Protein 8YV7 (pdb70)

Radius of gyration: 30.15 Å; Cα contacts (8 Å, |Δi|>4): 1217; chains: 4; bounding box: 66×79×73 Å

Solvent-accessible surface area: 29842 Å² total; per-residue (Å²): 231,88,114,81,96,46,74,78,21,54,36,108,22,3,115,62,1,20,49,1,1,90,31,10,0,97,76,14,168,33,152,105,34,25,89,5,56,14,126,86,1,97,119,23,7,74,105,140,20,4,47,4,21,0,0,19,49,52,157,74,27,2,0,0,0,2,2,7,47,1,0,4,4,44,24,0,67,9,0,22,2,45,15,33,15,10,54,82,99,16,98,249,51,43,6,27,24,34,0,0,33,71,0,0,36,38,0,72,98,120,67,17,70,11,0,14,1,28,5,4,55,95,12,133,116,19,14,41,12,12,12,0,5,48,28,64,28,7,19,158,76,74,17,56,34,25,4,42,0,70,10,80,13,0,67,143,8,5,94,132,241,110,123,46,119,32,43,86,22,59,34,122,27,0,90,56,0,19,45,0,6,94,42,23,18,122,96,38,153,101,147,100,44,70,98,9,77,16,99,87,0,104,114,17,13,102,121,156,10,1,48,2,9,0,0,32,46,65,177,70,18,0,0,0,0,1,3,13,54,2,0,2,3,13,21,0,64,9,0,23,2,52,13,41,8,8,52,64,102,21,98,218,71,39,2,25,66,57,0,0,40,74,0,0,33,36,0,94,109,117,57,15,71,8,0,14,1,37,5,17,59,143,44,129,116,16,20,56,39,16,83,59,22,81,53,74,34,12,18,153,74,54,12,48,31,28,1,40,0,72,10,88,24,0,70,72,0,6,95,50,228,142,72,67,7,6,0,65,21,43,45,67,2,0,88,48,2,31,46,1,2,82,46,18,0,104,92,35,175,104,151,105,51,31,99,10,62,18,125,105,0,71,118,29,9,85,104,141,17,5,45,4,8,0,0,0,24,37,86,75,15,0,0,0,0,2,4,10,46,3,2,8,3,31,25,3,63,10,0,26,2,39,13,36,15,7,47,88,105,16,100,200,82,40,0,24,72,34,0,0,42,49,0,0,37,41,0,96,95,124,60,15,62,18,0,18,1,37,6,8,55,127,16,141,99,20,25,50,34,16,82,78,15,80,57,66,23,10,25,171,72,59,14,48,34,30,6,36,1,86,9,79,16,0,69,137,4,3,98,119,234,102,116,48,123,44,63,77,22,53,36,104,24,0,102,55,4,16,48,0,4,86,48,10,0,74,80,24,152,59,146,112,38,53,110,5,80,19,139,115,6,88,138,13,8,82,85,127,20,5,46,2,17,0,0,29,33,63,166,82,19,0,0,0,0,7,5,12,55,1,0,0,0,34,35,8,67,9,0,24,3,45,12,36,8,9,33,85,98,23,65,199,79,29,0,24,88,54,0,0,43,75,0,0,34,33,0,89,102,132,60,12,65,31,0,12,0,36,7,4,70,105,22,169,81,24,36,54,35,12,90,70,21,94,58,63,33,7,20,143,71,57,16,58,41,30,4,41,1,67,12,96,18,0,64,144,6,4,99,124

Sequence (640 aa):
MKNFEIVTVTPDHAEQLISMIHELAEFEKMKSSVVNTAEKLRKDIENKAVHGFIAFIGEEPAGMNLFYYAYSTWVGQYLHMEDLYIRPQFRRMGLARTLWKKLAELARDKGIVRLEWAVLDWNKNAIALYDTVDYVNLTKSEGWFTFRMDGAAINKFADEMKNFEIVTVTPDHAEQLISMIHELAEFEKMKSSVVNTAEKLRKDIENKAVHGFIAFIGEEPAGMNLFYYAYSTWVGQYLHMEDLYIRPQFRRMGLARTLWKKLAELARDKGIVRLEWAVLDWNKNAIALYDTVDYVNLTKSEGWFTFRMDGAAINKFADEMKNFEIVTVTPDHAEQLISMIHELAEFEKMKSSVVNTAEKLRKDIENKAVHGFIAFIGEEPAGMNLFYYAYSTWVGQYLHMEDLYIRPQFRRMGLARTLWKKLAELARDKGIVRLEWAVLDWNKNAIALYDTVDYVNLTKSEGWFTFRMDGAAINKFADEMKNFEIVTVTPDHAEQLISMIHELAEFEKMKSSVVNTAEKLRKDIENKAVHGFIAFIGEEPAGMNLFYYAYSTWVGQYLHMEDLYIRPQFRRMGLARTLWKKLAELARDKGIVRLEWAVLDWNKNAIALYDTVDYVNLTKSEGWFTFRMDGAAINKFADE

GO terms:
  GO:0008080 N-acetyltransferase activity (F, IDA)

Nearest PDB structures (foldseek):
  2q4v-assembly1_B  TM=8.636E-01  e=4.844E-15  Homo sapiens
  2g3t-assembly1_A  TM=9.333E-01  e=9.721E-14  Homo sapiens
  2b3u-assembly1_B  TM=9.263E-01  e=2.642E-13  Homo sapiens
  2q4v-assembly1_A  TM=9.004E-01  e=2.331E-13  Homo sapiens
  3bj7-assembly2_C  TM=8.825E-01  e=2.190E-13  Mus musculus

Secondary structure (DSSP, 8-state):
----EEEE--GGGHHHHHHHHHHHHHHTT-GGG----HHHHHHHHHTTS-EEEEEEETTEEEEEEEEEEEEETTTEEEEEE--EEE-GGG-SSSHHHHHHHHHHHHHHHTT--BEEEEEESS-HHHHHHHTTS--EEHHHHH-EEEEEEEHHHHHHHHT-/---EEEEE--GGGHHHHHHHHHHHHHHTS-TT-----HHHHHHHHHTTS-EEEEEEETTEEEEEEEEEEEEETTTEEEEEEEEEEE-GGGTTSSHHHHHHHHHHHHHHHHT--EEEEEEETT-HHHHHHHTTS--EEHHHHH-EEEEE-BHHHHHHHH--/---PEEEEP-GGGHHHHHHHHHHHTTTTT-TT-----HHHHHHHHHTTS-EEEEEEETTEEEEEEEEEEEEETTTEEEEEEEEEEE-GGGTTSSHHHHHHHHHHHHHHHTT--EEEEEEETT-HHHHHHHHTS--EEHHHHH-EEEEEE-HHHHHHHH--/----EEEEPPGGGHHHHHHHHHHHHHHTT--TT----HHHHHHHHHTTS-EEEEEEETTEEEEEEEEEEEEETTTEEEEEEEEEEE-GGGTTSSHHHHHHHHHHHHHHHHT---EEEEEESS-HHHHHHHTTS--EEHHHHH-EEEEEEEHHHHHHHHH-

Structure (mmCIF, N/CA/C/O backbone):
data_8YV7
#
_entry.id   8YV7
#
_cell.length_a   57.329
_cell.length_b   65.098
_cell.length_c   65.322
_cell.angle_alpha   80.620
_cell.angle_beta   72.760
_cell.angle_gamma   63.980
#
_symmetry.space_group_name_H-M   'P 1'
#
loop_
_atom_site.group_PDB
_atom_site.id
_atom_site.type_symbol
_atom_site.label_atom_id
_atom_site.label_alt_id
_atom_site.label_comp_id
_atom_site.label_asym_id
_atom_site.label_entity_id
_atom_site.label_seq_id
_atom_site.pdbx_PDB_ins_code
_atom_site.Cartn_x
_atom_site.Cartn_y
_atom_site.Cartn_z
_atom_site.occupancy
_atom_site.B_iso_or_equiv
_atom_site.auth_seq_id
_atom_site.auth_comp_id
_atom_site.auth_asym_id
_atom_site.auth_atom_id
_atom_site.pdbx_PDB_model_num
ATOM 1 N N . MET A 1 1 ? -18.19952 -21.80297 -2.56863 1.000 125.49388 1 MET A N 1
ATOM 2 C CA . MET A 1 1 ? -17.16062 -20.77555 -2.66077 1.000 135.94190 1 MET A CA 1
ATOM 3 C C . MET A 1 1 ? -17.70563 -19.48226 -3.29616 1.000 134.68107 1 MET A C 1
ATOM 4 O O . MET A 1 1 ? -18.61034 -19.52668 -4.13922 1.000 129.31209 1 MET A O 1
ATOM 9 N N . LYS A 1 2 ? -17.16029 -18.34144 -2.85997 1.000 135.82203 2 LYS A N 1
ATOM 10 C CA . LYS A 1 2 ? -17.55215 -17.01803 -3.33667 1.000 137.03430 2 LYS A CA 1
ATOM 11 C C . LYS A 1 2 ? -16.44455 -16.41876 -4.20522 1.000 135.13287 2 LYS A C 1
ATOM 12 O O . LYS A 1 2 ? -15.25261 -16.53918 -3.88992 1.000 130.69031 2 LYS A O 1
ATOM 18 N N . ASN A 1 3 ? -16.84830 -15.74724 -5.28794 1.000 134.49997 3 ASN A N 1
ATOM 19 C CA . ASN A 1 3 ? -15.93100 -15.32919 -6.34732 1.000 124.12270 3 ASN A CA 1
ATOM 20 C C . ASN A 1 3 ? -15.47326 -13.88400 -6.14741 1.000 115.23192 3 ASN A C 1
ATOM 21 O O . ASN A 1 3 ? -16.29229 -12.96175 -6.05926 1.000 111.10377 3 ASN A O 1
ATOM 26 N N . PHE A 1 4 ? -14.16424 -13.69105 -6.09010 1.000 101.09875 4 PHE A N 1
ATOM 27 C CA . PHE A 1 4 ? -13.55856 -12.37607 -6.16652 1.000 89.36531 4 PHE A CA 1
ATOM 28 C C . PHE A 1 4 ? -12.63803 -12.34814 -7.38075 1.000 94.08171 4 PHE A C 1
ATOM 29 O O . PHE A 1 4 ? -11.81103 -13.25158 -7.55115 1.000 96.25742 4 PHE A O 1
ATOM 37 N N . GLU A 1 5 ? -12.81253 -11.34654 -8.24796 1.000 88.13099 5 GLU A N 1
ATOM 38 C CA . GLU A 1 5 ? -11.94796 -11.15200 -9.40830 1.000 84.60415 5 GLU A CA 1
ATOM 39 C C . GLU A 1 5 ? -11.01363 -9.97288 -9.17217 1.000 80.15673 5 GLU A C 1
ATOM 40 O O . GLU A 1 5 ? -11.42881 -8.93956 -8.63957 1.000 75.12169 5 GLU A O 1
ATOM 46 N N . ILE A 1 6 ? -9.75730 -10.12047 -9.59178 1.000 80.14878 6 ILE A N 1
ATOM 47 C CA . ILE A 1 6 ? -8.76685 -9.04740 -9.51742 1.000 76.03630 6 ILE A CA 1
ATOM 48 C C . ILE A 1 6 ? -8.29109 -8.72588 -10.92674 1.000 67.98844 6 ILE A C 1
ATOM 49 O O . ILE A 1 6 ? -7.78785 -9.60162 -11.64078 1.000 66.42778 6 ILE A O 1
ATOM 54 N N . VAL A 1 7 ? -8.44389 -7.47740 -11.31921 1.000 64.28596 7 VAL A N 1
ATOM 55 C CA . VAL A 1 7 ? -7.91542 -7.00481 -12.58349 1.000 69.11548 7 VAL A CA 1
ATOM 56 C C . VAL A 1 7 ? -6.97692 -5.84980 -12.26921 1.000 70.34805 7 VAL A C 1
ATOM 57 O O . VAL A 1 7 ? -7.14095 -5.15604 -11.25844 1.000 65.54464 7 VAL A O 1
ATOM 61 N N . THR A 1 8 ? -5.97288 -5.66277 -13.12465 1.000 68.19292 8 THR A N 1
ATOM 62 C CA . THR A 1 8 ? -4.99292 -4.61616 -12.88825 1.000 66.37556 8 THR A CA 1
ATOM 63 C C . THR A 1 8 ? -5.62012 -3.24526 -13.11033 1.000 68.02042 8 THR A C 1
ATOM 64 O O . THR A 1 8 ? -6.54377 -3.07512 -13.91678 1.000 62.34524 8 THR A O 1
ATOM 68 N N . VAL A 1 9 ? -5.09642 -2.26157 -12.37698 1.000 72.37311 9 VAL A N 1
ATOM 69 C CA . VAL A 1 9 ? -5.67995 -0.93022 -12.37519 1.000 71.71621 9 VAL A CA 1
ATOM 70 C C . VAL A 1 9 ? -5.41167 -0.25598 -13.70753 1.000 77.39329 9 VAL A C 1
ATOM 71 O O . VAL A 1 9 ? -4.26023 -0.16807 -14.15887 1.000 73.72279 9 VAL A O 1
ATOM 75 N N . THR A 1 10 ? -6.48588 0.20796 -14.34277 1.000 83.35886 10 THR A N 1
ATOM 76 C CA . THR A 1 10 ? -6.51954 1.05194 -15.52666 1.000 78.84260 10 THR A CA 1
ATOM 77 C C . THR A 1 10 ? -6.91024 2.46792 -15.12289 1.000 77.37616 10 THR A C 1
ATOM 78 O O . THR A 1 10 ? -7.54384 2.66801 -14.07999 1.000 81.86551 10 THR A O 1
ATOM 82 N N . PRO A 1 11 ? -6.55255 3.48336 -15.91912 1.000 70.34760 11 PRO A N 1
ATOM 83 C CA . PRO A 1 11 ? -6.93446 4.85725 -15.56111 1.000 72.59179 11 PRO A CA 1
ATOM 84 C C . PRO A 1 11 ? -8.44150 4.99527 -15.41556 1.000 75.25764 11 PRO A C 1
ATOM 85 O O . PRO A 1 11 ? -8.95854 5.94841 -14.82568 1.000 76.06668 11 PRO A O 1
ATOM 89 N N . ASP A 1 12 ? -9.14326 3.99464 -15.94044 1.000 76.97204 12 ASP A N 1
ATOM 90 C CA . ASP A 1 12 ? -10.58986 4.01124 -16.04383 1.000 80.38371 12 ASP A CA 1
ATOM 91 C C . ASP A 1 12 ? -11.22327 3.75201 -14.67758 1.000 79.86574 12 ASP A C 1
ATOM 92 O O . ASP A 1 12 ? -12.36935 4.15393 -14.43740 1.000 76.31800 12 ASP A O 1
ATOM 97 N N . HIS A 1 13 ? -10.46160 3.14052 -13.76081 1.000 82.06441 13 HIS A N 1
ATOM 98 C CA . HIS A 1 13 ? -10.90513 2.76740 -12.42042 1.000 82.88207 13 HIS A CA 1
ATOM 99 C C . HIS A 1 13 ? -10.85707 3.90269 -11.40475 1.000 84.21872 13 HIS A C 1
ATOM 100 O O . HIS A 1 13 ? -11.41676 3.75130 -10.31216 1.000 82.31871 13 HIS A O 1
ATOM 107 N N . ALA A 1 14 ? -10.16429 5.00258 -11.71024 1.000 84.46697 14 ALA A N 1
ATOM 108 C CA . ALA A 1 14 ? -9.88180 6.04008 -10.71945 1.000 80.19628 14 ALA A CA 1
ATOM 109 C C . ALA A 1 14 ? -11.11987 6.49436 -9.95875 1.000 77.09202 14 ALA A C 1
ATOM 110 O O . ALA A 1 14 ? -11.00618 6.98076 -8.82853 1.000 73.17976 14 ALA A O 1
ATOM 112 N N . GLU A 1 15 ? -12.29822 6.34587 -10.55380 1.000 81.93980 15 GLU A N 1
ATOM 113 C CA . GLU A 1 15 ? -13.52869 6.67387 -9.85432 1.000 84.62831 15 GLU A CA 1
ATOM 114 C C . GLU A 1 15 ? -13.66714 5.82566 -8.59889 1.000 86.85286 15 GLU A C 1
ATOM 115 O O . GLU A 1 15 ? -13.64431 6.34581 -7.47396 1.000 84.29637 15 GLU A O 1
ATOM 121 N N . GLN A 1 16 ? -13.78735 4.50000 -8.78127 1.000 86.69236 16 GLN A N 1
ATOM 122 C CA . GLN A 1 16 ? -13.94328 3.59598 -7.64709 1.000 82.70867 16 GLN A CA 1
ATOM 123 C C . GLN A 1 16 ? -12.77382 3.72292 -6.67487 1.000 82.24010 16 GLN A C 1
ATOM 124 O O . GLN A 1 16 ? -12.95995 3.58778 -5.45852 1.000 82.28929 16 GLN A O 1
ATOM 130 N N . LEU A 1 17 ? -11.56365 3.97656 -7.19377 1.000 79.94537 17 LEU A N 1
ATOM 131 C CA . LEU A 1 17 ? -10.37338 3.98899 -6.34824 1.000 76.10118 17 LEU A CA 1
ATOM 132 C C . LEU A 1 17 ? -10.35619 5.18097 -5.40848 1.000 73.74808 17 LEU A C 1
ATOM 133 O O . LEU A 1 17 ? -9.98862 5.03888 -4.23591 1.000 73.22358 17 LEU A O 1
ATOM 138 N N . ILE A 1 18 ? -10.73669 6.36347 -5.89759 1.000 74.09830 18 ILE A N 1
ATOM 139 C CA . ILE A 1 18 ? -10.74695 7.52076 -5.01129 1.000 75.69904 18 ILE A CA 1
ATOM 140 C C . ILE A 1 18 ? -11.67119 7.27878 -3.82859 1.000 80.00938 18 ILE A C 1
ATOM 141 O O . ILE A 1 18 ? -11.38783 7.72185 -2.71002 1.000 82.73248 18 ILE A O 1
ATOM 146 N N . SER A 1 19 ? -12.76572 6.54811 -4.03393 1.000 79.57915 19 SER A N 1
ATOM 147 C CA . SER A 1 19 ? -13.71214 6.35481 -2.94642 1.000 78.60304 19 SER A CA 1
ATOM 148 C C . SER A 1 19 ? -13.06680 5.58755 -1.80205 1.000 76.47965 19 SER A C 1
ATOM 149 O O . SER A 1 19 ? -13.04455 6.05898 -0.66224 1.000 78.73980 19 SER A O 1
ATOM 152 N N . MET A 1 20 ? -12.51415 4.40550 -2.09405 1.000 77.21746 20 MET A N 1
ATOM 153 C CA . MET A 1 20 ? -11.89185 3.60143 -1.04503 1.000 78.33863 20 MET A CA 1
ATOM 154 C C . MET A 1 20 ? -10.81674 4.37175 -0.29758 1.000 81.89503 20 MET A C 1
ATOM 155 O O . MET A 1 20 ? -10.63576 4.16666 0.91253 1.000 79.52315 20 MET A O 1
ATOM 160 N N . ILE A 1 21 ? -10.10212 5.26365 -0.99510 1.000 80.46896 21 ILE A N 1
ATOM 161 C CA . ILE A 1 21 ? -9.09377 6.09153 -0.33825 1.000 72.89427 21 ILE A CA 1
ATOM 162 C C . ILE A 1 21 ? -9.70491 6.81189 0.84528 1.000 70.85907 21 ILE A C 1
ATOM 163 O O . ILE A 1 21 ? -9.21272 6.72191 1.97424 1.000 69.97257 21 ILE A O 1
ATOM 168 N N . HIS A 1 22 ? -10.80622 7.52185 0.59484 1.000 72.01857 22 HIS A N 1
ATOM 169 C CA . HIS A 1 22 ? -11.51062 8.22633 1.65679 1.000 76.48737 22 HIS A CA 1
ATOM 170 C C . HIS A 1 22 ? -11.85325 7.29005 2.80766 1.000 80.60867 22 HIS A C 1
ATOM 171 O O . HIS A 1 22 ? -11.65326 7.64066 3.97437 1.000 86.62369 22 HIS A O 1
ATOM 178 N N . GLU A 1 23 ? -12.37417 6.09231 2.50063 1.000 81.73763 23 GLU A N 1
ATOM 179 C CA . GLU A 1 23 ? -12.71078 5.13284 3.55563 1.000 85.32391 23 GLU A CA 1
ATOM 180 C C . GLU A 1 23 ? -11.49180 4.79432 4.41117 1.000 82.68239 23 GLU A C 1
ATOM 181 O O . GLU A 1 23 ? -11.62665 4.55139 5.61891 1.000 81.29799 23 GLU A O 1
ATOM 187 N N . LEU A 1 24 ? -10.29375 4.80984 3.81697 1.000 77.36481 24 LEU A N 1
ATOM 188 C CA . LEU A 1 24 ? -9.10782 4.38753 4.55381 1.000 76.69852 24 LEU A CA 1
ATOM 189 C C . LEU A 1 24 ? -8.55319 5.51622 5.41802 1.000 77.39263 24 LEU A C 1
ATOM 190 O O . LEU A 1 24 ? -8.21747 5.29879 6.58870 1.000 76.14289 24 LEU A O 1
ATOM 195 N N . ALA A 1 25 ? -8.43371 6.72193 4.85512 1.000 78.40845 25 ALA A N 1
ATOM 196 C CA . ALA A 1 25 ? -8.11934 7.88556 5.67507 1.000 79.26357 25 ALA A CA 1
ATOM 197 C C . ALA A 1 25 ? -9.12708 8.02340 6.80780 1.000 82.02661 25 ALA A C 1
ATOM 198 O O . ALA A 1 25 ? -8.77465 8.40805 7.92786 1.000 84.68692 25 ALA A O 1
ATOM 200 N N . GLU A 1 26 ? -10.38948 7.70633 6.52638 1.000 80.05494 26 GLU A N 1
ATOM 201 C CA . GLU A 1 26 ? -11.42121 7.68034 7.55473 1.000 82.31018 26 GLU A CA 1
ATOM 202 C C . GLU A 1 26 ? -11.06410 6.68761 8.65060 1.000 82.95451 26 GLU A C 1
ATOM 203 O O . GLU A 1 26 ? -11.05198 7.02624 9.84202 1.000 77.11702 26 GLU A O 1
ATOM 209 N N . PHE A 1 27 ? -10.76811 5.44728 8.25253 1.000 84.11153 27 PHE A N 1
ATOM 210 C CA . PHE A 1 27 ? -10.31268 4.42985 9.19516 1.000 78.48181 27 PHE A CA 1
ATOM 211 C C . PHE A 1 27 ? -8.99819 4.80730 9.86285 1.000 73.15617 27 PHE A C 1
ATOM 212 O O . PHE A 1 27 ? -8.84509 4.63286 11.07399 1.000 71.95771 27 PHE A O 1
ATOM 220 N N . GLU A 1 28 ? -8.02091 5.28627 9.09417 1.000 73.49503 28 GLU A N 1
ATOM 221 C CA . GLU A 1 28 ? -6.73105 5.58820 9.70509 1.000 71.96795 28 GLU A CA 1
ATOM 222 C C . GLU A 1 28 ? -6.70825 6.91955 10.43309 1.000 74.31471 28 GLU A C 1
ATOM 223 O O . GLU A 1 28 ? -5.62191 7.38383 10.79773 1.000 73.19455 28 GLU A O 1
ATOM 229 N N . LYS A 1 29 ? -7.87325 7.52864 10.66726 1.000 78.35215 29 LYS A N 1
ATOM 230 C CA . LYS A 1 29 ? -7.98553 8.69425 11.54358 1.000 83.29634 29 LYS A CA 1
ATOM 231 C C . LYS A 1 29 ? -7.20625 9.88574 10.95063 1.000 75.87222 29 LYS A C 1
ATOM 232 O O . LYS A 1 29 ? -6.49397 10.61908 11.63765 1.000 71.60795 29 LYS A O 1
ATOM 238 N N . MET A 1 30 ? -7.37089 10.07536 9.63712 1.000 70.74934 30 MET A N 1
ATOM 239 C CA . MET A 1 30 ? -6.62447 11.06048 8.87459 1.000 73.17991 30 MET A CA 1
ATOM 240 C C . MET A 1 30 ? -7.47484 11.57140 7.71674 1.000 77.67775 30 MET A C 1
ATOM 241 O O . MET A 1 30 ? -6.99521 11.70171 6.58699 1.000 74.33002 30 MET A O 1
ATOM 246 N N . LYS A 1 31 ? -8.75747 11.84083 7.98503 1.000 81.32383 31 LYS A N 1
ATOM 247 C CA . LYS A 1 31 ? -9.67425 12.29691 6.93893 1.000 79.48587 31 LYS A CA 1
ATOM 248 C C . LYS A 1 31 ? -9.12160 13.51102 6.20897 1.000 75.13242 31 LYS A C 1
ATOM 249 O O . LYS A 1 31 ? -9.31658 13.65360 4.99787 1.000 77.14820 31 LYS A O 1
ATOM 255 N N . SER A 1 32 ? -8.43927 14.40319 6.94244 1.000 76.36727 32 SER A N 1
ATOM 256 C CA . SER A 1 32 ? -8.08902 15.72818 6.42845 1.000 82.61474 32 SER A CA 1
ATOM 257 C C . SER A 1 32 ? -6.95764 15.65909 5.42696 1.000 76.38456 32 SER A C 1
ATOM 258 O O . SER A 1 32 ? -6.91523 16.44325 4.47287 1.000 69.31494 32 SER A O 1
ATOM 261 N N . SER A 1 33 ? -6.04002 14.72611 5.64091 1.000 75.93371 33 SER A N 1
ATOM 262 C CA . SER A 1 33 ? -4.81189 14.67373 4.87686 1.000 71.94947 33 SER A CA 1
ATOM 263 C C . SER A 1 33 ? -5.06010 14.54475 3.37863 1.000 70.78432 33 SER A C 1
ATOM 264 O O . SER A 1 33 ? -4.21165 14.98134 2.60220 1.000 73.63954 33 SER A O 1
ATOM 267 N N . VAL A 1 34 ? -6.21892 14.01883 2.95652 1.000 75.77127 34 VAL A N 1
ATOM 268 C CA . VAL A 1 34 ? -6.48733 13.70507 1.54735 1.000 76.49356 34 VAL A CA 1
ATOM 269 C C . VAL A 1 34 ? -6.82397 14.97598 0.77338 1.000 78.51073 34 VAL A C 1
ATOM 270 O O . VAL A 1 34 ? -7.78462 15.69143 1.10646 1.000 80.28163 34 VAL A O 1
ATOM 274 N N . VAL A 1 35 ? -6.04514 15.24155 -0.28059 1.000 72.27417 35 VAL A N 1
ATOM 275 C CA . VAL A 1 35 ? -6.34108 16.29655 -1.24276 1.000 73.82600 35 VAL A CA 1
ATOM 276 C C . VAL A 1 35 ? -6.51685 15.75819 -2.65215 1.000 76.72792 35 VAL A C 1
ATOM 277 O O . VAL A 1 35 ? -6.94826 16.49302 -3.54016 1.000 74.05236 35 VAL A O 1
ATOM 281 N N . ASN A 1 36 ? -6.20278 14.49154 -2.87985 1.000 78.73495 36 ASN A N 1
ATOM 282 C CA . ASN A 1 36 ? -6.15181 13.92368 -4.21113 1.000 75.02226 36 ASN A CA 1
ATOM 283 C C . ASN A 1 36 ? -7.56404 13.64955 -4.69731 1.000 75.84158 36 ASN A C 1
ATOM 284 O O . ASN A 1 36 ? -8.43830 13.26236 -3.92020 1.000 79.45473 36 ASN A O 1
ATOM 289 N N . THR A 1 37 ? -7.79646 13.87495 -5.97664 1.000 74.70630 37 THR A N 1
ATOM 290 C CA . THR A 1 37 ? -9.10817 13.64696 -6.54714 1.000 73.13981 37 THR A CA 1
ATOM 291 C C . THR A 1 37 ? -9.05589 12.42881 -7.45853 1.000 75.18856 37 THR A C 1
ATOM 292 O O . THR A 1 37 ? -7.97777 11.93918 -7.80065 1.000 76.65673 37 THR A O 1
ATOM 296 N N . ALA A 1 38 ? -10.22764 11.92665 -7.85091 1.000 73.49151 38 ALA A N 1
ATOM 297 C CA . ALA A 1 38 ? -10.23637 10.85020 -8.83604 1.000 71.57160 38 ALA A CA 1
ATOM 298 C C . ALA A 1 38 ? -9.57869 11.31380 -10.12551 1.000 73.08206 38 ALA A C 1
ATOM 299 O O . ALA A 1 38 ? -8.65848 10.67144 -10.63905 1.000 72.83860 38 ALA A O 1
ATOM 301 N N . GLU A 1 39 ? -10.01254 12.46089 -10.63470 1.000 75.28025 39 GLU A N 1
ATOM 302 C CA . GLU A 1 39 ? -9.55047 12.95048 -11.92612 1.000 79.05592 39 GLU A CA 1
ATOM 303 C C . GLU A 1 39 ? -8.07969 13.36838 -11.90612 1.000 76.25312 39 GLU A C 1
ATOM 304 O O . GLU A 1 39 ? -7.38602 13.22203 -12.91925 1.000 73.98224 39 GLU A O 1
ATOM 310 N N . LYS A 1 40 ? -7.58619 13.90042 -10.78312 1.000 74.67764 40 LYS A N 1
ATOM 311 C CA . LYS A 1 40 ? -6.14671 14.10984 -10.64060 1.000 74.11929 40 LYS A CA 1
ATOM 312 C C . LYS A 1 40 ? -5.40594 12.78541 -10.71236 1.000 74.82556 40 LYS A C 1
ATOM 313 O O . LYS A 1 40 ? -4.44039 12.63407 -11.47194 1.000 73.23422 40 LYS A O 1
ATOM 319 N N . LEU A 1 41 ? -5.84335 11.82603 -9.88911 1.000 74.94994 41 LEU A N 1
ATOM 320 C CA . LEU A 1 41 ? -5.38624 10.43958 -9.94929 1.000 72.89937 41 LEU A CA 1
ATOM 321 C C . LEU A 1 41 ? -5.49138 9.86429 -11.35280 1.000 71.81327 41 LEU A C 1
ATOM 322 O O . LEU A 1 41 ? -4.58018 9.17191 -11.82088 1.000 69.86616 41 LEU A O 1
ATOM 327 N N . ARG A 1 42 ? -6.61275 10.12080 -12.02517 1.000 71.40271 42 ARG A N 1
ATOM 328 C CA . ARG A 1 42 ? -6.81968 9.61411 -13.37540 1.000 75.23180 42 ARG A CA 1
ATOM 329 C C . ARG A 1 42 ? -5.64074 9.91711 -14.28966 1.000 76.47408 42 ARG A C 1
ATOM 330 O O . ARG A 1 42 ? -5.26915 9.09730 -15.14299 1.000 72.21073 42 ARG A O 1
ATOM 338 N N . LYS A 1 43 ? -5.03802 11.09345 -14.12648 1.000 78.83321 43 LYS A N 1
ATOM 339 C CA . LYS A 1 43 ? -3.81444 11.36283 -14.86180 1.000 80.57546 43 LYS A CA 1
ATOM 340 C C . LYS A 1 43 ? -2.68955 10.48556 -14.34056 1.000 78.82576 43 LYS A C 1
ATOM 341 O O . LYS A 1 43 ? -1.86978 9.99683 -15.12774 1.000 79.06015 43 LYS A O 1
ATOM 347 N N . ASP A 1 44 ? -2.68807 10.21963 -13.02594 1.000 76.50974 44 ASP A N 1
ATOM 348 C CA . ASP A 1 44 ? -1.54139 9.59410 -12.37353 1.000 73.72999 44 ASP A CA 1
ATOM 349 C C . ASP A 1 44 ? -1.41038 8.11964 -12.73414 1.000 71.68936 44 ASP A C 1
ATOM 350 O O . ASP A 1 44 ? -0.30124 7.57667 -12.68633 1.000 70.31530 44 ASP A O 1
ATOM 355 N N . ILE A 1 45 ? -2.51178 7.45559 -13.09302 1.000 69.08337 45 ILE A N 1
ATOM 356 C CA . ILE A 1 45 ? -2.40581 6.05876 -13.50371 1.000 68.88106 45 ILE A CA 1
ATOM 357 C C . ILE A 1 45 ? -1.95441 5.96312 -14.95558 1.000 79.45678 45 ILE A C 1
ATOM 358 O O . ILE A 1 45 ? -1.24194 5.01894 -15.33040 1.000 78.81627 45 ILE A O 1
ATOM 363 N N . GLU A 1 46 ? -2.38599 6.91447 -15.79403 1.000 80.85930 46 GLU A N 1
ATOM 364 C CA . GLU A 1 46 ? -1.84771 7.03411 -17.14682 1.000 78.67624 46 GLU A CA 1
ATOM 365 C C . GLU A 1 46 ? -0.33395 7.19068 -17.11876 1.000 73.99439 46 GLU A C 1
ATOM 366 O O . GLU A 1 46 ? 0.38781 6.50153 -17.84712 1.000 69.93768 46 GLU A O 1
ATOM 372 N N . ASN A 1 47 ? 0.16509 8.06614 -16.24761 1.000 75.13129 47 ASN A N 1
ATOM 373 C CA . ASN A 1 47 ? 1.57910 8.41727 -16.20765 1.000 77.55202 47 ASN A CA 1
ATOM 374 C C . ASN A 1 47 ? 2.46145 7.36816 -15.52891 1.000 75.54938 47 ASN A C 1
ATOM 375 O O . ASN A 1 47 ? 3.65374 7.63261 -15.33573 1.000 77.96929 47 ASN A O 1
ATOM 380 N N . LYS A 1 48 ? 1.92571 6.20084 -15.15668 1.000 72.05576 48 LYS A N 1
ATOM 381 C CA . LYS A 1 48 ? 2.72122 5.11296 -14.56851 1.000 69.78789 48 LYS A CA 1
ATOM 382 C C . LYS A 1 48 ? 3.45161 5.55926 -13.29819 1.000 69.13127 48 LYS A C 1
ATOM 383 O O . LYS A 1 48 ? 4.47972 4.98110 -12.91396 1.000 64.48594 48 LYS A O 1
ATOM 389 N N . ALA A 1 49 ? 2.88759 6.58914 -12.64373 1.000 69.12892 49 ALA A N 1
ATOM 390 C CA . ALA A 1 49 ? 3.30936 7.06957 -11.32946 1.000 65.74134 49 ALA A CA 1
ATOM 391 C C . ALA A 1 49 ? 2.79242 6.20732 -10.18870 1.000 63.48925 49 ALA A C 1
ATOM 392 O O . ALA A 1 49 ? 3.35759 6.25898 -9.08913 1.000 55.65561 49 ALA A O 1
ATOM 394 N N . VAL A 1 50 ? 1.71783 5.44981 -10.43694 1.000 67.92079 50 VAL A N 1
ATOM 395 C CA . VAL A 1 50 ? 1.12159 4.50439 -9.49879 1.000 60.54669 50 VAL A CA 1
ATOM 396 C C . VAL A 1 50 ? 0.56607 3.32963 -10.30236 1.000 58.42492 50 VAL A C 1
ATOM 397 O O . VAL A 1 50 ? 0.17447 3.48521 -11.46280 1.000 65.17002 50 VAL A O 1
ATOM 401 N N . HIS A 1 51 ? 0.56014 2.14069 -9.68860 1.000 56.55297 51 HIS A N 1
ATOM 402 C CA . HIS A 1 51 ? -0.00450 0.92719 -10.27521 1.000 56.56160 51 HIS A CA 1
ATOM 403 C C . HIS A 1 51 ? -0.82788 0.22053 -9.20773 1.000 56.79582 51 HIS A C 1
ATOM 404 O O . HIS A 1 51 ? -0.68471 0.49739 -8.01209 1.000 58.88211 51 HIS A O 1
ATOM 411 N N . GLY A 1 52 ? -1.69692 -0.69291 -9.62731 1.000 54.89875 52 GLY A N 1
ATOM 412 C CA . GLY A 1 52 ? -2.53211 -1.30229 -8.61043 1.000 53.58206 52 GLY A CA 1
ATOM 413 C C . GLY A 1 52 ? -3.21185 -2.55953 -9.08890 1.000 56.02152 52 GLY A C 1
ATOM 414 O O . GLY A 1 52 ? -2.98526 -3.03601 -10.20110 1.000 62.62943 52 GLY A O 1
ATOM 415 N N . PHE A 1 53 ? -4.05505 -3.09104 -8.20925 1.000 57.54252 53 PHE A N 1
ATOM 416 C CA . PHE A 1 53 ? -4.93976 -4.21827 -8.49378 1.000 61.99514 53 PHE A CA 1
ATOM 417 C C . PHE A 1 53 ? -6.25850 -3.95081 -7.79157 1.000 62.65535 53 PHE A C 1
ATOM 418 O O . PHE A 1 53 ? -6.28793 -3.80950 -6.56606 1.000 60.39624 53 PHE A O 1
ATOM 426 N N . ILE A 1 54 ? -7.34194 -3.89247 -8.52905 1.000 66.61199 54 ILE A N 1
ATOM 427 C CA . ILE A 1 54 ? -8.63895 -3.74124 -7.89059 1.000 68.89601 54 ILE A CA 1
ATOM 428 C C . ILE A 1 54 ? -9.30547 -5.09111 -7.78816 1.000 72.60037 54 ILE A C 1
ATOM 429 O O . ILE A 1 54 ? -9.20657 -5.92632 -8.69626 1.000 71.60671 54 ILE A O 1
ATOM 434 N N . ALA A 1 55 ? -9.96657 -5.29921 -6.65625 1.000 74.57615 55 ALA A N 1
ATOM 435 C CA . ALA A 1 55 ? -10.79660 -6.45954 -6.39932 1.000 75.98665 55 ALA A CA 1
ATOM 436 C C . ALA A 1 55 ? -12.25995 -6.05369 -6.54363 1.000 82.29079 55 ALA A C 1
ATOM 437 O O . ALA A 1 55 ? -12.74555 -5.18291 -5.80594 1.000 77.41135 55 ALA A O 1
ATOM 439 N N . PHE A 1 56 ? -12.94717 -6.67461 -7.50534 1.000 87.44830 56 PHE A N 1
ATOM 440 C CA . PHE A 1 56 ? -14.37878 -6.51343 -7.70915 1.000 85.11905 56 PHE A CA 1
ATOM 441 C C . PHE A 1 56 ? -15.05704 -7.84764 -7.40530 1.000 87.77220 56 PHE A C 1
ATOM 442 O O . PHE A 1 56 ? -14.51908 -8.91189 -7.73871 1.000 86.99563 56 PHE A O 1
ATOM 450 N N . ILE A 1 57 ? -16.22119 -7.80078 -6.75202 1.000 87.49576 57 ILE A N 1
ATOM 451 C CA . ILE A 1 57 ? -17.08707 -8.97326 -6.60083 1.000 86.21583 57 ILE A CA 1
ATOM 452 C C . ILE A 1 57 ? -18.41197 -8.65897 -7.29670 1.000 86.38243 57 ILE A C 1
ATOM 453 O O . ILE A 1 57 ? -19.14209 -7.74235 -6.89319 1.000 80.70986 57 ILE A O 1
ATOM 458 N N . GLY A 1 58 ? -18.69942 -9.39932 -8.36748 1.000 88.90566 58 GLY A N 1
ATOM 459 C CA . GLY A 1 58 ? -19.67808 -8.95867 -9.33645 1.000 83.49893 58 GLY A CA 1
ATOM 460 C C . GLY A 1 58 ? -19.14914 -7.70867 -10.00510 1.000 85.55899 58 GLY A C 1
ATOM 461 O O . GLY A 1 58 ? -18.12562 -7.74258 -10.69984 1.000 81.87724 58 GLY A O 1
ATOM 462 N N . GLU A 1 59 ? -19.81198 -6.58335 -9.76910 1.000 85.25890 59 GLU A N 1
ATOM 463 C CA . GLU A 1 59 ? -19.34746 -5.31794 -10.30602 1.000 84.18236 59 GLU A CA 1
ATOM 464 C C . GLU A 1 59 ? -19.04438 -4.29602 -9.21889 1.000 87.27010 59 GLU A C 1
ATOM 465 O O . GLU A 1 59 ? -18.70923 -3.14853 -9.54516 1.000 81.38095 59 GLU A O 1
ATOM 471 N N . GLU A 1 60 ? -19.16607 -4.68506 -7.92516 1.000 94.71651 60 GLU A N 1
ATOM 472 C CA . GLU A 1 60 ? -18.82719 -3.83193 -6.77738 1.000 91.80718 60 GLU A CA 1
ATOM 473 C C . GLU A 1 60 ? -17.32973 -3.87436 -6.50638 1.000 86.93131 60 GLU A C 1
ATOM 474 O O . GLU A 1 60 ? -16.76118 -4.96448 -6.37443 1.000 81.64081 60 GLU A O 1
ATOM 480 N N . PRO A 1 61 ? -16.66905 -2.72632 -6.38216 1.000 86.14139 61 PRO A N 1
ATOM 481 C CA . PRO A 1 61 ? -15.32942 -2.73885 -5.80117 1.000 83.37784 61 PRO A CA 1
ATOM 482 C C . PRO A 1 61 ? -15.37637 -3.29051 -4.38192 1.000 82.99673 61 PRO A C 1
ATOM 483 O O . PRO A 1 61 ? -16.34445 -3.09487 -3.63905 1.000 81.86405 61 PRO A O 1
ATOM 487 N N . ALA A 1 62 ? -14.32791 -4.02747 -4.02919 1.000 77.87714 62 ALA A N 1
ATOM 488 C CA . ALA A 1 62 ? -14.14421 -4.53137 -2.67488 1.000 73.71455 62 ALA A CA 1
ATOM 489 C C . ALA A 1 62 ? -12.88407 -3.94663 -2.06137 1.000 73.10174 62 ALA A C 1
ATOM 490 O O . ALA A 1 62 ? -12.95688 -3.04641 -1.22175 1.000 71.84606 62 ALA A O 1
ATOM 492 N N . GLY A 1 63 ? -11.71198 -4.41676 -2.46550 1.000 66.96242 63 GLY A N 1
ATOM 493 C CA . GLY A 1 63 ? -10.49069 -3.82482 -1.98128 1.000 62.65743 63 GLY A CA 1
ATOM 494 C C . GLY A 1 63 ? -9.54895 -3.43052 -3.09382 1.000 63.15182 63 GLY A C 1
ATOM 495 O O . GLY A 1 63 ? -9.90527 -3.49669 -4.27071 1.000 67.15370 63 GLY A O 1
ATOM 496 N N . MET A 1 64 ? -8.33195 -3.03902 -2.73148 1.000 62.35862 64 MET A N 1
ATOM 497 C CA . MET A 1 64 ? -7.36222 -2.53183 -3.68882 1.000 57.15015 64 MET A CA 1
ATOM 498 C C . MET A 1 64 ? -5.97576 -2.62982 -3.08360 1.000 57.33017 64 MET A C 1
ATOM 499 O O . MET A 1 64 ? -5.80135 -2.59263 -1.86438 1.000 59.96911 64 MET A O 1
ATOM 504 N N . ASN A 1 65 ? -4.98988 -2.72318 -3.95976 1.000 55.19706 65 ASN A N 1
ATOM 505 C CA . ASN A 1 65 ? -3.58444 -2.75157 -3.57367 1.000 54.21883 65 ASN A CA 1
ATOM 506 C C . ASN A 1 65 ? -2.88383 -1.80562 -4.52012 1.000 52.93310 65 ASN A C 1
ATOM 507 O O . ASN A 1 65 ? -2.79506 -2.08701 -5.71436 1.000 60.11213 65 ASN A O 1
ATOM 512 N N . LEU A 1 66 ? -2.44803 -0.67244 -4.01344 1.000 49.94153 66 LEU A N 1
ATOM 513 C CA . LEU A 1 66 ? -1.80564 0.33276 -4.83964 1.000 53.73337 66 LEU A CA 1
ATOM 514 C C . LEU A 1 66 ? -0.31958 0.31712 -4.51536 1.000 55.55883 66 LEU A C 1
ATOM 515 O O . LEU A 1 66 ? 0.07838 -0.17857 -3.45717 1.000 60.84283 66 LEU A O 1
ATOM 520 N N . PHE A 1 67 ? 0.50790 0.84729 -5.41966 1.000 50.79989 67 PHE A N 1
ATOM 521 C CA . PHE A 1 67 ? 1.94628 0.80599 -5.15499 1.000 51.68618 67 PHE A CA 1
ATOM 522 C C . PHE A 1 67 ? 2.71182 1.60276 -6.20188 1.000 52.27408 67 PHE A C 1
ATOM 523 O O . PHE A 1 67 ? 2.19380 1.88487 -7.28294 1.000 59.68236 67 PHE A O 1
ATOM 531 N N . TYR A 1 68 ? 3.95812 1.95545 -5.87254 1.000 46.57974 68 TYR A N 1
ATOM 532 C CA . TYR A 1 68 ? 4.86716 2.58526 -6.82520 1.000 45.70106 68 TYR A CA 1
ATOM 533 C C . TYR A 1 68 ? 6.19702 1.84962 -6.85086 1.000 47.78442 68 TYR A C 1
ATOM 534 O O . TYR A 1 68 ? 6.42186 0.88714 -6.11074 1.000 48.40758 68 TYR A O 1
ATOM 543 N N . TYR A 1 69 ? 7.07698 2.31269 -7.73350 1.000 47.42931 69 TYR A N 1
ATOM 544 C CA . TYR A 1 69 ? 8.41916 1.76835 -7.87523 1.000 48.16665 69 TYR A CA 1
ATOM 545 C C . TYR A 1 69 ? 9.37643 2.68902 -7.15252 1.000 52.94556 69 TYR A C 1
ATOM 546 O O . TYR A 1 69 ? 9.54083 3.85280 -7.54088 1.000 55.04754 69 TYR A O 1
ATOM 555 N N . ALA A 1 70 ? 9.99404 2.16635 -6.10586 1.000 51.49010 70 ALA A N 1
ATOM 556 C CA . ALA A 1 70 ? 11.08460 2.82803 -5.41466 1.000 53.64518 70 ALA A CA 1
ATOM 557 C C . ALA A 1 70 ? 12.42968 2.27940 -5.90028 1.000 58.32477 70 ALA A C 1
ATOM 558 O O . ALA A 1 70 ? 12.51976 1.18429 -6.46826 1.000 57.84511 70 ALA A O 1
ATOM 560 N N . TYR A 1 71 ? 13.47762 3.08013 -5.69013 1.000 59.17775 71 TYR A N 1
ATOM 561 C CA . TYR A 1 71 ? 14.85604 2.74758 -6.04538 1.000 55.10446 71 TYR A CA 1
ATOM 562 C C . TYR A 1 71 ? 15.71654 2.81681 -4.79183 1.000 54.48712 71 TYR A C 1
ATOM 563 O O . TYR A 1 71 ? 15.68992 3.82396 -4.08118 1.000 57.47723 71 TYR A O 1
ATOM 572 N N . SER A 1 72 ? 16.44384 1.73943 -4.50050 1.000 52.34488 72 SER A N 1
ATOM 573 C CA . SER A 1 72 ? 17.49702 1.75449 -3.49280 1.000 54.87623 72 SER A CA 1
ATOM 574 C C . SER A 1 72 ? 18.83016 1.75778 -4.22597 1.000 54.48455 72 SER A C 1
ATOM 575 O O . SER A 1 72 ? 19.01573 1.00289 -5.18340 1.000 54.91333 72 SER A O 1
ATOM 578 N N . THR A 1 73 ? 19.74361 2.62844 -3.80156 1.000 56.23517 73 THR A N 1
ATOM 579 C CA . THR A 1 73 ? 21.06108 2.67269 -4.42704 1.000 57.02322 73 THR A CA 1
ATOM 580 C C . THR A 1 73 ? 21.75547 1.32091 -4.40261 1.000 60.49561 73 THR A C 1
ATOM 581 O O . THR A 1 73 ? 22.65392 1.08428 -5.21080 1.000 58.46621 73 THR A O 1
ATOM 585 N N . TRP A 1 74 ? 21.33432 0.42636 -3.51156 1.000 65.70247 74 TRP A N 1
ATOM 586 C CA . TRP A 1 74 ? 22.00708 -0.83206 -3.23967 1.000 63.71670 74 TRP A CA 1
ATOM 587 C C . TRP A 1 74 ? 21.49192 -1.97639 -4.09229 1.000 64.99462 74 TRP A C 1
ATOM 588 O O . TRP A 1 74 ? 22.25763 -2.89622 -4.39427 1.000 71.82691 74 TRP A O 1
ATOM 599 N N . VAL A 1 75 ? 20.19366 -1.96456 -4.42959 1.000 63.95695 75 VAL A N 1
ATOM 600 C CA . VAL A 1 75 ? 19.50361 -3.06984 -5.10260 1.000 61.68481 75 VAL A CA 1
ATOM 601 C C . VAL A 1 75 ? 18.60024 -2.60859 -6.24033 1.000 61.59106 75 VAL A C 1
ATOM 602 O O . VAL A 1 75 ? 17.58161 -3.25207 -6.52195 1.000 63.62581 75 VAL A O 1
ATOM 606 N N . GLY A 1 76 ? 18.95861 -1.51698 -6.91162 1.000 60.19206 76 GLY A N 1
ATOM 607 C CA . GLY A 1 76 ? 18.14016 -1.07291 -8.04230 1.000 59.93418 76 GLY A CA 1
ATOM 608 C C . GLY A 1 76 ? 16.68073 -0.78867 -7.67119 1.000 57.97750 76 GLY A C 1
ATOM 609 O O . GLY A 1 76 ? 16.33093 -0.49707 -6.52114 1.000 56.79384 76 GLY A O 1
ATOM 610 N N . GLN A 1 77 ? 15.82164 -0.91232 -8.68141 1.000 57.07275 77 GLN A N 1
ATOM 611 C CA . GLN A 1 77 ? 14.39701 -0.63131 -8.52285 1.000 57.82897 77 GLN A CA 1
ATOM 612 C C . GLN A 1 77 ? 13.69849 -1.73664 -7.71929 1.000 60.23634 77 GLN A C 1
ATOM 613 O O . GLN A 1 77 ? 13.85390 -2.92769 -8.01701 1.000 62.93774 77 GLN A O 1
ATOM 619 N N . TYR A 1 78 ? 12.92111 -1.34368 -6.70231 1.000 55.73128 78 TYR A N 1
ATOM 620 C CA . TYR A 1 78 ? 12.04478 -2.25094 -5.96162 1.000 50.04465 78 TYR A CA 1
ATOM 621 C C . TYR A 1 78 ? 10.65323 -1.64622 -5.82605 1.000 47.69160 78 TYR A C 1
ATOM 622 O O . TYR A 1 78 ? 10.41218 -0.48364 -6.15934 1.000 47.66043 78 TYR A O 1
ATOM 631 N N . LEU A 1 79 ? 9.73042 -2.45198 -5.32485 1.000 44.22288 79 LEU A N 1
ATOM 632 C CA . LEU A 1 79 ? 8.33878 -2.05401 -5.19034 1.000 45.18344 79 LEU A CA 1
ATOM 633 C C . LEU A 1 79 ? 8.03605 -1.55199 -3.79025 1.000 47.22646 79 LEU A C 1
ATOM 634 O O . LEU A 1 79 ? 8.43480 -2.17269 -2.80357 1.000 51.84714 79 LEU A O 1
ATOM 639 N N . HIS A 1 80 ? 7.28087 -0.46415 -3.69808 1.000 44.27993 80 HIS A N 1
ATOM 640 C CA . HIS A 1 80 ? 6.73954 -0.02779 -2.42124 1.000 47.42105 80 HIS A CA 1
ATOM 641 C C . HIS A 1 80 ? 5.22552 -0.09248 -2.53434 1.000 48.11240 80 HIS A C 1
ATOM 642 O O . HIS A 1 80 ? 4.65439 0.44923 -3.48003 1.000 50.72065 80 HIS A O 1
ATOM 649 N N . MET A 1 81 ? 4.58754 -0.78422 -1.59783 1.000 49.81031 81 MET A N 1
ATOM 650 C CA . MET A 1 81 ? 3.12972 -0.84954 -1.50533 1.000 53.43470 81 MET A CA 1
ATOM 651 C C . MET A 1 81 ? 2.61587 0.26182 -0.60435 1.000 54.87047 81 MET A C 1
ATOM 652 O O . MET A 1 81 ? 2.75755 0.18948 0.62207 1.000 55.84808 81 MET A O 1
ATOM 657 N N . GLU A 1 82 ? 1.99578 1.27594 -1.20709 1.000 54.26615 82 GLU A N 1
ATOM 658 C CA . GLU A 1 82 ? 1.50095 2.38501 -0.41204 1.000 57.63276 82 GLU A CA 1
ATOM 659 C C . GLU A 1 82 ? 0.26915 1.91600 0.33921 1.000 64.23702 82 GLU A C 1
ATOM 660 O O . GLU A 1 82 ? 0.31978 1.73771 1.56017 1.000 72.39409 82 GLU A O 1
ATOM 666 N N . ASP A 1 83 ? -0.82756 1.65899 -0.36821 1.000 62.39521 83 ASP A N 1
ATOM 667 C CA . ASP A 1 83 ? -2.12426 1.48396 0.28054 1.000 65.55328 83 ASP A CA 1
ATOM 668 C C . ASP A 1 83 ? -2.77103 0.14744 -0.05048 1.000 62.18011 83 ASP A C 1
ATOM 669 O O . ASP A 1 83 ? -2.84514 -0.25183 -1.21753 1.000 68.35606 83 ASP A O 1
ATOM 674 N N . LEU A 1 84 ? -3.25119 -0.52780 0.98365 1.000 56.83046 84 LEU A N 1
ATOM 675 C CA . LEU A 1 84 ? -3.92756 -1.81365 0.84749 1.000 59.84348 84 LEU A CA 1
ATOM 676 C C . LEU A 1 84 ? -5.12481 -1.80802 1.78950 1.000 65.11202 84 LEU A C 1
ATOM 677 O O . LEU A 1 84 ? -4.95516 -1.83377 3.01416 1.000 68.41258 84 LEU A O 1
ATOM 682 N N . TYR A 1 85 ? -6.33139 -1.74020 1.21649 1.000 64.41965 85 TYR A N 1
ATOM 683 C CA . TYR A 1 85 ? -7.57202 -1.58066 1.96847 1.000 66.03447 85 TYR A CA 1
ATOM 684 C C . TYR A 1 85 ? -8.61311 -2.54916 1.45342 1.000 70.51234 85 TYR A C 1
ATOM 685 O O . TYR A 1 85 ? -8.70522 -2.78490 0.24752 1.000 72.63331 85 TYR A O 1
ATOM 694 N N . ILE A 1 86 ? -9.41234 -3.08569 2.35885 1.000 71.08778 86 ILE A N 1
ATOM 695 C CA . ILE A 1 86 ? -10.58247 -3.85664 1.98108 1.000 73.34568 86 ILE A CA 1
ATOM 696 C C . ILE A 1 86 ? -11.78726 -3.11405 2.52553 1.000 76.29263 86 ILE A C 1
ATOM 697 O O . ILE A 1 86 ? -11.73413 -2.57892 3.63679 1.000 78.50414 86 ILE A O 1
ATOM 702 N N . ARG A 1 87 ? -12.84623 -3.02597 1.72673 1.000 76.17749 87 ARG A N 1
ATOM 703 C CA . ARG A 1 87 ? -14.09757 -2.53871 2.27231 1.000 77.01947 87 ARG A CA 1
ATOM 704 C C . ARG A 1 87 ? -14.52852 -3.38627 3.46111 1.000 79.36573 87 ARG A C 1
ATOM 705 O O . ARG A 1 87 ? -14.11686 -4.53800 3.59266 1.000 80.90711 87 ARG A O 1
ATOM 713 N N . PRO A 1 88 ? -15.31177 -2.82213 4.37485 1.000 80.62135 88 PRO A N 1
ATOM 714 C CA . PRO A 1 88 ? -15.60914 -3.57405 5.59831 1.000 85.54662 88 PRO A CA 1
ATOM 715 C C . PRO A 1 88 ? -16.37257 -4.84819 5.30370 1.000 91.30114 88 PRO A C 1
ATOM 716 O O . PRO A 1 88 ? -16.00756 -5.91180 5.81588 1.000 90.47666 88 PRO A O 1
ATOM 720 N N . GLN A 1 89 ? -17.38713 -4.78539 4.43231 1.000 93.98878 89 GLN A N 1
ATOM 721 C CA . GLN A 1 89 ? -18.24597 -5.93657 4.15686 1.000 95.41004 89 GLN A CA 1
ATOM 722 C C . GLN A 1 89 ? -17.55644 -6.98214 3.30058 1.000 91.65751 89 GLN A C 1
ATOM 723 O O . GLN A 1 89 ? -18.23164 -7.85677 2.74232 1.000 93.84695 89 GLN A O 1
ATOM 729 N N . PHE A 1 90 ? -16.22873 -6.90960 3.18480 1.000 86.21470 90 PHE A N 1
ATOM 730 C CA . PHE A 1 90 ? -15.47386 -7.88269 2.42081 1.000 86.76806 90 PHE A CA 1
ATOM 731 C C . PHE A 1 90 ? -14.21604 -8.36171 3.13290 1.000 89.61861 90 PHE A C 1
ATOM 732 O O . PHE A 1 90 ? -13.46830 -9.15867 2.55326 1.000 91.78798 90 PHE A O 1
ATOM 740 N N . ARG A 1 91 ? -13.96317 -7.91546 4.36863 1.000 83.90775 91 ARG A N 1
ATOM 741 C CA . ARG A 1 91 ? -12.87239 -8.45922 5.17268 1.000 82.13836 91 ARG A CA 1
ATOM 742 C C . ARG A 1 91 ? -13.05766 -9.96350 5.36357 1.000 94.60107 91 ARG A C 1
ATOM 743 O O . ARG A 1 91 ? -13.98322 -10.55195 4.79839 1.000 97.32843 91 ARG A O 1
ATOM 751 N N . ARG A 1 92 ? -12.23678 -10.58725 6.21832 1.000 102.12798 92 ARG A N 1
ATOM 752 C CA . ARG A 1 92 ? -12.35987 -12.01087 6.55930 1.000 101.80311 92 ARG A CA 1
ATOM 753 C C . ARG A 1 92 ? -12.69526 -12.90451 5.37499 1.000 95.00027 92 ARG A C 1
ATOM 754 O O . ARG A 1 92 ? -13.29009 -13.97391 5.53915 1.000 97.69496 92 ARG A O 1
ATOM 762 N N . MET A 1 93 ? -12.33835 -12.45107 4.18185 1.000 93.31209 93 MET A N 1
ATOM 763 C CA . MET A 1 93 ? -12.56980 -13.17005 2.94177 1.000 95.59303 93 MET A CA 1
ATOM 764 C C . MET A 1 93 ? -11.28488 -13.29669 2.13368 1.000 95.57411 93 MET A C 1
ATOM 765 O O . MET A 1 93 ? -11.32879 -13.64479 0.94553 1.000 102.03371 93 MET A O 1
ATOM 770 N N . GLY A 1 94 ? -10.13975 -13.01651 2.75298 1.000 91.22734 94 GLY A N 1
ATOM 771 C CA . GLY A 1 94 ? -8.86172 -13.37739 2.20680 1.000 80.12447 94 GLY A CA 1
ATOM 772 C C . GLY A 1 94 ? -8.23175 -12.36230 1.28304 1.000 73.63660 94 GLY A C 1
ATOM 773 O O . GLY A 1 94 ? -7.01445 -12.41929 1.08703 1.000 71.35653 94 GLY A O 1
ATOM 774 N N . LEU A 1 95 ? -9.01337 -11.43671 0.70725 1.000 73.16634 95 LEU A N 1
ATOM 775 C CA . LEU A 1 95 ? -8.44452 -10.48178 -0.25029 1.000 75.98631 95 LEU A CA 1
ATOM 776 C C . LEU A 1 95 ? -7.23678 -9.76736 0.31315 1.000 71.83423 95 LEU A C 1
ATOM 777 O O . LEU A 1 95 ? -6.21656 -9.63226 -0.37709 1.000 69.23139 95 LEU A O 1
ATOM 782 N N . ALA A 1 96 ? -7.38158 -9.21932 1.52893 1.000 74.59931 96 ALA A N 1
ATOM 783 C CA . ALA A 1 96 ? -6.27486 -8.79823 2.37617 1.000 70.86594 96 ALA A CA 1
ATOM 784 C C . ALA A 1 96 ? -4.94899 -9.21683 1.74310 1.000 68.25871 96 ALA A C 1
ATOM 785 O O . ALA A 1 96 ? -4.24733 -8.41718 1.09537 1.000 59.90126 96 ALA A O 1
ATOM 787 N N . ARG A 1 97 ? -4.71211 -10.52757 1.79527 1.000 64.93021 97 ARG A N 1
ATOM 788 C CA . ARG A 1 97 ? -3.45177 -11.12802 1.39882 1.000 60.55979 97 ARG A CA 1
ATOM 789 C C . ARG A 1 97 ? -3.36931 -11.35902 -0.10718 1.000 61.24695 97 ARG A C 1
ATOM 790 O O . ARG A 1 97 ? -2.27843 -11.26353 -0.67442 1.000 61.47444 97 ARG A O 1
ATOM 798 N N . THR A 1 98 ? -4.49586 -11.66122 -0.76658 1.000 63.33535 98 THR A N 1
ATOM 799 C CA . THR A 1 98 ? -4.47872 -12.00244 -2.19343 1.000 63.79152 98 THR A CA 1
ATOM 800 C C . THR A 1 98 ? -4.00985 -10.82608 -3.04050 1.000 63.41155 98 THR A C 1
ATOM 801 O O . THR A 1 98 ? -3.07795 -10.95005 -3.84980 1.000 60.52880 98 THR A O 1
ATOM 805 N N . LEU A 1 99 ? -4.68608 -9.68437 -2.89512 1.000 61.94093 99 LEU A N 1
ATOM 806 C CA . LEU A 1 99 ? -4.18889 -8.43759 -3.45570 1.000 60.24561 99 LEU A CA 1
ATOM 807 C C . LEU A 1 99 ? -2.71615 -8.24912 -3.12058 1.000 59.79264 99 LEU A C 1
ATOM 808 O O . LEU A 1 99 ? -1.91576 -7.79456 -3.95046 1.000 57.65246 99 LEU A O 1
ATOM 813 N N . TRP A 1 100 ? -2.34019 -8.60745 -1.89987 1.000 59.92896 100 TRP A N 1
ATOM 814 C CA . TRP A 1 100 ? -0.94756 -8.49394 -1.51441 1.000 57.06009 100 TRP A CA 1
ATOM 815 C C . TRP A 1 100 ? -0.07283 -9.43305 -2.35346 1.000 56.17969 100 TRP A C 1
ATOM 816 O O . TRP A 1 100 ? 1.02420 -9.04762 -2.76502 1.000 54.93298 100 TRP A O 1
ATOM 827 N N . LYS A 1 101 ? -0.58055 -10.62534 -2.71437 1.000 61.04597 101 LYS A N 1
ATOM 828 C CA . LYS A 1 101 ? 0.22325 -11.56079 -3.51306 1.000 59.23782 101 LYS A CA 1
ATOM 829 C C . LYS A 1 101 ? 0.54392 -11.04393 -4.89458 1.000 56.93208 101 LYS A C 1
ATOM 830 O O . LYS A 1 101 ? 1.66409 -11.23675 -5.38567 1.000 55.81687 101 LYS A O 1
ATOM 836 N N . LYS A 1 102 ? -0.44686 -10.48168 -5.58136 1.000 54.13417 102 LYS A N 1
ATOM 837 C CA . LYS A 1 102 ? -0.23053 -10.17149 -6.98585 1.000 57.43176 102 LYS A CA 1
ATOM 838 C C . LYS A 1 102 ? 0.92477 -9.19098 -7.12913 1.000 58.33066 102 LYS A C 1
ATOM 839 O O . LYS A 1 102 ? 1.56579 -9.13055 -8.18745 1.000 53.12375 102 LYS A O 1
ATOM 845 N N . LEU A 1 103 ? 1.21270 -8.45945 -6.03971 1.000 62.64663 103 LEU A N 1
ATOM 846 C CA . LEU A 1 103 ? 2.34406 -7.55177 -5.91149 1.000 55.88797 103 LEU A CA 1
ATOM 847 C C . LEU A 1 103 ? 3.64139 -8.29414 -5.59285 1.000 55.59660 103 LEU A C 1
ATOM 848 O O . LEU A 1 103 ? 4.72876 -7.81149 -5.93605 1.000 52.91372 103 LEU A O 1
ATOM 853 N N . ALA A 1 104 ? 3.56026 -9.45528 -4.93208 1.000 55.83936 104 ALA A N 1
ATOM 854 C CA . ALA A 1 104 ? 4.76829 -10.25193 -4.73506 1.000 57.93022 104 ALA A CA 1
ATOM 855 C C . ALA A 1 104 ? 5.03660 -11.14425 -5.92729 1.000 62.93960 104 ALA A C 1
ATOM 856 O O . ALA A 1 104 ? 6.20182 -11.36675 -6.28352 1.000 62.82908 104 ALA A O 1
ATOM 858 N N . GLU A 1 105 ? 3.97181 -11.68078 -6.53342 1.000 62.61790 105 GLU A N 1
ATOM 859 C CA . GLU A 1 105 ? 4.12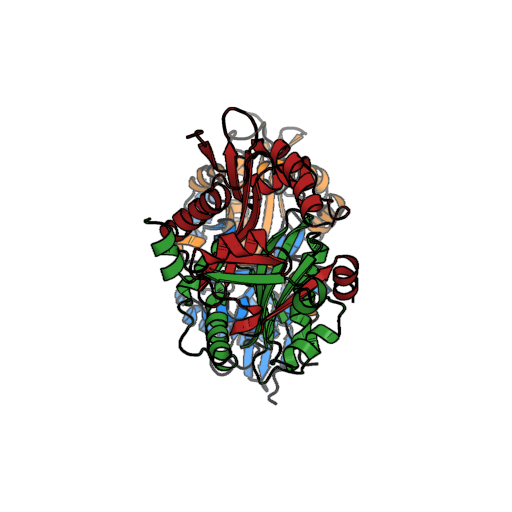754 -12.36824 -7.80818 1.000 63.63563 105 GLU A CA 1
ATOM 860 C C . GLU A 1 105 ? 4.76682 -11.43642 -8.83278 1.000 63.12031 105 GLU A C 1
ATOM 861 O O . GLU A 1 105 ? 5.76193 -11.79080 -9.47326 1.000 67.65695 105 GLU A O 1
ATOM 867 N N . LEU A 1 106 ? 4.23800 -10.21509 -8.96180 1.000 58.46010 106 LEU A N 1
ATOM 868 C CA . LEU A 1 106 ? 4.84323 -9.22753 -9.85805 1.000 60.11923 106 LEU A CA 1
ATOM 869 C C . LEU A 1 106 ? 6.29247 -8.90495 -9.49141 1.000 58.31671 106 LEU A C 1
ATOM 870 O O . LEU A 1 106 ? 7.16042 -8.82677 -10.37704 1.000 53.40884 106 LEU A O 1
ATOM 875 N N . ALA A 1 107 ? 6.56646 -8.67475 -8.19832 1.000 60.01994 107 ALA A N 1
ATOM 876 C CA . ALA A 1 107 ? 7.93757 -8.39026 -7.77148 1.000 62.23726 107 ALA A CA 1
ATOM 877 C C . ALA A 1 107 ? 8.86583 -9.53678 -8.14094 1.000 65.87319 107 ALA A C 1
ATOM 878 O O . ALA A 1 107 ? 10.01583 -9.31469 -8.54592 1.000 64.85078 107 ALA A O 1
ATOM 880 N N . ARG A 1 108 ? 8.37693 -10.77250 -7.99632 1.000 64.64822 108 ARG A N 1
ATOM 881 C CA . ARG A 1 108 ? 9.08011 -11.93294 -8.52636 1.000 62.96750 108 ARG A CA 1
ATOM 882 C C . ARG A 1 108 ? 9.15965 -11.87374 -10.04765 1.000 59.85348 108 ARG A C 1
ATOM 883 O O . ARG A 1 108 ? 10.24407 -11.96925 -10.62502 1.000 61.91817 108 ARG A O 1
ATOM 891 N N . ASP A 1 109 ? 8.02049 -11.68287 -10.71245 1.000 59.18145 109 ASP A N 1
ATOM 892 C CA . ASP A 1 109 ? 7.99413 -11.72662 -12.17321 1.000 64.01119 109 ASP A CA 1
ATOM 893 C C . ASP A 1 109 ? 8.91266 -10.68589 -12.79135 1.000 62.83106 109 ASP A C 1
ATOM 894 O O . ASP A 1 109 ? 9.51146 -10.93227 -13.84739 1.000 62.94139 109 ASP A O 1
ATOM 899 N N . LYS A 1 110 ? 9.04381 -9.52864 -12.16480 1.000 60.83682 110 LYS A N 1
ATOM 900 C CA . LYS A 1 110 ? 10.03611 -8.58235 -12.64221 1.000 63.38266 110 LYS A CA 1
ATOM 901 C C . LYS A 1 110 ? 11.41869 -8.80717 -12.05251 1.000 65.78906 110 LYS A C 1
ATOM 902 O O . LYS A 1 110 ? 12.33186 -8.04205 -12.37409 1.000 66.69376 110 LYS A O 1
ATOM 908 N N . GLY A 1 111 ? 11.60590 -9.83602 -11.22899 1.000 64.01597 111 GLY A N 1
ATOM 909 C CA . GLY A 1 111 ? 12.91035 -10.07990 -10.62869 1.000 60.30477 111 GLY A CA 1
ATOM 910 C C . GLY A 1 111 ? 13.35942 -9.00407 -9.66110 1.000 61.95734 111 GLY A C 1
ATOM 911 O O . GLY A 1 111 ? 14.52769 -8.58595 -9.69262 1.000 61.07322 111 GLY A O 1
ATOM 912 N N . ILE A 1 112 ? 12.45945 -8.54897 -8.79998 1.000 60.33083 112 ILE A N 1
ATOM 913 C CA . ILE A 1 112 ? 12.73867 -7.51637 -7.80950 1.000 61.94409 112 ILE A CA 1
ATOM 914 C C . ILE A 1 112 ? 12.97258 -8.17641 -6.44841 1.000 63.05367 112 ILE A C 1
ATOM 915 O O . ILE A 1 112 ? 12.22060 -9.08078 -6.05424 1.000 62.35662 112 ILE A O 1
ATOM 920 N N . VAL A 1 113 ? 14.00360 -7.72197 -5.71889 1.000 57.79352 113 VAL A N 1
ATOM 921 C CA . VAL A 1 113 ? 14.54246 -8.44116 -4.56101 1.000 55.83188 113 VAL A CA 1
ATOM 922 C C . VAL A 1 113 ? 14.22863 -7.73386 -3.22805 1.000 58.69449 113 VAL A C 1
ATOM 923 O O . VAL A 1 113 ? 14.83149 -8.05611 -2.19228 1.000 58.31186 113 VAL A O 1
ATOM 927 N N . ARG A 1 114 ? 13.28594 -6.79233 -3.21725 1.000 55.85567 114 ARG A N 1
ATOM 928 C CA . ARG A 1 114 ? 12.84177 -6.15048 -1.98457 1.000 54.62373 114 ARG A CA 1
ATOM 929 C C . ARG A 1 114 ? 11.43074 -5.61211 -2.20729 1.000 54.23476 114 ARG A C 1
ATOM 930 O O . ARG A 1 114 ? 11.09078 -5.22095 -3.32441 1.000 58.82060 114 ARG A O 1
ATOM 938 N N . LEU A 1 115 ? 10.62015 -5.58715 -1.14826 1.000 49.35866 115 LEU A N 1
ATOM 939 C CA . LEU A 1 115 ? 9.23735 -5.10679 -1.20498 1.000 47.74203 115 LEU A CA 1
ATOM 940 C C . LEU A 1 115 ? 8.86295 -4.45462 0.11581 1.000 49.68715 115 LEU A C 1
ATOM 941 O O . LEU A 1 115 ? 8.59799 -5.15229 1.09984 1.000 51.22270 115 LEU A O 1
ATOM 946 N N . GLU A 1 116 ? 8.81531 -3.12663 0.13867 1.000 52.86223 116 GLU A N 1
ATOM 947 C CA . GLU A 1 116 ? 8.54798 -2.38213 1.36377 1.000 56.30350 116 GLU A CA 1
ATOM 948 C C . GLU A 1 116 ? 7.11105 -1.87047 1.38641 1.000 55.20518 116 GLU A C 1
ATOM 949 O O . GLU A 1 116 ? 6.44249 -1.76736 0.35279 1.000 55.93100 116 GLU A O 1
ATOM 955 N N . TRP A 1 117 ? 6.63480 -1.58174 2.59438 1.000 51.55383 117 TRP A N 1
ATOM 956 C CA . TRP A 1 117 ? 5.33452 -0.96376 2.79810 1.000 47.86937 117 TRP A CA 1
ATOM 957 C C . TRP A 1 117 ? 5.30857 -0.52514 4.24386 1.000 50.61324 117 TRP A C 1
ATOM 958 O O . TRP A 1 117 ? 6.15304 -0.92922 5.04509 1.000 52.31797 117 TRP A O 1
ATOM 969 N N . ALA A 1 118 ? 4.34624 0.32027 4.56945 1.000 51.83882 118 ALA A N 1
ATOM 970 C CA . ALA A 1 118 ? 4.26885 0.86758 5.90930 1.000 55.46817 118 ALA A CA 1
ATOM 971 C C . ALA A 1 118 ? 2.86797 0.68248 6.46853 1.000 65.14206 118 ALA A C 1
ATOM 972 O O . ALA A 1 118 ? 1.90470 0.45125 5.72837 1.000 67.00991 118 ALA A O 1
ATOM 974 N N . VAL A 1 119 ? 2.77682 0.75177 7.80333 1.000 68.43389 119 VAL A N 1
ATOM 975 C CA . VAL A 1 119 ? 1.49697 0.79371 8.50248 1.000 63.70814 119 VAL A CA 1
ATOM 976 C C . VAL A 1 119 ? 1.67757 1.54097 9.81693 1.000 64.15238 119 VAL A C 1
ATOM 977 O O . VAL A 1 119 ? 2.79527 1.72165 10.31664 1.000 59.56786 119 VAL A O 1
ATOM 981 N N . LEU A 1 120 ? 0.55766 2.01427 10.35417 1.000 65.27410 120 LEU A N 1
ATOM 982 C CA . LEU A 1 120 ? 0.54552 2.58552 11.68353 1.000 62.84246 120 LEU A CA 1
ATOM 983 C C . LEU A 1 120 ? 0.81365 1.50133 12.71668 1.000 60.95762 120 LEU A C 1
ATOM 984 O O . LEU A 1 120 ? 0.65375 0.30511 12.46012 1.000 59.96979 120 LEU A O 1
ATOM 989 N N . ASP A 1 121 ? 1.24042 1.94333 13.89878 1.000 60.91260 121 ASP A N 1
ATOM 990 C CA . ASP A 1 121 ? 1.55633 1.03442 14.99304 1.000 57.77628 121 ASP A CA 1
ATOM 991 C C . ASP A 1 121 ? 0.30299 0.48119 15.66200 1.000 60.30909 121 ASP A C 1
ATOM 992 O O . ASP A 1 121 ? 0.32481 -0.63723 16.19139 1.000 58.13485 121 ASP A O 1
ATOM 997 N N . TRP A 1 122 ? -0.80369 1.21439 15.60840 1.000 58.37214 122 TRP A N 1
ATOM 998 C CA . TRP A 1 122 ? -2.01634 0.75810 16.25583 1.000 52.99042 122 TRP A CA 1
ATOM 999 C C . TRP A 1 122 ? -2.86559 -0.14148 15.38736 1.000 52.49634 122 TRP A C 1
ATOM 1000 O O . TRP A 1 122 ? -3.74324 -0.81960 15.91490 1.000 56.57999 122 TRP A O 1
ATOM 1011 N N . ASN A 1 123 ? -2.62908 -0.17031 14.07926 1.000 58.33673 123 ASN A N 1
ATOM 1012 C CA . ASN A 1 123 ? -3.43210 -0.96952 13.14612 1.000 62.59160 123 ASN A CA 1
ATOM 1013 C C . ASN A 1 123 ? -2.97463 -2.43153 13.25111 1.000 59.49882 123 ASN A C 1
ATOM 1014 O O . ASN A 1 123 ? -2.31416 -2.99052 12.37090 1.000 57.27198 123 ASN A O 1
ATOM 1019 N N . LYS A 1 124 ? -3.32268 -3.04560 14.38990 1.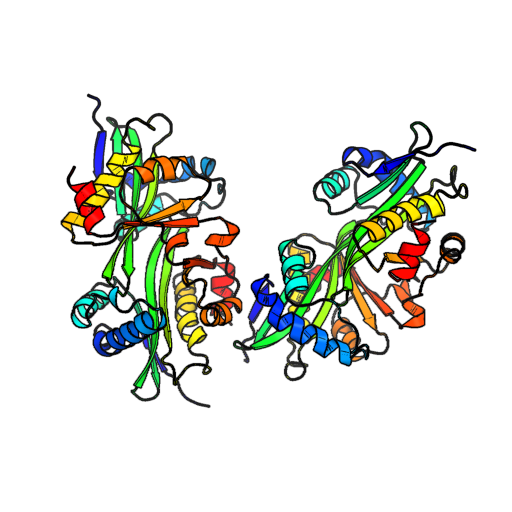000 59.58461 124 LYS A N 1
ATOM 1020 C CA . LYS A 1 124 ? -2.91985 -4.42136 14.67842 1.000 60.31164 124 LYS A CA 1
ATOM 1021 C C . LYS A 1 124 ? -3.62574 -5.43534 13.79518 1.000 58.77742 124 LYS A C 1
ATOM 1022 O O . LYS A 1 124 ? -3.13636 -6.56004 13.64832 1.000 56.00667 124 LYS A O 1
ATOM 1028 N N . ASN A 1 125 ? -4.76781 -5.06889 13.22006 1.000 59.97008 125 ASN A N 1
ATOM 1029 C CA . ASN A 1 125 ? -5.39891 -5.92026 12.21715 1.000 64.99403 125 ASN A CA 1
ATOM 1030 C C . ASN A 1 125 ? -4.49905 -6.06999 10.99245 1.000 62.64019 125 ASN A C 1
ATOM 1031 O O . ASN A 1 125 ? -4.30864 -7.17918 10.47110 1.000 53.21817 125 ASN A O 1
ATOM 1036 N N . ALA A 1 126 ? -3.95007 -4.94036 10.51928 1.000 64.97770 126 ALA A N 1
ATOM 1037 C CA . ALA A 1 126 ? -3.02168 -4.92884 9.39490 1.000 53.12481 126 ALA A CA 1
ATOM 1038 C C . ALA A 1 126 ? -1.75631 -5.70824 9.71101 1.000 52.33127 126 ALA A C 1
ATOM 1039 O O . ALA A 1 126 ? -1.21669 -6.40137 8.84979 1.000 51.20561 126 ALA A O 1
ATOM 1041 N N . ILE A 1 127 ? -1.25802 -5.61330 10.93798 1.000 57.56039 127 ILE A N 1
ATOM 1042 C CA . ILE A 1 127 ? -0.08848 -6.41425 11.27157 1.000 56.32681 127 ILE A CA 1
ATOM 1043 C C . ILE A 1 127 ? -0.48442 -7.87630 11.41617 1.000 57.67705 127 ILE A C 1
ATOM 1044 O O . ILE A 1 127 ? 0.28259 -8.78014 11.05381 1.000 55.41527 127 ILE A O 1
ATOM 1049 N N . ALA A 1 128 ? -1.69366 -8.12806 11.93611 1.000 60.19224 128 ALA A N 1
ATOM 1050 C CA . ALA A 1 128 ? -2.20726 -9.48919 12.05008 1.000 62.32990 128 ALA A CA 1
ATOM 1051 C C . ALA A 1 128 ? -1.99193 -10.24679 10.75140 1.000 61.88002 128 ALA A C 1
ATOM 1052 O O . ALA A 1 128 ? -1.39223 -11.32688 10.73669 1.000 60.72830 128 ALA A O 1
ATOM 1054 N N . LEU A 1 129 ? -2.43850 -9.66367 9.64049 1.000 60.30363 129 LEU A N 1
ATOM 1055 C CA . LEU A 1 129 ? -2.11138 -10.22111 8.33612 1.000 57.86369 129 LEU A CA 1
ATOM 1056 C C . LEU A 1 129 ? -0.60040 -10.32335 8.14081 1.000 59.62897 129 LEU A C 1
ATOM 1057 O O . LEU A 1 129 ? -0.07099 -11.42640 7.95816 1.000 59.34658 129 LEU A O 1
ATOM 1062 N N . TYR A 1 130 ? 0.11922 -9.18147 8.21607 1.000 59.02912 130 TYR A N 1
ATOM 1063 C CA . TYR A 1 130 ? 1.52341 -9.12162 7.77875 1.000 55.71355 130 TYR A CA 1
ATOM 1064 C C . TYR A 1 130 ? 2.41015 -10.12658 8.48366 1.000 54.00631 130 TYR A C 1
ATOM 1065 O O . TYR A 1 130 ? 3.45624 -10.49354 7.93295 1.000 48.28952 130 TYR A O 1
ATOM 1074 N N . ASP A 1 131 ? 1.99627 -10.59338 9.66712 1.000 59.03328 131 ASP A N 1
ATOM 1075 C CA . ASP A 1 131 ? 2.74282 -11.57392 10.44685 1.000 61.15141 131 ASP A CA 1
ATOM 1076 C C . ASP A 1 131 ? 2.66049 -12.98437 9.85488 1.000 62.12270 131 ASP A C 1
ATOM 1077 O O . ASP A 1 131 ? 3.35581 -13.88321 10.35201 1.000 61.01356 131 ASP A O 1
ATOM 1082 N N . THR A 1 132 ? 1.84736 -13.19365 8.80500 1.000 57.42910 132 THR A N 1
ATOM 1083 C CA . THR A 1 132 ? 1.80469 -14.45248 8.06917 1.000 58.56688 132 THR A CA 1
ATOM 1084 C C . THR A 1 132 ? 2.77571 -14.47285 6.88144 1.000 61.86183 132 THR A C 1
ATOM 1085 O O . THR A 1 132 ? 2.61000 -15.29561 5.97118 1.000 64.60893 132 THR A O 1
ATOM 1089 N N . VAL A 1 133 ? 3.76587 -13.57389 6.85033 1.000 57.97365 133 VAL A N 1
ATOM 1090 C CA . VAL A 1 133 ? 4.91559 -13.69717 5.95663 1.000 58.41165 133 VAL A CA 1
ATOM 1091 C C . VAL A 1 133 ? 6.15820 -13.25110 6.71080 1.000 51.56981 133 VAL A C 1
ATOM 1092 O O . VAL A 1 133 ? 6.08526 -12.65979 7.78552 1.000 55.38903 133 VAL A O 1
ATOM 1096 N N . ASP A 1 134 ? 7.30847 -13.52725 6.11635 1.000 46.85938 134 ASP A N 1
ATOM 1097 C CA . ASP A 1 134 ? 8.57214 -13.12538 6.70193 1.000 46.67348 134 ASP A CA 1
ATOM 1098 C C . ASP A 1 134 ? 8.87172 -11.70236 6.25897 1.000 52.38637 134 ASP A C 1
ATOM 1099 O O . ASP A 1 134 ? 9.14556 -11.45638 5.08518 1.000 57.93509 134 ASP A O 1
ATOM 1104 N N . TYR A 1 135 ? 8.81770 -10.76219 7.19485 1.000 55.85338 135 TYR A N 1
ATOM 1105 C CA . TYR A 1 135 ? 9.11892 -9.36510 6.92417 1.000 58.18422 135 TYR A CA 1
ATOM 1106 C C . TYR A 1 135 ? 10.02117 -8.84830 8.02606 1.000 58.98541 135 TYR A C 1
ATOM 1107 O O . TYR A 1 135 ? 9.87595 -9.25708 9.17514 1.000 65.61751 135 TYR A O 1
ATOM 1116 N N . VAL A 1 136 ? 10.93370 -7.92136 7.69427 1.000 58.83918 136 VAL A N 1
ATOM 1117 C CA . VAL A 1 136 ? 11.71130 -7.26204 8.74393 1.000 61.92397 136 VAL A CA 1
ATOM 1118 C C . VAL A 1 136 ? 10.99587 -5.98281 9.14160 1.000 60.92882 136 VAL A C 1
ATOM 1119 O O . VAL A 1 136 ? 10.38941 -5.30300 8.30396 1.000 63.76198 136 VAL A O 1
ATOM 1123 N N . ASN A 1 137 ? 11.04281 -5.65209 10.43020 1.000 56.28043 137 ASN A N 1
ATOM 1124 C CA . ASN A 1 137 ? 10.49528 -4.38331 10.90118 1.000 59.60080 137 ASN A CA 1
ATOM 1125 C C . ASN A 1 137 ? 11.66279 -3.40915 10.99563 1.000 63.59462 137 ASN A C 1
ATOM 1126 O O . ASN A 1 137 ? 12.36335 -3.33542 12.00608 1.000 67.27399 137 ASN A O 1
ATOM 1131 N N . LEU A 1 138 ? 11.85267 -2.64413 9.91690 1.000 63.30710 138 LEU A N 1
ATOM 1132 C CA . LEU A 1 138 ? 13.00802 -1.76198 9.80129 1.000 62.18278 138 LEU A CA 1
ATOM 1133 C C . LEU A 1 138 ? 12.98877 -0.65655 10.84156 1.000 60.50799 138 LEU A C 1
ATOM 1134 O O . LEU A 1 138 ? 14.05066 -0.14604 11.21340 1.000 66.05617 138 LEU A O 1
ATOM 1139 N N . THR A 1 139 ? 11.80621 -0.26317 11.31854 1.000 57.98168 139 THR A N 1
ATOM 1140 C CA . THR A 1 139 ? 11.76072 0.72009 12.39348 1.000 58.56052 139 THR A CA 1
ATOM 1141 C C . THR A 1 139 ? 12.33756 0.12787 13.67919 1.000 61.58421 139 THR A C 1
ATOM 1142 O O . THR A 1 139 ? 13.35984 0.59927 14.18232 1.000 61.27871 139 THR A O 1
ATOM 1146 N N . LYS A 1 140 ? 11.72313 -0.94662 14.19926 1.000 64.27590 140 LYS A N 1
ATOM 1147 C CA . LYS A 1 140 ? 12.09815 -1.45895 15.52072 1.000 62.15752 140 LYS A CA 1
ATOM 1148 C C . LYS A 1 140 ? 13.45517 -2.14210 15.52095 1.000 61.33173 140 LYS A C 1
ATOM 1149 O O . LYS A 1 140 ? 14.19105 -2.05370 16.50878 1.000 66.44693 140 LYS A O 1
ATOM 1155 N N . SER A 1 141 ? 13.79593 -2.86343 14.46008 1.000 63.51514 141 SER A N 1
ATOM 1156 C CA . SER A 1 141 ? 15.08583 -3.54251 14.48386 1.000 69.12140 141 SER A CA 1
ATOM 1157 C C . SER A 1 141 ? 16.22321 -2.55168 14.27661 1.000 72.49686 141 SER A C 1
ATOM 1158 O O . SER A 1 141 ? 17.13238 -2.46421 15.11114 1.000 84.83096 141 SER A O 1
ATOM 1161 N N . GLU A 1 142 ? 16.16695 -1.77453 13.18993 1.000 65.69633 142 GLU A N 1
ATOM 1162 C CA . GLU A 1 142 ? 17.26901 -0.92339 12.75458 1.000 62.81782 142 GLU A CA 1
ATOM 1163 C C . GLU A 1 142 ? 17.06229 0.55104 13.07134 1.000 58.21669 142 GLU A C 1
ATOM 1164 O O . GLU A 1 142 ? 17.92234 1.36356 12.72163 1.000 60.07646 142 GLU A O 1
ATOM 1170 N N . GLY A 1 143 ? 15.95240 0.91485 13.71010 1.000 55.36872 143 GLY A N 1
ATOM 1171 C CA . GLY A 1 143 ? 15.72079 2.27573 14.16842 1.000 52.60398 143 GLY A CA 1
ATOM 1172 C C . GLY A 1 143 ? 15.62337 3.32684 13.08491 1.000 61.40390 143 GLY A C 1
ATOM 1173 O O . GLY A 1 143 ? 16.22933 4.39367 13.22035 1.000 67.86433 143 GLY A O 1
ATOM 1174 N N . TRP A 1 144 ? 14.88732 3.06006 12.00586 1.000 61.51883 144 TRP A N 1
ATOM 1175 C CA . TRP A 1 144 ? 14.77115 4.02307 10.91171 1.000 54.43261 144 TRP A CA 1
ATOM 1176 C C . TRP A 1 144 ? 13.66023 5.02462 11.18222 1.000 57.60054 144 TRP A C 1
ATOM 1177 O O . TRP A 1 144 ? 12.50360 4.63525 11.38138 1.000 63.94991 144 TRP A O 1
ATOM 1188 N N . PHE A 1 145 ? 14.01056 6.31315 11.19667 1.000 48.60680 145 PHE A N 1
ATOM 1189 C CA . PHE A 1 145 ? 13.01050 7.36326 11.12454 1.000 47.71294 145 PHE A CA 1
ATOM 1190 C C . PHE A 1 145 ? 12.80927 7.73042 9.67069 1.000 50.84792 145 PHE A C 1
ATOM 1191 O O . PHE A 1 145 ? 13.75182 7.73794 8.87836 1.000 53.17389 145 PHE A O 1
ATOM 1199 N N . THR A 1 146 ? 11.58407 8.06210 9.32503 1.000 51.61505 146 THR A N 1
ATOM 1200 C CA . THR A 1 146 ? 11.30213 8.66844 8.03653 1.000 51.54963 146 THR A CA 1
ATOM 1201 C C . THR A 1 146 ? 10.95587 10.12188 8.32804 1.000 53.54073 146 THR A C 1
ATOM 1202 O O . THR A 1 146 ? 10.05266 10.40079 9.12487 1.000 57.13862 146 THR A O 1
ATOM 1206 N N . PHE A 1 147 ? 11.72794 11.04002 7.76737 1.000 47.01921 147 PHE A N 1
ATOM 1207 C CA . PHE A 1 147 ? 11.45939 12.45756 7.93186 1.000 49.81417 147 PHE A CA 1
ATOM 1208 C C . PHE A 1 147 ? 10.63015 12.95725 6.76521 1.000 52.64551 147 PHE A C 1
ATOM 1209 O O . PHE A 1 147 ? 11.00296 12.76137 5.60299 1.000 49.49551 147 PHE A O 1
ATOM 1217 N N . ARG A 1 148 ? 9.51775 13.61308 7.07922 1.000 57.46057 148 ARG A N 1
ATOM 1218 C CA . ARG A 1 148 ? 8.73047 14.31248 6.08057 1.000 56.28923 148 ARG A CA 1
ATOM 1219 C C . ARG A 1 148 ? 8.93369 15.80956 6.21881 1.000 53.47459 148 ARG A C 1
ATOM 1220 O O . ARG A 1 148 ? 9.18210 16.33570 7.30912 1.000 55.59795 148 ARG A O 1
ATOM 1228 N N . MET A 1 149 ? 8.81844 16.47172 5.07944 1.000 51.51156 149 MET A N 1
ATOM 1229 C CA . MET A 1 149 ? 8.79353 17.91086 4.97972 1.000 51.64456 149 MET A CA 1
ATOM 1230 C C . MET A 1 149 ? 7.63100 18.21545 4.05038 1.000 53.28788 149 MET A C 1
ATOM 1231 O O . MET A 1 149 ? 7.60447 17.71519 2.92209 1.000 57.62248 149 MET A O 1
ATOM 1236 N N . ASP A 1 150 ? 6.63197 18.95343 4.53574 1.000 56.14467 150 ASP A N 1
ATOM 1237 C CA . ASP A 1 150 ? 5.46137 19.22666 3.70497 1.000 64.79121 150 ASP A CA 1
ATOM 1238 C C . ASP A 1 150 ? 5.78269 20.36312 2.73612 1.000 60.90127 150 ASP A C 1
ATOM 1239 O O . ASP A 1 150 ? 6.91125 20.84704 2.67220 1.000 61.47384 150 ASP A O 1
ATOM 1244 N N . GLY A 1 151 ? 4.76966 20.85492 2.02100 1.000 59.08109 151 GLY A N 1
ATOM 1245 C CA . GLY A 1 151 ? 5.02297 21.84084 0.98053 1.000 63.02976 151 GLY A CA 1
ATOM 1246 C C . GLY A 1 151 ? 5.36755 23.21955 1.51846 1.000 65.68701 151 GLY A C 1
ATOM 1247 O O . GLY A 1 151 ? 6.25493 23.90605 0.98360 1.000 60.54257 151 GLY A O 1
ATOM 1248 N N . ALA A 1 152 ? 4.65806 23.65523 2.56438 1.000 62.43407 152 ALA A N 1
ATOM 1249 C CA . ALA A 1 152 ? 4.98632 24.92385 3.20457 1.000 62.56565 152 ALA A CA 1
ATOM 1250 C C . ALA A 1 152 ? 6.45564 24.95793 3.61655 1.000 64.27660 152 ALA A C 1
ATOM 1251 O O . ALA A 1 152 ? 7.17788 25.91966 3.32401 1.000 66.57744 152 ALA A O 1
ATOM 1253 N N . ALA A 1 153 ? 6.92425 23.88720 4.26463 1.000 63.90183 153 ALA A N 1
ATOM 1254 C CA . ALA A 1 153 ? 8.33791 23.78333 4.60976 1.000 58.83101 153 ALA A CA 1
ATOM 1255 C C . ALA A 1 153 ? 9.22750 23.72747 3.36374 1.000 59.46597 153 ALA A C 1
ATOM 1256 O O . ALA A 1 153 ? 10.28009 24.37151 3.32168 1.000 59.32409 153 ALA A O 1
ATOM 1258 N N . ILE A 1 154 ? 8.82318 22.96623 2.33657 1.000 62.84028 154 ILE A N 1
ATOM 1259 C CA . ILE A 1 154 ? 9.64390 22.83237 1.12874 1.000 59.95692 154 ILE A CA 1
ATOM 1260 C C . ILE A 1 154 ? 9.91311 24.19010 0.50649 1.000 58.86993 154 ILE A C 1
ATOM 1261 O O . ILE A 1 154 ? 11.03710 24.47935 0.07596 1.000 56.70879 154 ILE A O 1
ATOM 1266 N N . ASN A 1 155 ? 8.90723 25.05634 0.46769 1.000 57.05580 155 ASN A N 1
ATOM 1267 C CA . ASN A 1 155 ? 9.15393 26.34602 -0.15690 1.000 61.38343 155 ASN A CA 1
ATOM 1268 C C . ASN A 1 155 ? 10.09642 27.17764 0.70166 1.000 61.50752 155 ASN A C 1
ATOM 1269 O O . ASN A 1 155 ? 11.05424 27.76499 0.19509 1.000 61.02893 155 ASN A O 1
ATOM 1274 N N . LYS A 1 156 ? 9.86398 27.19040 2.01405 1.000 59.30556 156 LYS A N 1
ATOM 1275 C CA . LYS A 1 156 ? 10.63539 28.03642 2.91548 1.000 58.55940 156 LYS A CA 1
ATOM 1276 C C . LYS A 1 156 ? 12.13147 27.72829 2.86276 1.000 59.90064 156 LYS A C 1
ATOM 1277 O O . LYS A 1 156 ? 12.96270 28.62680 3.03662 1.000 65.60741 156 LYS A O 1
ATOM 1283 N N . PHE A 1 157 ? 12.49592 26.46231 2.65686 1.000 60.01630 157 PHE A N 1
ATOM 1284 C CA . PHE A 1 157 ? 13.90530 26.07210 2.52750 1.000 62.29585 157 PHE A CA 1
ATOM 1285 C C . PHE A 1 157 ? 14.43570 26.25995 1.11733 1.000 62.81874 157 PHE A C 1
ATOM 1286 O O . PHE A 1 157 ? 15.59601 26.64664 0.93193 1.000 60.22059 157 PHE A O 1
ATOM 1294 N N . ALA A 1 158 ? 13.61426 25.98783 0.11398 1.000 63.50893 158 ALA A N 1
ATOM 1295 C CA . ALA A 1 158 ? 14.07948 26.22980 -1.23502 1.000 64.09258 158 ALA A CA 1
ATOM 1296 C C . ALA A 1 158 ? 14.20135 27.72019 -1.52226 1.000 66.24902 158 ALA A C 1
ATOM 1297 O O . ALA A 1 158 ? 14.95968 28.10542 -2.41702 1.000 75.13440 158 ALA A O 1
ATOM 1299 N N . ASP A 1 159 ? 13.52081 28.57094 -0.76040 1.000 62.01660 159 ASP A N 1
ATOM 1300 C CA . ASP A 1 159 ? 13.47303 29.99143 -1.07829 1.000 64.78601 159 ASP A CA 1
ATOM 1301 C C . ASP A 1 159 ? 14.56888 30.80356 -0.39968 1.000 67.63010 159 ASP A C 1
ATOM 1302 O O . ASP A 1 159 ? 14.51785 32.03787 -0.43795 1.000 69.62259 159 ASP A O 1
ATOM 1307 N N . GLU A 1 160 ? 15.56510 30.15147 0.19098 1.000 66.18711 160 GLU A N 1
ATOM 1308 C CA . GLU A 1 160 ? 16.70191 30.87450 0.74741 1.000 71.08339 160 GLU A CA 1
ATOM 1309 C C . GLU A 1 160 ? 17.58865 31.45180 -0.37380 1.000 75.84881 160 GLU A C 1
ATOM 1310 O O . GLU A 1 160 ? 18.69074 31.97152 -0.13864 1.000 74.21313 160 GLU A O 1
ATOM 1316 N N . MET B 1 1 ? 36.34608 32.17033 -3.88009 1.000 114.22363 1 MET B N 1
ATOM 1317 C CA . MET B 1 1 ? 35.42585 31.04390 -3.71733 1.000 119.18549 1 MET B CA 1
ATOM 1318 C C . MET B 1 1 ? 35.71443 29.86439 -4.67336 1.000 123.00340 1 MET B C 1
ATOM 1319 O O . MET B 1 1 ? 35.84110 30.03986 -5.88378 1.000 121.57757 1 MET B O 1
ATOM 1324 N N . LYS B 1 2 ? 35.84789 28.67183 -4.08697 1.000 126.17771 2 LYS B N 1
ATOM 1325 C CA . LYS B 1 2 ? 35.84035 27.41126 -4.82663 1.000 122.37847 2 LYS B CA 1
ATOM 1326 C C . LYS B 1 2 ? 34.51698 27.22077 -5.56589 1.000 121.10230 2 LYS B C 1
ATOM 1327 O O . LYS B 1 2 ? 33.46815 27.72586 -5.15260 1.000 119.83709 2 LYS B O 1
ATOM 1333 N N . ASN B 1 3 ? 34.56045 26.44002 -6.64881 1.000 121.18362 3 ASN B N 1
ATOM 1334 C CA . ASN B 1 3 ? 33.41672 26.29259 -7.56064 1.000 119.61864 3 ASN B CA 1
ATOM 1335 C C . ASN B 1 3 ? 32.77979 24.90512 -7.44482 1.000 109.62474 3 ASN B C 1
ATOM 1336 O O . ASN B 1 3 ? 33.11394 23.98534 -8.19896 1.000 99.27411 3 ASN B O 1
ATOM 1341 N N . PHE B 1 4 ? 31.83511 24.76034 -6.50778 1.000 97.17375 4 PHE B N 1
ATOM 1342 C CA . PHE B 1 4 ? 30.85719 23.67817 -6.57534 1.000 77.67226 4 PHE B CA 1
ATOM 1343 C C . PHE B 1 4 ? 29.78617 24.05209 -7.57837 1.000 78.13515 4 PHE B C 1
ATOM 1344 O O . PHE B 1 4 ? 28.99358 24.96842 -7.32551 1.000 75.43534 4 PHE B O 1
ATOM 1352 N N . GLU B 1 5 ? 29.77885 23.36379 -8.72755 1.000 79.32567 5 GLU B N 1
ATOM 1353 C CA . GLU B 1 5 ? 28.59760 23.32800 -9.57618 1.000 77.04551 5 GLU B CA 1
ATOM 1354 C C . GLU B 1 5 ? 27.87227 22.01471 -9.35798 1.000 68.48360 5 GLU B C 1
ATOM 1355 O O . GLU B 1 5 ? 28.48919 20.96651 -9.14142 1.000 66.01125 5 GLU B O 1
ATOM 1361 N N . ILE B 1 6 ? 26.55584 22.10484 -9.37289 1.000 65.33819 6 ILE B N 1
ATOM 1362 C CA . ILE B 1 6 ? 25.67236 20.96460 -9.29874 1.000 59.73030 6 ILE B CA 1
ATOM 1363 C C . ILE B 1 6 ? 25.26427 20.67285 -10.72979 1.000 57.80400 6 ILE B C 1
ATOM 1364 O O . ILE B 1 6 ? 24.87044 21.58796 -11.45789 1.000 64.20429 6 ILE B O 1
ATOM 1369 N N . VAL B 1 7 ? 25.40037 19.43186 -11.16010 1.000 52.19297 7 VAL B N 1
ATOM 1370 C CA . VAL B 1 7 ? 24.88010 19.01070 -12.45253 1.000 52.21206 7 VAL B CA 1
ATOM 1371 C C . VAL B 1 7 ? 23.78853 17.99691 -12.18788 1.000 48.51459 7 VAL B C 1
ATOM 1372 O O . VAL B 1 7 ? 23.92431 17.18999 -11.26434 1.000 54.78247 7 VAL B O 1
ATOM 1376 N N . THR B 1 8 ? 22.69696 18.03644 -12.95156 1.000 43.50163 8 THR B N 1
ATOM 1377 C CA . THR B 1 8 ? 21.76486 16.92856 -12.74352 1.000 48.05328 8 THR B CA 1
ATOM 1378 C C . THR B 1 8 ? 22.32751 15.66704 -13.40151 1.000 45.64854 8 THR B C 1
ATOM 1379 O O . THR B 1 8 ? 23.24693 15.72394 -14.22061 1.000 49.15565 8 THR B O 1
ATOM 1383 N N . VAL B 1 9 ? 21.79543 14.51635 -13.01589 1.000 40.02074 9 VAL B N 1
ATOM 1384 C CA . VAL B 1 9 ? 22.42662 13.25700 -13.39393 1.000 45.71415 9 VAL B CA 1
ATOM 1385 C C . VAL B 1 9 ? 21.97233 12.80920 -14.78137 1.000 50.69030 9 VAL B C 1
ATOM 1386 O O . VAL B 1 9 ? 20.77316 12.75246 -15.08165 1.000 48.47660 9 VAL B O 1
ATOM 1390 N N . THR B 1 10 ? 22.93795 12.48943 -15.63336 1.000 52.41788 10 THR B N 1
ATOM 1391 C CA . THR B 1 10 ? 22.73116 11.68526 -16.82640 1.000 52.04893 10 THR B CA 1
ATOM 1392 C C . THR B 1 10 ? 23.51549 10.39563 -16.65899 1.000 55.28776 10 THR B C 1
ATOM 1393 O O . THR B 1 10 ? 24.43072 10.33159 -15.83215 1.000 59.20850 10 THR B O 1
ATOM 1397 N N . PRO B 1 11 ? 23.20604 9.34538 -17.42927 1.000 53.89396 11 PRO B N 1
ATOM 1398 C CA . PRO B 1 11 ? 23.94427 8.08439 -17.25369 1.000 58.03592 11 PRO B CA 1
ATOM 1399 C C . PRO B 1 11 ? 25.45336 8.23610 -17.44576 1.000 60.04897 11 PRO B C 1
ATOM 1400 O O . PRO B 1 11 ? 26.23310 7.39640 -16.97440 1.000 60.83934 11 PRO B O 1
ATOM 1404 N N . ASP B 1 12 ? 25.87587 9.32270 -18.10586 1.000 56.70936 12 ASP B N 1
ATOM 1405 C CA . ASP B 1 12 ? 27.29896 9.62561 -18.24516 1.000 63.42000 12 ASP B CA 1
ATOM 1406 C C . ASP B 1 12 ? 28.02836 9.61489 -16.90176 1.000 66.94051 12 ASP B C 1
ATOM 1407 O O . ASP B 1 12 ? 29.25580 9.42980 -16.85380 1.000 69.87701 12 ASP B O 1
ATOM 1412 N N . HIS B 1 13 ? 27.30314 9.82545 -15.81409 1.000 63.53245 13 HIS B N 1
ATOM 1413 C CA . HIS B 1 13 ? 27.93701 9.97547 -14.52659 1.000 59.17853 13 HIS B CA 1
ATOM 1414 C C . HIS B 1 13 ? 28.00720 8.67338 -13.75948 1.000 65.93766 13 HIS B C 1
ATOM 1415 O O . HIS B 1 13 ? 28.90963 8.51212 -12.93438 1.000 69.56473 13 HIS B O 1
ATOM 1422 N N . ALA B 1 14 ? 27.08790 7.74519 -14.03260 1.000 66.50747 14 ALA B N 1
ATOM 1423 C CA . ALA B 1 14 ? 26.94811 6.46255 -13.34508 1.000 65.75698 14 ALA B CA 1
ATOM 1424 C C . ALA B 1 14 ? 28.27604 5.86200 -12.91896 1.000 66.34616 14 ALA B C 1
ATOM 1425 O O . ALA B 1 14 ? 28.34453 5.15836 -11.91087 1.000 63.76919 14 ALA B O 1
ATOM 1427 N N . GLU B 1 15 ? 29.32354 6.11435 -13.70480 1.000 74.55130 15 GLU B N 1
ATOM 1428 C CA . GLU B 1 15 ? 30.67862 5.78516 -13.28399 1.000 77.72159 15 GLU B CA 1
ATOM 1429 C C . GLU B 1 15 ? 31.02604 6.47866 -11.97873 1.000 74.56417 15 GLU B C 1
ATOM 1430 O O . GLU B 1 15 ? 31.29705 5.82345 -10.96386 1.000 74.19164 15 GLU B O 1
ATOM 1436 N N . GLN B 1 16 ? 31.02877 7.81615 -11.98957 1.000 74.58776 16 GLN B N 1
ATOM 1437 C CA . GLN B 1 16 ? 31.28803 8.56247 -10.76000 1.000 76.60183 16 GLN B CA 1
ATOM 1438 C C . GLN B 1 16 ? 30.37274 8.09170 -9.63373 1.000 65.61434 16 GLN B C 1
ATOM 1439 O O . GLN B 1 16 ? 30.82954 7.82400 -8.51734 1.000 64.44497 16 GLN B O 1
ATOM 1445 N N . LEU B 1 17 ? 29.07789 7.95184 -9.92726 1.000 63.12035 17 LEU B N 1
ATOM 1446 C CA . LEU B 1 17 ? 28.12066 7.53731 -8.90791 1.000 63.80531 17 LEU B CA 1
ATOM 1447 C C . LEU B 1 17 ? 28.48769 6.18294 -8.32759 1.000 65.53698 17 LEU B C 1
ATOM 1448 O O . LEU B 1 17 ? 28.45414 5.98191 -7.10932 1.000 62.45757 17 LEU B O 1
ATOM 1453 N N . ILE B 1 18 ? 28.81445 5.22693 -9.19316 1.000 68.45006 18 ILE B N 1
ATOM 1454 C CA . ILE B 1 18 ? 29.04188 3.88550 -8.69627 1.000 60.35481 18 ILE B CA 1
ATOM 1455 C C . ILE B 1 18 ? 30.21770 3.88241 -7.74760 1.000 65.70197 18 ILE B C 1
ATOM 1456 O O . ILE B 1 18 ? 30.25342 3.08022 -6.81299 1.000 77.31656 18 ILE B O 1
ATOM 1461 N N . SER B 1 19 ? 31.18501 4.78522 -7.94274 1.000 63.65591 19 SER B N 1
ATOM 1462 C CA . SER B 1 19 ? 32.25741 4.92932 -6.96036 1.000 67.27844 19 SER B CA 1
ATOM 1463 C C . SER B 1 19 ? 31.69797 5.32643 -5.60030 1.000 66.64060 19 SER B C 1
ATOM 1464 O O . SER B 1 19 ? 31.98844 4.69624 -4.57379 1.000 66.49196 19 SER B O 1
ATOM 1467 N N . MET B 1 20 ? 30.87252 6.36500 -5.58228 1.000 66.85753 20 MET B N 1
ATOM 1468 C CA . MET B 1 20 ? 30.38128 6.90559 -4.33074 1.000 65.99204 20 MET B CA 1
ATOM 1469 C C . MET B 1 20 ? 29.35518 6.00687 -3.65805 1.000 69.95347 20 MET B C 1
ATOM 1470 O O . MET B 1 20 ? 28.99676 6.26535 -2.50581 1.000 75.10619 20 MET B O 1
ATOM 1475 N N . ILE B 1 21 ? 28.87624 4.96307 -4.33362 1.000 69.74255 21 ILE B N 1
ATOM 1476 C CA . ILE B 1 21 ? 28.01720 4.00138 -3.65714 1.000 66.28654 21 ILE B CA 1
ATOM 1477 C C . ILE B 1 21 ? 28.86263 2.95234 -2.95556 1.000 67.44806 21 ILE B C 1
ATOM 1478 O O . ILE B 1 21 ? 28.40656 2.34049 -1.98261 1.000 73.68555 21 ILE B O 1
ATOM 1483 N N . HIS B 1 22 ? 30.10967 2.77095 -3.39407 1.000 66.13460 22 HIS B N 1
ATOM 1484 C CA . HIS B 1 22 ? 31.01783 1.83355 -2.73840 1.000 76.23427 22 HIS B CA 1
ATOM 1485 C C . HIS B 1 22 ? 31.70823 2.44070 -1.51312 1.000 82.13364 22 HIS B C 1
ATOM 1486 O O . HIS B 1 22 ? 31.84128 1.77190 -0.47619 1.000 84.07577 22 HIS B O 1
ATOM 1493 N N . GLU B 1 23 ? 32.18585 3.68763 -1.61372 1.000 74.26586 23 GLU B N 1
ATOM 1494 C CA . GLU B 1 23 ? 32.74708 4.34442 -0.43569 1.000 78.36924 23 GLU B CA 1
ATOM 1495 C C . GLU B 1 23 ? 31.83968 4.16123 0.77174 1.000 82.77435 23 GLU B C 1
ATOM 1496 O O . GLU B 1 23 ? 32.27499 3.73820 1.84941 1.000 89.04730 23 GLU B O 1
ATOM 1502 N N . LEU B 1 24 ? 30.55974 4.46659 0.58136 1.000 79.50179 24 LEU B N 1
ATOM 1503 C CA . LEU B 1 24 ? 29.54958 4.34471 1.61282 1.000 80.91624 24 LEU B CA 1
ATOM 1504 C C . LEU B 1 24 ? 29.29374 2.90007 2.00937 1.000 91.96100 24 LEU B C 1
ATOM 1505 O O . LEU B 1 24 ? 28.66776 2.67202 3.05051 1.000 104.87126 24 LEU B O 1
ATOM 1510 N N . ALA B 1 25 ? 29.77063 1.91933 1.23162 1.000 86.73701 25 ALA B N 1
ATOM 1511 C CA . ALA B 1 25 ? 29.71676 0.54182 1.70854 1.000 94.34186 25 ALA B CA 1
ATOM 1512 C C . ALA B 1 25 ? 30.50240 0.37540 3.00381 1.000 103.48332 25 ALA B C 1
ATOM 1513 O O . ALA B 1 25 ? 30.23486 -0.54555 3.78215 1.000 109.22191 25 ALA B O 1
ATOM 1515 N N . GLU B 1 26 ? 31.42841 1.28330 3.27410 1.000 99.92533 26 GLU B N 1
ATOM 1516 C CA . GLU B 1 26 ? 32.20336 1.23180 4.50057 1.000 106.25812 26 GLU B CA 1
ATOM 1517 C C . GLU B 1 26 ? 31.40430 1.72696 5.70752 1.000 112.10911 26 GLU B C 1
ATOM 1518 O O . GLU B 1 26 ? 31.28982 1.01636 6.71035 1.000 114.33343 26 GLU B O 1
ATOM 1524 N N . PHE B 1 27 ? 30.80085 2.92689 5.59925 1.000 119.95439 27 PHE B N 1
ATOM 1525 C CA . PHE B 1 27 ? 30.47355 3.77995 6.75292 1.000 128.23817 27 PHE B CA 1
ATOM 1526 C C . PHE B 1 27 ? 29.16318 3.41041 7.47323 1.000 141.59601 27 PHE B C 1
ATOM 1527 O O . PHE B 1 27 ? 29.10056 3.52082 8.70641 1.000 143.53010 27 PHE B O 1
ATOM 1535 N N . GLU B 1 28 ? 28.09063 3.01698 6.76521 1.000 140.59343 28 GLU B N 1
ATOM 1536 C CA . GLU B 1 28 ? 26.86138 2.62499 7.47149 1.000 143.85537 28 GLU B CA 1
ATOM 1537 C C . GLU B 1 28 ? 26.78112 1.12452 7.75354 1.000 146.06389 28 GLU B C 1
ATOM 1538 O O . GLU B 1 28 ? 25.69932 0.62433 8.10060 1.000 139.06412 28 GLU B O 1
ATOM 1544 N N . LYS B 1 29 ? 27.89645 0.40724 7.58061 1.000 146.52951 29 LYS B N 1
ATOM 1545 C CA . LYS B 1 29 ? 28.13833 -0.90409 8.17721 1.000 146.12802 29 LYS B CA 1
ATOM 1546 C C . LYS B 1 29 ? 27.37265 -2.02764 7.49125 1.000 138.27050 29 LYS B C 1
ATOM 1547 O O . LYS B 1 29 ? 27.09474 -3.06564 8.10250 1.000 140.32952 29 LYS B O 1
ATOM 1553 N N . MET B 1 30 ? 27.06190 -1.84958 6.21170 1.000 133.67330 30 MET B N 1
ATOM 1554 C CA . MET B 1 30 ? 26.26737 -2.81720 5.46451 1.000 133.61724 30 MET B CA 1
ATOM 1555 C C . MET B 1 30 ? 26.97791 -3.09544 4.11872 1.000 131.47617 30 MET B C 1
ATOM 1556 O O . MET B 1 30 ? 26.42722 -2.90402 3.02995 1.000 121.07207 30 MET B O 1
ATOM 1561 N N . LYS B 1 31 ? 28.22543 -3.58980 4.21196 1.000 129.68362 31 LYS B N 1
ATOM 1562 C CA . LYS B 1 31 ? 29.21887 -3.44450 3.14294 1.000 120.07046 31 LYS B CA 1
ATOM 1563 C C . LYS B 1 31 ? 29.08444 -4.45384 1.99765 1.000 117.44103 31 LYS B C 1
ATOM 1564 O O . LYS B 1 31 ? 29.59876 -4.19733 0.89979 1.000 109.75719 31 LYS B O 1
ATOM 1570 N N . SER B 1 32 ? 28.41377 -5.59133 2.21892 1.000 123.78225 32 SER B N 1
ATOM 1571 C CA . SER B 1 32 ? 28.36661 -6.69538 1.25785 1.000 117.84384 32 SER B CA 1
ATOM 1572 C C . SER B 1 32 ? 27.20173 -6.60984 0.28155 1.000 109.91032 32 SER B C 1
ATOM 1573 O O . SER B 1 32 ? 27.21323 -7.31272 -0.73594 1.000 103.73427 32 SER B O 1
ATOM 1576 N N . SER B 1 33 ? 26.20570 -5.77816 0.57501 1.000 110.83885 33 SER B N 1
ATOM 1577 C CA . SER B 1 33 ? 24.96303 -5.67513 -0.18309 1.000 111.18206 33 SER B CA 1
ATOM 1578 C C . SER B 1 33 ? 25.10699 -4.91804 -1.51357 1.000 108.57927 33 SER B C 1
ATOM 1579 O O . SER B 1 33 ? 24.27022 -4.07234 -1.85508 1.000 101.43686 33 SER B O 1
ATOM 1582 N N . VAL B 1 34 ? 26.13141 -5.23815 -2.29975 1.000 105.30960 34 VAL B N 1
ATOM 1583 C CA . VAL B 1 34 ? 26.47870 -4.47768 -3.49887 1.000 97.77057 34 VAL B CA 1
ATOM 1584 C C . VAL B 1 34 ? 26.08437 -5.30545 -4.72548 1.000 90.38526 34 VAL B C 1
ATOM 1585 O O . VAL B 1 34 ? 26.79814 -6.23402 -5.12257 1.000 94.91429 34 VAL B O 1
ATOM 1589 N N . VAL B 1 35 ? 24.94884 -4.97503 -5.35273 1.000 81.11248 35 VAL B N 1
ATOM 1590 C CA . VAL B 1 35 ? 24.49568 -5.70717 -6.54103 1.000 79.14661 35 VAL B CA 1
ATOM 1591 C C . VAL B 1 35 ? 24.00952 -4.78752 -7.66244 1.000 76.31322 35 VAL B C 1
ATOM 1592 O O . VAL B 1 35 ? 23.42873 -5.25190 -8.64887 1.000 79.94957 35 VAL B O 1
ATOM 1596 N N . ASN B 1 36 ? 24.25000 -3.49198 -7.53643 1.000 73.72632 36 ASN B N 1
ATOM 1597 C CA . ASN B 1 36 ? 23.89175 -2.50706 -8.55187 1.000 65.75084 36 ASN B CA 1
ATOM 1598 C C . ASN B 1 36 ? 25.21166 -2.03027 -9.14350 1.000 67.08789 36 ASN B C 1
ATOM 1599 O O . ASN B 1 36 ? 25.87412 -1.17301 -8.55924 1.000 70.19925 36 ASN B O 1
ATOM 1604 N N . THR B 1 37 ? 25.61177 -2.57989 -10.28433 1.000 65.36904 37 THR B N 1
ATOM 1605 C CA . THR B 1 37 ? 26.89054 -2.17519 -10.85770 1.000 69.97270 37 THR B CA 1
ATOM 1606 C C . THR B 1 37 ? 26.79001 -0.83283 -11.58794 1.000 69.37689 37 THR B C 1
ATOM 1607 O O . THR B 1 37 ? 25.73972 -0.18471 -11.62267 1.000 71.14612 37 THR B O 1
ATOM 1611 N N . ALA B 1 38 ? 27.90767 -0.40900 -12.19114 1.000 66.05351 38 ALA B N 1
ATOM 1612 C CA . ALA B 1 38 ? 27.90448 0.83750 -12.95544 1.000 66.29984 38 ALA B CA 1
ATOM 1613 C C . ALA B 1 38 ? 27.00009 0.73313 -14.18333 1.000 69.53866 38 ALA B C 1
ATOM 1614 O O . ALA B 1 38 ? 26.19532 1.63508 -14.43907 1.000 65.78798 38 ALA B O 1
ATOM 1616 N N . GLU B 1 39 ? 27.11249 -0.36527 -14.95267 1.000 68.13661 39 GLU B N 1
ATOM 1617 C CA . GLU B 1 39 ? 26.24660 -0.56527 -16.12054 1.000 69.54870 39 GLU B CA 1
ATOM 1618 C C . GLU B 1 39 ? 24.77297 -0.54912 -15.74693 1.000 69.71893 39 GLU B C 1
ATOM 1619 O O . GLU B 1 39 ? 23.96381 0.13816 -16.38927 1.000 65.54815 39 GLU B O 1
ATOM 1625 N N . LYS B 1 40 ? 24.39307 -1.38952 -14.77404 1.000 68.41212 40 LYS B N 1
ATOM 1626 C CA . LYS B 1 40 ? 22.99708 -1.47801 -14.35919 1.000 66.75877 40 LYS B CA 1
ATOM 1627 C C . LYS B 1 40 ? 22.48125 -0.12288 -13.90322 1.000 65.82891 40 LYS B C 1
ATOM 1628 O O . LYS B 1 40 ? 21.29806 0.18742 -14.09204 1.000 60.70101 40 LYS B O 1
ATOM 1634 N N . LEU B 1 41 ? 23.37444 0.72087 -13.37288 1.000 67.52680 41 LEU B N 1
ATOM 1635 C CA . LEU B 1 41 ? 22.97989 2.05109 -12.91870 1.000 64.67396 41 LEU B CA 1
ATOM 1636 C C . LEU B 1 41 ? 22.62195 2.96033 -14.10023 1.000 64.81857 41 LEU B C 1
ATOM 1637 O O . LEU B 1 41 ? 21.57653 3.62169 -14.07024 1.000 61.73985 41 LEU B O 1
ATOM 1642 N N . ARG B 1 42 ? 23.45829 2.99312 -15.15651 1.000 66.52077 42 ARG B N 1
ATOM 1643 C CA . ARG B 1 42 ? 23.12474 3.67636 -16.41210 1.000 61.69205 42 ARG B CA 1
ATOM 1644 C C . ARG B 1 42 ? 21.69637 3.38817 -16.82446 1.000 57.67421 42 ARG B C 1
ATOM 1645 O O . ARG B 1 42 ? 20.84143 4.27903 -16.78977 1.000 55.70496 42 ARG B O 1
ATOM 1653 N N . LYS B 1 43 ? 21.44833 2.13398 -17.21210 1.000 57.36372 43 LYS B N 1
ATOM 1654 C CA . LYS B 1 43 ? 20.11412 1.71376 -17.62294 1.000 61.28796 43 LYS B CA 1
ATOM 1655 C C . LYS B 1 43 ? 19.03904 2.19978 -16.65534 1.000 61.66098 43 LYS B C 1
ATOM 1656 O O . LYS B 1 43 ? 17.92817 2.52948 -17.08604 1.000 58.19748 43 LYS B O 1
ATOM 1662 N N . ASP B 1 44 ? 19.36494 2.30066 -15.35570 1.000 62.73705 44 ASP B N 1
ATOM 1663 C CA . ASP B 1 44 ? 18.40571 2.81342 -14.37374 1.000 58.44750 44 ASP B CA 1
ATOM 1664 C C . ASP B 1 44 ? 18.22442 4.31980 -14.48966 1.000 56.21206 44 ASP B C 1
ATOM 1665 O O . ASP B 1 44 ? 17.10964 4.82785 -14.32511 1.000 54.35648 44 ASP B O 1
ATOM 1670 N N . ILE B 1 45 ? 19.30685 5.05498 -14.74271 1.000 55.55519 45 ILE B N 1
ATOM 1671 C CA . ILE B 1 45 ? 19.17471 6.49622 -14.90244 1.000 52.86452 45 ILE B CA 1
ATOM 1672 C C . ILE B 1 45 ? 18.41484 6.78890 -16.16924 1.000 56.91912 45 ILE B C 1
ATOM 1673 O O . ILE B 1 45 ? 17.53552 7.65925 -16.19508 1.000 58.50128 45 ILE B O 1
ATOM 1678 N N . GLU B 1 46 ? 18.77368 6.07359 -17.24525 1.000 62.22418 46 GLU B N 1
ATOM 1679 C CA . GLU B 1 46 ? 18.05017 6.11474 -18.51430 1.000 63.75282 46 GLU B CA 1
ATOM 1680 C C . GLU B 1 46 ? 16.58565 5.79637 -18.30279 1.000 59.39944 46 GLU B C 1
ATOM 1681 O O . GLU B 1 46 ? 15.70766 6.63408 -18.53132 1.000 58.20941 46 GLU B O 1
ATOM 1687 N N . ASN B 1 47 ? 16.30902 4.60761 -17.83630 1.000 61.42002 47 ASN B N 1
ATOM 1688 C CA . ASN B 1 47 ? 14.88953 4.33545 -17.85610 1.000 70.37315 47 ASN B CA 1
ATOM 1689 C C . ASN B 1 47 ? 14.12233 5.08568 -16.71307 1.000 64.29659 47 ASN B C 1
ATOM 1690 O O . ASN B 1 47 ? 12.97748 4.71353 -16.44858 1.000 68.08128 47 ASN B O 1
ATOM 1695 N N . LYS B 1 48 ? 14.74928 6.11259 -16.12291 1.000 58.37175 48 LYS B N 1
ATOM 1696 C CA . LYS B 1 48 ? 14.15993 6.91629 -15.04598 1.000 61.79999 48 LYS B CA 1
ATOM 1697 C C . LYS B 1 48 ? 13.75985 6.06126 -13.84310 1.000 59.61024 48 LYS B C 1
ATOM 1698 O O . LYS B 1 48 ? 12.77358 6.33130 -13.14351 1.000 53.93375 48 LYS B O 1
ATOM 1704 N N . ALA B 1 49 ? 14.56257 5.02757 -13.58967 1.000 56.49977 49 ALA B N 1
ATOM 1705 C CA . ALA B 1 49 ? 14.47278 4.31913 -12.32449 1.000 53.54278 49 ALA B CA 1
ATOM 1706 C C . ALA B 1 49 ? 14.82883 5.23119 -11.16587 1.000 50.23296 49 ALA B C 1
ATOM 1707 O O . ALA B 1 49 ? 14.30713 5.06667 -10.06014 1.000 52.14536 49 ALA B O 1
ATOM 1709 N N . VAL B 1 50 ? 15.68831 6.21452 -11.41296 1.000 49.81545 50 VAL B N 1
ATOM 1710 C CA . VAL B 1 50 ? 16.29285 7.01751 -10.36259 1.000 46.30693 50 VAL B CA 1
ATOM 1711 C C . VAL B 1 50 ? 16.59461 8.39833 -10.93520 1.000 48.64556 50 VAL B C 1
ATOM 1712 O O . VAL B 1 50 ? 16.54014 8.60957 -12.15068 1.000 54.98277 50 VAL B O 1
ATOM 1716 N N . HIS B 1 51 ? 16.84969 9.36134 -10.04500 1.000 43.68753 51 HIS B N 1
ATOM 1717 C CA . HIS B 1 51 ? 17.24929 10.71592 -10.40744 1.000 43.13258 51 HIS B CA 1
ATOM 1718 C C . HIS B 1 51 ? 18.25177 11.19990 -9.37481 1.000 42.55717 51 HIS B C 1
ATOM 1719 O O . HIS B 1 51 ? 18.47180 10.56424 -8.35176 1.000 48.87974 51 HIS B O 1
ATOM 1726 N N . GLY B 1 52 ? 18.88194 12.32495 -9.63148 1.000 40.99535 52 GLY B N 1
ATOM 1727 C CA . GLY B 1 52 ? 19.91719 12.73035 -8.70669 1.000 39.67116 52 GLY B CA 1
ATOM 1728 C C . GLY B 1 52 ? 20.49425 14.05425 -9.12372 1.000 45.63294 52 GLY B C 1
ATOM 1729 O O . GLY B 1 52 ? 20.10902 14.63124 -10.14825 1.000 50.41065 52 GLY B O 1
ATOM 1730 N N . PHE B 1 53 ? 21.41912 14.53668 -8.29136 1.000 43.04391 53 PHE B N 1
ATOM 1731 C CA . PHE B 1 53 ? 22.33182 15.62112 -8.62687 1.000 42.14750 53 PHE B CA 1
ATOM 1732 C C . PHE B 1 53 ? 23.74156 15.17387 -8.29257 1.000 40.20755 53 PHE B C 1
ATOM 1733 O O . PHE B 1 53 ? 23.95404 14.52746 -7.27169 1.000 43.91456 53 PHE B O 1
ATOM 1741 N N . ILE B 1 54 ? 24.69942 15.48740 -9.13042 1.000 39.54784 54 ILE B N 1
ATOM 1742 C CA . ILE B 1 54 ? 26.07936 15.45422 -8.67433 1.000 44.60435 54 ILE B CA 1
ATOM 1743 C C . ILE B 1 54 ? 26.58699 16.87143 -8.52524 1.000 52.89258 54 ILE B C 1
ATOM 1744 O O . ILE B 1 54 ? 26.44084 17.71689 -9.42750 1.000 54.12720 54 ILE B O 1
ATOM 1749 N N . ALA B 1 55 ? 27.21070 17.11124 -7.37791 1.000 48.76394 55 ALA B N 1
ATOM 1750 C CA . ALA B 1 55 ? 28.13774 18.20487 -7.19235 1.000 51.42714 55 ALA B CA 1
ATOM 1751 C C . ALA B 1 55 ? 29.54021 17.73406 -7.54452 1.000 53.66740 55 ALA B C 1
ATOM 1752 O O . ALA B 1 55 ? 29.99979 16.70505 -7.04165 1.000 50.56054 55 ALA B O 1
ATOM 1754 N N . PHE B 1 56 ? 30.20436 18.48144 -8.41570 1.000 56.72004 56 PHE B N 1
ATOM 1755 C CA . PHE B 1 56 ? 31.59478 18.27165 -8.77611 1.000 57.42197 56 PHE B CA 1
ATOM 1756 C C . PHE B 1 56 ? 32.39725 19.38797 -8.14014 1.000 61.06206 56 PHE B C 1
ATOM 1757 O O . PHE B 1 56 ? 31.86181 20.47244 -7.89645 1.000 66.07150 56 PHE B O 1
ATOM 1765 N N . ILE B 1 57 ? 33.68229 19.14188 -7.89856 1.000 66.50619 57 ILE B N 1
ATOM 1766 C CA . ILE B 1 57 ? 34.63528 20.22731 -7.66939 1.000 79.90914 57 ILE B CA 1
ATOM 1767 C C . ILE B 1 57 ? 35.61304 20.21960 -8.83708 1.000 81.31138 57 ILE B C 1
ATOM 1768 O O . ILE B 1 57 ? 36.25938 19.19796 -9.10494 1.000 80.84912 57 ILE B O 1
ATOM 1773 N N . GLY B 1 58 ? 35.70307 21.34322 -9.54756 1.000 77.36704 58 GLY B N 1
ATOM 1774 C CA . GLY B 1 58 ? 36.56379 21.37064 -10.70911 1.000 74.28822 58 GLY B CA 1
ATOM 1775 C C . GLY B 1 58 ? 36.22345 20.20913 -11.61311 1.000 72.40723 58 GLY B C 1
ATOM 1776 O O . GLY B 1 58 ? 35.09230 20.10435 -12.09052 1.000 73.30942 58 GLY B O 1
ATOM 1777 N N . GLU B 1 59 ? 37.16123 19.28323 -11.78819 1.000 73.90612 59 GLU B N 1
ATOM 1778 C CA . GLU B 1 59 ? 36.91743 18.12498 -12.63749 1.000 79.28787 59 GLU B CA 1
ATOM 1779 C C . GLU B 1 59 ? 36.66606 16.82095 -11.86639 1.000 73.71985 59 GLU B C 1
ATOM 1780 O O . GLU B 1 59 ? 36.34056 15.80463 -12.49881 1.000 64.07317 59 GLU B O 1
ATOM 1786 N N . GLU B 1 60 ? 36.78212 16.81805 -10.50474 1.000 81.71952 60 GLU B N 1
ATOM 1787 C CA . GLU B 1 60 ? 36.53343 15.66380 -9.61798 1.000 76.40035 60 GLU B CA 1
ATOM 1788 C C . GLU B 1 60 ? 35.12318 15.69311 -9.02148 1.000 72.48338 60 GLU B C 1
ATOM 1789 O O . GLU B 1 60 ? 34.60625 16.77204 -8.68936 1.000 69.21237 60 GLU B O 1
ATOM 1795 N N . PRO B 1 61 ? 34.49210 14.52672 -8.83927 1.000 73.79580 61 PRO B N 1
ATOM 1796 C CA . PRO B 1 61 ? 33.27143 14.45606 -8.01577 1.000 70.49295 61 PRO B CA 1
ATOM 1797 C C . PRO B 1 61 ? 33.56459 14.64474 -6.53228 1.000 70.94630 61 PRO B C 1
ATOM 1798 O O . PRO B 1 61 ? 34.58186 14.17130 -6.01505 1.000 70.47050 61 PRO B O 1
ATOM 1802 N N . ALA B 1 62 ? 32.66038 15.36475 -5.85494 1.000 67.66540 62 ALA B N 1
ATOM 1803 C CA . ALA B 1 62 ? 32.72609 15.61708 -4.41739 1.000 60.12090 62 ALA B CA 1
ATOM 1804 C C . ALA B 1 62 ? 31.55921 15.02084 -3.65845 1.000 60.77894 62 ALA B C 1
ATOM 1805 O O . ALA B 1 62 ? 31.73851 14.56926 -2.52839 1.000 71.12827 62 ALA B O 1
ATOM 1807 N N . GLY B 1 63 ? 30.36511 15.01519 -4.23334 1.000 53.87665 63 GLY B N 1
ATOM 1808 C CA . GLY B 1 63 ? 29.23578 14.40570 -3.55391 1.000 52.96537 63 GLY B CA 1
ATOM 1809 C C . GLY B 1 63 ? 28.07020 14.24557 -4.49916 1.000 53.57405 63 GLY B C 1
ATOM 1810 O O . GLY B 1 63 ? 28.01353 14.86958 -5.56355 1.000 60.58822 63 GLY B O 1
ATOM 1811 N N . MET B 1 64 ? 27.12402 13.41311 -4.08238 1.000 41.29165 64 MET B N 1
ATOM 1812 C CA . MET B 1 64 ? 25.96328 13.10256 -4.88836 1.000 40.84912 64 MET B CA 1
ATOM 1813 C C . MET B 1 64 ? 24.68780 13.29920 -4.08164 1.000 42.31632 64 MET B C 1
ATOM 1814 O O . MET B 1 64 ? 24.70610 13.78856 -2.95584 1.000 47.81033 64 MET B O 1
ATOM 1819 N N . ASN B 1 65 ? 23.56740 12.91121 -4.68023 1.000 45.46514 65 ASN B N 1
ATOM 1820 C CA . ASN B 1 65 ? 22.25198 12.96880 -4.04910 1.000 46.49753 65 ASN B CA 1
ATOM 1821 C C . ASN B 1 65 ? 21.17563 12.27935 -4.88206 1.000 52.12847 65 ASN B C 1
ATOM 1822 O O . ASN B 1 65 ? 20.59441 12.89488 -5.78213 1.000 55.42571 65 ASN B O 1
ATOM 1827 N N . LEU B 1 66 ? 20.84421 11.03488 -4.57647 1.000 49.94691 66 LEU B N 1
ATOM 1828 C CA . LEU B 1 66 ? 19.88983 10.33338 -5.41903 1.000 46.59047 66 LEU B CA 1
ATOM 1829 C C . LEU B 1 66 ? 18.48519 10.53900 -4.87181 1.000 44.88746 66 LEU B C 1
ATOM 1830 O O . LEU B 1 66 ? 18.30515 10.90582 -3.70920 1.000 49.75471 66 LEU B O 1
ATOM 1835 N N . PHE B 1 67 ? 17.49360 10.37540 -5.74108 1.000 45.04231 67 PHE B N 1
ATOM 1836 C CA . PHE B 1 67 ? 16.10419 10.58041 -5.35346 1.000 46.56805 67 PHE B CA 1
ATOM 1837 C C . PHE B 1 67 ? 15.19320 10.03913 -6.44092 1.000 49.06817 67 PHE B C 1
ATOM 1838 O O . PHE B 1 67 ? 15.46572 10.19682 -7.63282 1.000 58.98290 67 PHE B O 1
ATOM 1846 N N . TYR B 1 68 ? 14.11332 9.39763 -6.02462 1.000 44.52208 68 TYR B N 1
ATOM 1847 C CA . TYR B 1 68 ? 13.11225 8.90800 -6.95454 1.000 45.79096 68 TYR B CA 1
ATOM 1848 C C . TYR B 1 68 ? 11.78794 9.59341 -6.67838 1.000 49.94935 68 TYR B C 1
ATOM 1849 O O . TYR B 1 68 ? 11.62055 10.29827 -5.67677 1.000 53.01601 68 TYR B O 1
ATOM 1858 N N . TYR B 1 69 ? 10.83664 9.37401 -7.57649 1.000 46.26123 69 TYR B N 1
ATOM 1859 C CA . TYR B 1 69 ? 9.49278 9.89757 -7.38870 1.000 50.43258 69 TYR B CA 1
ATOM 1860 C C . TYR B 1 69 ? 8.60510 8.82318 -6.77696 1.000 48.92337 69 TYR B C 1
ATOM 1861 O O . TYR B 1 69 ? 8.59840 7.67379 -7.22939 1.000 51.34756 69 TYR B O 1
ATOM 1870 N N . ALA B 1 70 ? 7.87299 9.19519 -5.74008 1.000 46.15134 70 ALA B N 1
ATOM 1871 C CA . ALA B 1 70 ? 7.01540 8.26027 -5.03449 1.000 54.67575 70 ALA B CA 1
ATOM 1872 C C . ALA B 1 70 ? 5.61644 8.84332 -4.95127 1.000 56.88136 70 ALA B C 1
ATOM 1873 O O . ALA B 1 70 ? 5.38948 10.01572 -5.26355 1.000 57.42376 70 ALA B O 1
ATOM 1875 N N . TYR B 1 71 ? 4.67666 8.01478 -4.51681 1.000 52.92213 71 TYR B N 1
ATOM 1876 C CA . TYR B 1 71 ? 3.27138 8.36643 -4.56808 1.000 57.25113 71 TYR B CA 1
ATOM 1877 C C . TYR B 1 71 ? 2.62455 8.24405 -3.19626 1.000 66.08893 71 TYR B C 1
ATOM 1878 O O . TYR B 1 71 ? 2.99822 7.38031 -2.39597 1.000 71.79498 71 TYR B O 1
ATOM 1887 N N . SER B 1 72 ? 1.63963 9.10337 -2.93354 1.000 66.55011 72 SER B N 1
ATOM 1888 C CA . SER B 1 72 ? 0.84930 9.04342 -1.70507 1.000 68.78032 72 SER B CA 1
ATOM 1889 C C . SER B 1 72 ? -0.59181 9.38549 -2.04296 1.000 68.76036 72 SER B C 1
ATOM 1890 O O . SER B 1 72 ? -0.86785 10.50941 -2.47427 1.000 67.94472 72 SER B O 1
ATOM 1893 N N . THR B 1 73 ? -1.50713 8.43138 -1.82866 1.000 68.86663 73 THR B N 1
ATOM 1894 C CA . THR B 1 73 ? -2.91498 8.57896 -2.21451 1.000 72.46525 73 THR B CA 1
ATOM 1895 C C . THR B 1 73 ? -3.63197 9.75016 -1.56117 1.000 75.26523 73 THR B C 1
ATOM 1896 O O . THR B 1 73 ? -4.80898 10.00591 -1.84358 1.000 75.06895 73 THR B O 1
ATOM 1900 N N . TRP B 1 74 ? -2.94375 10.44545 -0.67040 1.000 75.06628 74 TRP B N 1
ATOM 1901 C CA . TRP B 1 74 ? -3.51551 11.59945 -0.00443 1.000 72.53821 74 TRP B CA 1
ATOM 1902 C C . TRP B 1 74 ? -3.13815 12.89641 -0.70942 1.000 74.17064 74 TRP B C 1
ATOM 1903 O O . TRP B 1 74 ? -3.99382 13.77402 -0.88282 1.000 72.28925 74 TRP B O 1
ATOM 1914 N N . VAL B 1 75 ? -1.88048 13.01446 -1.14561 1.000 71.27415 75 VAL B N 1
ATOM 1915 C CA . VAL B 1 75 ? -1.37877 14.20251 -1.82582 1.000 69.01026 75 VAL B CA 1
ATOM 1916 C C . VAL B 1 75 ? -1.01472 13.93569 -3.27594 1.000 66.82385 75 VAL B C 1
ATOM 1917 O O . VAL B 1 75 ? -0.82265 14.88162 -4.04042 1.000 68.13120 75 VAL B O 1
ATOM 1921 N N . GLY B 1 76 ? -0.92258 12.68389 -3.68088 1.000 66.62822 76 GLY B N 1
ATOM 1922 C CA . GLY B 1 76 ? -0.43974 12.39853 -5.00807 1.000 64.09116 76 GLY B CA 1
ATOM 1923 C C . GLY B 1 76 ? 1.04857 12.13746 -4.98983 1.000 61.05836 76 GLY B C 1
ATOM 1924 O O . GLY B 1 76 ? 1.58202 11.56779 -4.03429 1.000 60.21023 76 GLY B O 1
ATOM 1925 N N . GLN B 1 77 ? 1.73493 12.55089 -6.04287 1.000 62.13527 77 GLN B N 1
ATOM 1926 C CA . GLN B 1 77 ? 3.14249 12.22269 -6.16371 1.000 59.50215 77 GLN B CA 1
ATOM 1927 C C . GLN B 1 77 ? 3.95247 13.07820 -5.18781 1.000 54.09339 77 GLN B C 1
ATOM 1928 O O . GLN B 1 77 ? 3.57400 14.20459 -4.86303 1.000 54.75127 77 GLN B O 1
ATOM 1934 N N . TYR B 1 78 ? 5.03985 12.52121 -4.66729 1.000 49.57584 78 TYR B N 1
ATOM 1935 C CA . TYR B 1 78 ? 5.99067 13.31611 -3.90406 1.000 54.60271 78 TYR B CA 1
ATOM 1936 C C . TYR B 1 78 ? 7.39926 12.87820 -4.27837 1.000 55.30540 78 TYR B C 1
ATOM 1937 O O . TYR B 1 78 ? 7.59331 12.00791 -5.13720 1.000 51.31627 78 TYR B O 1
ATOM 1946 N N . LEU B 1 79 ? 8.38389 13.49827 -3.62603 1.000 51.42820 79 LEU B N 1
ATOM 1947 C CA . LEU B 1 79 ? 9.78918 13.15326 -3.77767 1.000 48.59362 79 LEU B CA 1
ATOM 1948 C C . LEU B 1 79 ? 10.30093 12.44113 -2.52815 1.000 55.04525 79 LEU B C 1
ATOM 1949 O O . LEU B 1 79 ? 10.03850 12.88050 -1.39894 1.000 57.34622 79 LEU B O 1
ATOM 1954 N N . HIS B 1 80 ? 11.01636 11.33601 -2.73117 1.000 50.35609 80 HIS B N 1
ATOM 1955 C CA . HIS B 1 80 ? 11.82764 10.72107 -1.68996 1.000 48.86401 80 HIS B CA 1
ATOM 1956 C C . HIS B 1 80 ? 13.30078 10.88270 -2.03389 1.000 51.45069 80 HIS B C 1
ATOM 1957 O O . HIS B 1 80 ? 13.69009 10.72018 -3.19338 1.000 56.23747 80 HIS B O 1
ATOM 1964 N N . MET B 1 81 ? 14.11332 11.22091 -1.03161 1.000 46.20255 81 MET B N 1
ATOM 1965 C CA . MET B 1 81 ? 15.56019 11.32072 -1.18238 1.000 41.86809 81 MET B CA 1
ATOM 1966 C C . MET B 1 81 ? 16.19169 10.02354 -0.69488 1.000 46.14429 81 MET B C 1
ATOM 1967 O O . MET B 1 81 ? 15.93972 9.59229 0.43137 1.000 48.80422 81 MET B O 1
ATOM 1972 N N . GLU B 1 82 ? 16.98441 9.38960 -1.55091 1.000 49.08850 82 GLU B N 1
ATOM 1973 C CA . GLU B 1 82 ? 17.63222 8.12889 -1.21631 1.000 45.48711 82 GLU B CA 1
ATOM 1974 C C . GLU B 1 82 ? 19.01643 8.38280 -0.63181 1.000 45.91484 82 GLU B C 1
ATOM 1975 O O . GLU B 1 82 ? 19.12768 8.59672 0.57374 1.000 54.09131 82 GLU B O 1
ATOM 1981 N N . ASP B 1 83 ? 20.07494 8.35844 -1.44310 1.000 44.79019 83 ASP B N 1
ATOM 1982 C CA . ASP B 1 83 ? 21.40080 8.72299 -0.94993 1.000 49.72560 83 ASP B CA 1
ATOM 1983 C C . ASP B 1 83 ? 21.58576 10.22451 -0.85319 1.000 52.61831 83 ASP B C 1
ATOM 1984 O O . ASP B 1 83 ? 21.08986 10.98170 -1.69090 1.000 56.16985 83 ASP B O 1
ATOM 1989 N N . LEU B 1 84 ? 22.34741 10.64434 0.15491 1.000 47.38373 84 LEU B N 1
ATOM 1990 C CA . LEU B 1 84 ? 22.86488 12.00789 0.23517 1.000 46.13459 84 LEU B CA 1
ATOM 1991 C C . LEU B 1 84 ? 24.24154 11.90269 0.87341 1.000 46.76932 84 LEU B C 1
ATOM 1992 O O . LEU B 1 84 ? 24.36150 11.76026 2.09174 1.000 53.09173 84 LEU B O 1
ATOM 1997 N N . TYR B 1 85 ? 25.27009 11.93462 0.04244 1.000 42.30727 85 TYR B N 1
ATOM 1998 C CA . TYR B 1 85 ? 26.61222 11.59326 0.46545 1.000 43.56076 85 TYR B CA 1
ATOM 1999 C C . TYR B 1 85 ? 27.56463 12.65956 -0.02281 1.000 48.48122 85 TYR B C 1
ATOM 2000 O O . TYR B 1 85 ? 27.29760 13.35020 -1.00420 1.000 49.45641 85 TYR B O 1
ATOM 2009 N N . ILE B 1 86 ? 28.67812 12.78632 0.68086 1.000 54.86038 86 ILE B N 1
ATOM 2010 C CA . ILE B 1 86 ? 29.75248 13.70042 0.33377 1.000 48.16803 86 ILE B CA 1
ATOM 2011 C C . ILE B 1 86 ? 31.02825 12.90158 0.52297 1.000 52.75388 86 ILE B C 1
ATOM 2012 O O . ILE B 1 86 ? 31.22594 12.31274 1.58966 1.000 63.21371 86 ILE B O 1
ATOM 2017 N N . ARG B 1 87 ? 31.86134 12.82967 -0.49861 1.000 48.91219 87 ARG B N 1
ATOM 2018 C CA . ARG B 1 87 ? 33.16689 12.22882 -0.28766 1.000 54.07985 87 ARG B CA 1
ATOM 2019 C C . ARG B 1 87 ? 33.84102 12.85533 0.92919 1.000 58.88973 87 ARG B C 1
ATOM 2020 O O . ARG B 1 87 ? 33.72725 14.06686 1.13559 1.000 61.82160 87 ARG B O 1
ATOM 2028 N N . PRO B 1 88 ? 34.55664 12.06257 1.74640 1.000 59.43007 88 PRO B N 1
ATOM 2029 C CA . PRO B 1 88 ? 35.05252 12.54084 3.05152 1.000 59.79727 88 PRO B CA 1
ATOM 2030 C C . PRO B 1 88 ? 35.64614 13.94180 3.07968 1.000 56.74434 88 PRO B C 1
ATOM 2031 O O . PRO B 1 88 ? 35.17563 14.82500 3.80145 1.000 54.70623 88 PRO B O 1
ATOM 2035 N N . GLN B 1 89 ? 36.65600 14.15295 2.24987 1.000 59.09535 89 GLN B N 1
ATOM 2036 C CA . GLN B 1 89 ? 37.45479 15.37241 2.21249 1.000 67.01221 89 GLN B CA 1
ATOM 2037 C C . GLN B 1 89 ? 36.67193 16.63861 1.87248 1.000 66.73321 89 GLN B C 1
ATOM 2038 O O . GLN B 1 89 ? 37.26067 17.72412 1.75052 1.000 66.43332 89 GLN B O 1
ATOM 2044 N N . PHE B 1 90 ? 35.35491 16.51879 1.70684 1.000 61.91025 90 PHE B N 1
ATOM 2045 C CA . PHE B 1 90 ? 34.52773 17.66812 1.36675 1.000 61.72328 90 PHE B CA 1
ATOM 2046 C C . PHE B 1 90 ? 33.34792 17.85441 2.32447 1.000 62.15342 90 PHE B C 1
ATOM 2047 O O . PHE B 1 90 ? 32.45987 18.67330 2.03416 1.000 60.93811 90 PHE B O 1
ATOM 2055 N N . ARG B 1 91 ? 33.28760 17.11852 3.44004 1.000 57.56174 91 ARG B N 1
ATOM 2056 C CA . ARG B 1 91 ? 32.16821 17.33883 4.34751 1.000 60.56506 91 ARG B CA 1
ATOM 2057 C C . ARG B 1 91 ? 32.36699 18.62199 5.13913 1.000 63.99403 91 ARG B C 1
ATOM 2058 O O . ARG B 1 91 ? 33.48972 19.11975 5.29636 1.000 56.83361 91 ARG B O 1
ATOM 2066 N N . ARG B 1 92 ? 31.24769 19.15850 5.64047 1.000 68.40999 92 ARG B N 1
ATOM 2067 C CA . ARG B 1 92 ? 31.25507 20.39219 6.42988 1.000 67.72057 92 ARG B CA 1
ATOM 2068 C C . ARG B 1 92 ? 31.78832 21.59368 5.65151 1.000 66.94320 92 ARG B C 1
ATOM 2069 O O . ARG B 1 92 ? 32.22042 22.59488 6.25175 1.000 66.97262 92 ARG B O 1
ATOM 2077 N N . MET B 1 93 ? 31.78492 21.50541 4.32528 1.000 61.95765 93 MET B N 1
ATOM 2078 C CA . MET B 1 93 ? 31.87894 22.67232 3.46896 1.000 58.79279 93 MET B CA 1
ATOM 2079 C C . MET B 1 93 ? 30.51056 23.10382 2.98295 1.000 64.35931 93 MET B C 1
ATOM 2080 O O . MET B 1 93 ? 30.41407 23.94150 2.07957 1.000 72.82384 93 MET B O 1
ATOM 2085 N N . GLY B 1 94 ? 29.45013 22.54435 3.56360 1.000 66.94062 94 GLY B N 1
ATOM 2086 C CA . GLY B 1 94 ? 28.10215 22.95622 3.25369 1.000 66.75508 94 GLY B CA 1
ATOM 2087 C C . GLY B 1 94 ? 27.53810 22.37661 1.98474 1.000 58.12401 94 GLY B C 1
ATOM 2088 O O . GLY B 1 94 ? 26.38171 22.66782 1.65503 1.000 55.51097 94 GLY B O 1
ATOM 2089 N N . LEU B 1 95 ? 28.31799 21.57191 1.26308 1.000 54.02305 95 LEU B N 1
ATOM 2090 C CA . LEU B 1 95 ? 27.79430 20.85336 0.10779 1.000 55.47455 95 LEU B CA 1
ATOM 2091 C C . LEU B 1 95 ? 26.68409 19.89578 0.52334 1.000 55.84270 95 LEU B C 1
ATOM 2092 O O . LEU B 1 95 ? 25.57443 19.93559 -0.02622 1.000 47.64086 95 LEU B O 1
ATOM 2097 N N . ALA B 1 96 ? 27.01283 18.97557 1.45138 1.000 65.62484 96 ALA B N 1
ATOM 2098 C CA . ALA B 1 96 ? 26.11978 18.41172 2.46256 1.000 57.99495 96 ALA B CA 1
ATOM 2099 C C . ALA B 1 96 ? 24.70455 18.92639 2.21085 1.000 53.79764 96 ALA B C 1
ATOM 2100 O O . ALA B 1 96 ? 23.89327 18.24448 1.57797 1.000 48.70770 96 ALA B O 1
ATOM 2102 N N . ARG B 1 97 ? 24.46027 20.18873 2.57822 1.000 56.08638 97 ARG B N 1
ATOM 2103 C CA . ARG B 1 97 ? 23.12613 20.77619 2.56182 1.000 50.95811 97 ARG B CA 1
ATOM 2104 C C . ARG B 1 97 ? 22.69738 21.28751 1.18754 1.000 51.38119 97 ARG B C 1
ATOM 2105 O O . ARG B 1 97 ? 21.49857 21.26549 0.87567 1.000 46.36642 97 ARG B O 1
ATOM 2113 N N . THR B 1 98 ? 23.64227 21.76841 0.36814 1.000 55.73033 98 THR B N 1
ATOM 2114 C CA . THR B 1 98 ? 23.28624 22.39401 -0.90936 1.000 52.68890 98 THR B CA 1
ATOM 2115 C C . THR B 1 98 ? 22.60101 21.40519 -1.83313 1.000 53.54446 98 THR B C 1
ATOM 2116 O O . THR B 1 98 ? 21.56433 21.71810 -2.43261 1.000 52.56721 98 THR B O 1
ATOM 2120 N N . LEU B 1 99 ? 23.18762 20.20787 -1.97231 1.000 56.82898 99 LEU B N 1
ATOM 2121 C CA . LEU B 1 99 ? 22.56721 19.13403 -2.74592 1.000 53.56147 99 LEU B CA 1
ATOM 2122 C C . LEU B 1 99 ? 21.18766 18.80226 -2.21790 1.000 52.22456 99 LEU B C 1
ATOM 2123 O O . LEU B 1 99 ? 20.29049 18.43504 -2.98636 1.000 52.19793 99 LEU B O 1
ATOM 2128 N N . TRP B 1 100 ? 21.00241 18.91349 -0.91115 1.000 49.95217 100 TRP B N 1
ATOM 2129 C CA . TRP B 1 100 ? 19.66625 18.78858 -0.37235 1.000 53.55844 100 TRP B CA 1
ATOM 2130 C C . TRP B 1 100 ? 18.78637 19.95935 -0.80526 1.000 53.44843 100 TRP B C 1
ATOM 2131 O O . TRP B 1 100 ? 17.56133 19.82596 -0.86108 1.000 54.42327 100 TRP B O 1
ATOM 2142 N N . LYS B 1 101 ? 19.37244 21.08554 -1.18712 1.000 54.02576 101 LYS B N 1
ATOM 2143 C CA . LYS B 1 101 ? 18.50212 22.21439 -1.45817 1.000 56.39054 101 LYS B CA 1
ATOM 2144 C C . LYS B 1 101 ? 18.00243 22.20440 -2.89812 1.000 53.73099 101 LYS B C 1
ATOM 2145 O O . LYS B 1 101 ? 16.84435 22.55192 -3.13039 1.000 55.55289 101 LYS B O 1
ATOM 2151 N N . LYS B 1 102 ? 18.82389 21.76908 -3.86177 1.000 52.77106 102 LYS B N 1
ATOM 2152 C CA . LYS B 1 102 ? 18.37236 21.72714 -5.25657 1.000 58.62713 102 LYS B CA 1
ATOM 2153 C C . LYS B 1 102 ? 17.17817 20.79174 -5.43041 1.000 57.25542 102 LYS B C 1
ATOM 2154 O O . LYS B 1 102 ? 16.31452 21.03404 -6.28243 1.000 53.90014 102 LYS B O 1
ATOM 2160 N N . LEU B 1 103 ? 17.11740 19.71678 -4.63845 1.000 55.75815 103 LEU B N 1
ATOM 2161 C CA . LEU B 1 103 ? 15.95735 18.83771 -4.67739 1.000 50.89750 103 LEU B CA 1
ATOM 2162 C C . LEU B 1 103 ? 14.74119 19.53388 -4.09504 1.000 54.55286 103 LEU B C 1
ATOM 2163 O O . LEU B 1 103 ? 13.63095 19.38884 -4.61175 1.000 56.01496 103 LEU B O 1
ATOM 2168 N N . ALA B 1 104 ? 14.92905 20.27894 -3.00482 1.000 58.05349 104 ALA B N 1
ATOM 2169 C CA . ALA B 1 104 ? 13.87285 21.15856 -2.51867 1.000 58.87681 104 ALA B CA 1
ATOM 2170 C C . ALA B 1 104 ? 13.39028 22.06633 -3.63956 1.000 65.82811 104 ALA B C 1
ATOM 2171 O O . ALA B 1 104 ? 12.18385 22.17111 -3.89981 1.000 65.52751 104 ALA B O 1
ATOM 2173 N N . GLU B 1 105 ? 14.34146 22.71157 -4.33218 1.000 68.10496 105 GLU B N 1
ATOM 2174 C CA . GLU B 1 105 ? 14.01676 23.58678 -5.45507 1.000 65.28279 105 GLU B CA 1
ATOM 2175 C C . GLU B 1 105 ? 13.25259 22.82237 -6.52419 1.000 59.26918 105 GLU B C 1
ATOM 2176 O O . GLU B 1 105 ? 12.22351 23.29289 -7.02150 1.000 59.66280 105 GLU B O 1
ATOM 2182 N N . LEU B 1 106 ? 13.71212 21.61556 -6.85124 1.000 56.81144 106 LEU B N 1
ATOM 2183 C CA . LEU B 1 106 ? 12.99452 20.81633 -7.83457 1.000 61.09249 106 LEU B CA 1
ATOM 2184 C C . LEU B 1 106 ? 11.58629 20.49905 -7.35939 1.000 60.97421 106 LEU B C 1
ATOM 2185 O O . LEU B 1 106 ? 10.66754 20.38561 -8.17952 1.000 63.48735 106 LEU B O 1
ATOM 2190 N N . ALA B 1 107 ? 11.39553 20.35458 -6.04477 1.000 62.14560 107 ALA B N 1
ATOM 2191 C CA . ALA B 1 107 ? 10.05784 20.09761 -5.52396 1.000 60.92495 107 ALA B CA 1
ATOM 2192 C C . ALA B 1 107 ? 9.16841 21.32419 -5.68380 1.000 61.21338 107 ALA B C 1
ATOM 2193 O O . ALA B 1 107 ? 8.00787 21.20394 -6.09116 1.000 63.37286 107 ALA B O 1
ATOM 2195 N N . ARG B 1 108 ? 9.68936 22.51237 -5.37425 1.000 57.36247 108 ARG B N 1
ATOM 2196 C CA . ARG B 1 108 ? 8.94178 23.73216 -5.65477 1.000 59.00041 108 ARG B CA 1
ATOM 2197 C C . ARG B 1 108 ? 8.58265 23.82965 -7.13324 1.000 62.63144 108 ARG B C 1
ATOM 2198 O O . ARG B 1 108 ? 7.39916 23.86658 -7.49787 1.000 57.16763 108 ARG B O 1
ATOM 2206 N N . ASP B 1 109 ? 9.59827 23.82904 -8.00519 1.000 65.69046 109 ASP B N 1
ATOM 2207 C CA . ASP B 1 109 ? 9.37839 24.01414 -9.43735 1.000 60.81939 109 ASP B CA 1
ATOM 2208 C C . ASP B 1 109 ? 8.34674 23.03663 -9.98759 1.000 65.58787 109 ASP B C 1
ATOM 2209 O O . ASP B 1 109 ? 7.78775 23.26786 -11.06876 1.000 66.98732 109 ASP B O 1
ATOM 2214 N N . LYS B 1 110 ? 8.07403 21.95904 -9.24996 1.000 61.60762 110 LYS B N 1
ATOM 2215 C CA . LYS B 1 110 ? 7.12937 20.93566 -9.64446 1.000 53.30584 110 LYS B CA 1
ATOM 2216 C C . LYS B 1 110 ? 5.85863 20.92141 -8.81031 1.000 55.48271 110 LYS B C 1
ATOM 2217 O O . LYS B 1 110 ? 4.95804 20.13101 -9.09660 1.000 56.40186 110 LYS B O 1
ATOM 2223 N N . GLY B 1 111 ? 5.74551 21.77121 -7.80148 1.000 59.51205 111 GLY B N 1
ATOM 2224 C CA . GLY B 1 111 ? 4.53227 21.77784 -7.00968 1.000 60.66823 111 GLY B CA 1
ATOM 2225 C C . GLY B 1 111 ? 4.36903 20.61817 -6.05374 1.000 63.93230 111 GLY B C 1
ATOM 2226 O O . GLY B 1 111 ? 3.26301 20.40922 -5.54136 1.000 68.06279 111 GLY B O 1
ATOM 2227 N N . ILE B 1 112 ? 5.43645 19.86616 -5.78617 1.000 64.17828 112 ILE B N 1
ATOM 2228 C CA . ILE B 1 112 ? 5.38005 18.68792 -4.91961 1.000 62.18598 112 ILE B CA 1
ATOM 2229 C C . ILE B 1 112 ? 5.40229 19.11263 -3.45746 1.000 57.73200 112 ILE B C 1
ATOM 2230 O O . ILE B 1 112 ? 6.33978 19.77937 -3.01025 1.000 60.67438 112 ILE B O 1
ATOM 2235 N N . VAL B 1 113 ? 4.36299 18.72788 -2.71442 1.000 52.22260 113 VAL B N 1
ATOM 2236 C CA . VAL B 1 113 ? 4.15348 19.20441 -1.34913 1.000 59.31308 113 VAL B CA 1
ATOM 2237 C C . VAL B 1 113 ? 4.53473 18.14287 -0.31784 1.000 62.56334 113 VAL B C 1
ATOM 2238 O O . VAL B 1 113 ? 3.82435 17.91924 0.67883 1.000 57.90079 113 VAL B O 1
ATOM 2242 N N . ARG B 1 114 ? 5.68614 17.51239 -0.53720 1.000 59.67002 114 ARG B N 1
ATOM 2243 C CA . ARG B 1 114 ? 6.15899 16.46095 0.34566 1.000 58.33912 114 ARG B CA 1
ATOM 2244 C C . ARG B 1 114 ? 7.52254 15.94338 -0.09570 1.000 55.96409 114 ARG B C 1
ATOM 2245 O O . ARG B 1 114 ? 7.63096 15.29012 -1.14070 1.000 54.71265 114 ARG B O 1
ATOM 2253 N N . LEU B 1 115 ? 8.56770 16.24958 0.66848 1.000 51.26754 115 LEU B N 1
ATOM 2254 C CA . LEU B 1 115 ? 9.77802 15.44683 0.63812 1.000 48.29218 115 LEU B CA 1
ATOM 2255 C C . LEU B 1 115 ? 9.71791 14.41509 1.72724 1.000 49.95362 115 LEU B C 1
ATOM 2256 O O . LEU B 1 115 ? 9.16121 14.65833 2.79361 1.000 59.12430 115 LEU B O 1
ATOM 2261 N N . GLU B 1 116 ? 10.33069 13.27564 1.47720 1.000 48.88448 116 GLU B N 1
ATOM 2262 C CA . GLU B 1 116 ? 10.64703 12.37033 2.56541 1.000 53.76158 116 GLU B CA 1
ATOM 2263 C C . GLU B 1 116 ? 12.08337 11.93062 2.40157 1.000 51.27585 116 GLU B C 1
ATOM 2264 O O . GLU B 1 116 ? 12.71068 12.18537 1.37205 1.000 52.02531 116 GLU B O 1
ATOM 2270 N N . TRP B 1 117 ? 12.60360 11.31177 3.45626 1.000 47.49208 117 TRP B N 1
ATOM 2271 C CA . TRP B 1 117 ? 13.90033 10.65095 3.44054 1.000 48.59321 117 TRP B CA 1
ATOM 2272 C C . TRP B 1 117 ? 14.05990 9.94889 4.77808 1.000 49.65622 117 TRP B C 1
ATOM 2273 O O . TRP B 1 117 ? 13.52444 10.40854 5.79185 1.000 53.34449 117 TRP B O 1
ATOM 2284 N N . ALA B 1 118 ? 14.77465 8.83241 4.78086 1.000 43.21366 118 ALA B N 1
ATOM 2285 C CA . ALA B 1 118 ? 14.89791 8.05090 5.99668 1.000 43.64198 118 ALA B CA 1
ATOM 2286 C C . ALA B 1 118 ? 16.33824 8.08270 6.46546 1.000 43.00927 118 ALA B C 1
ATOM 2287 O O . ALA B 1 118 ? 17.25589 8.26447 5.66632 1.000 44.78690 118 ALA B O 1
ATOM 2289 N N . VAL B 1 119 ? 16.52241 7.91767 7.77478 1.000 47.72372 119 VAL B N 1
ATOM 2290 C CA . VAL B 1 119 ? 17.81224 8.13510 8.42298 1.000 50.21006 119 VAL B CA 1
ATOM 2291 C C . VAL B 1 119 ? 17.88600 7.30357 9.69677 1.000 53.01620 119 VAL B C 1
ATOM 2292 O O . VAL B 1 119 ? 16.87629 7.06058 10.36310 1.000 52.53536 119 VAL B O 1
ATOM 2296 N N . LEU B 1 120 ? 19.09399 6.86111 10.03306 1.000 52.47330 120 LEU B N 1
ATOM 2297 C CA . LEU B 1 120 ? 19.29361 6.09651 11.25329 1.000 51.82146 120 LEU B CA 1
ATOM 2298 C C . LEU B 1 120 ? 19.17458 6.95908 12.49494 1.000 58.08348 120 LEU B C 1
ATOM 2299 O O . LEU B 1 120 ? 19.67941 8.08721 12.55496 1.000 59.80465 120 LEU B O 1
ATOM 2304 N N . ASP B 1 121 ? 18.51628 6.37861 13.49608 1.000 56.55821 121 ASP B N 1
ATOM 2305 C CA . ASP B 1 121 ? 18.33727 7.00499 14.79748 1.000 54.70350 121 ASP B CA 1
ATOM 2306 C C . ASP B 1 121 ? 19.67044 7.42422 15.41119 1.000 54.84075 121 ASP B C 1
ATOM 2307 O O . ASP B 1 121 ? 19.78396 8.51080 15.99549 1.000 53.73506 121 ASP B O 1
ATOM 2312 N N . TRP B 1 122 ? 20.69763 6.59308 15.26524 1.000 53.21801 122 TRP B N 1
ATOM 2313 C CA . TRP B 1 122 ? 21.99643 6.89191 15.84455 1.000 59.59651 122 TRP B CA 1
ATOM 2314 C C . TRP B 1 122 ? 22.85294 7.78631 14.96487 1.000 62.00790 122 TRP B C 1
ATOM 2315 O O . TRP B 1 122 ? 23.93205 8.20858 15.39987 1.000 63.33590 122 TRP B O 1
ATOM 2326 N N . ASN B 1 123 ? 22.41230 8.05915 13.73720 1.000 60.21878 123 ASN B N 1
ATOM 2327 C CA . ASN B 1 123 ? 23.17882 8.86026 12.78678 1.000 60.80902 123 ASN B CA 1
ATOM 2328 C C . ASN B 1 123 ? 22.95983 10.35390 13.02332 1.000 65.81669 123 ASN B C 1
ATOM 2329 O O . ASN B 1 123 ? 22.31015 11.05660 12.24178 1.000 62.30786 123 ASN B O 1
ATOM 2334 N N . LYS B 1 124 ? 23.58616 10.84707 14.09559 1.000 66.67196 124 LYS B N 1
ATOM 2335 C CA . LYS B 1 124 ? 23.30769 12.19208 14.57905 1.000 63.65052 124 LYS B CA 1
ATOM 2336 C C . LYS B 1 124 ? 23.86823 13.28086 13.66388 1.000 66.73636 124 LYS B C 1
ATOM 2337 O O . LYS B 1 124 ? 23.42144 14.43183 13.76270 1.000 63.37823 124 LYS B O 1
ATOM 2343 N N . ASN B 1 125 ? 24.82506 12.94691 12.78177 1.000 68.20310 125 ASN B N 1
ATOM 2344 C CA . ASN B 1 125 ? 25.20032 13.85611 11.69808 1.000 63.92634 125 ASN B CA 1
ATOM 2345 C C . ASN B 1 125 ? 23.99938 14.22569 10.86738 1.000 58.61779 125 ASN B C 1
ATOM 2346 O O . ASN B 1 125 ? 23.66299 15.40362 10.71654 1.000 58.25600 125 ASN B O 1
ATOM 2351 N N . ALA B 1 126 ? 23.38644 13.21924 10.25464 1.000 54.69977 126 ALA B N 1
ATOM 2352 C CA . ALA B 1 126 ? 22.27246 13.49342 9.36826 1.000 58.12640 126 ALA B CA 1
ATOM 2353 C C . ALA B 1 126 ? 21.18136 14.23113 10.10980 1.000 53.95852 126 ALA B C 1
ATOM 2354 O O . ALA B 1 126 ? 20.59333 15.18282 9.58087 1.000 52.00910 126 ALA B O 1
ATOM 2356 N N . ILE B 1 127 ? 20.94327 13.84381 11.36159 1.000 54.29010 127 ILE B N 1
ATOM 2357 C CA . ILE B 1 127 ? 19.98958 14.57406 12.18350 1.000 56.13359 127 ILE B CA 1
ATOM 2358 C C . ILE B 1 127 ? 20.47442 16.00944 12.39135 1.000 55.20725 127 ILE B C 1
ATOM 2359 O O . ILE B 1 127 ? 19.75203 16.96922 12.09562 1.000 53.79964 127 ILE B O 1
ATOM 2364 N N . ALA B 1 128 ? 21.72445 16.17879 12.84105 1.000 54.02711 128 ALA B N 1
ATOM 2365 C CA . ALA B 1 128 ? 22.33717 17.50551 12.88565 1.000 53.57012 128 ALA B CA 1
ATOM 2366 C C . ALA B 1 128 ? 22.03950 18.32436 11.62948 1.000 49.87676 128 ALA B C 1
ATOM 2367 O O . ALA B 1 128 ? 21.49591 19.43321 11.70707 1.000 46.73161 128 ALA B O 1
ATOM 2369 N N . LEU B 1 129 ? 22.38162 17.78131 10.45634 1.000 55.11244 129 LEU B N 1
ATOM 2370 C CA . LEU B 1 129 ? 22.07317 18.47296 9.20714 1.000 54.11717 129 LEU B CA 1
ATOM 2371 C C . LEU B 1 129 ? 20.57672 18.66611 9.05834 1.000 52.61288 129 LEU B C 1
ATOM 2372 O O . LEU B 1 129 ? 20.09279 19.80009 9.01970 1.000 53.39958 129 LEU B O 1
ATOM 2377 N N . TYR B 1 130 ? 19.82202 17.56456 8.98808 1.000 47.54393 130 TYR B N 1
ATOM 2378 C CA . TYR B 1 130 ? 18.38897 17.69101 8.76821 1.000 46.01330 130 TYR B CA 1
ATOM 2379 C C . TYR B 1 130 ? 17.76091 18.64467 9.76999 1.000 50.81264 130 TYR B C 1
ATOM 2380 O O . TYR B 1 130 ? 16.73289 19.25383 9.45602 1.000 50.63749 130 TYR B O 1
ATOM 2389 N N . ASP B 1 131 ? 18.38393 18.82326 10.95248 1.000 51.51563 131 ASP B N 1
ATOM 2390 C CA . ASP B 1 131 ? 17.86139 19.75227 11.95746 1.000 50.89473 131 ASP B CA 1
ATOM 2391 C C . ASP B 1 131 ? 17.77758 21.18387 11.45716 1.000 50.10587 131 ASP B C 1
ATOM 2392 O O . ASP B 1 131 ? 16.96793 21.96584 11.97906 1.000 45.86383 131 ASP B O 1
ATOM 2397 N N . THR B 1 132 ? 18.58591 21.54647 10.45898 1.000 50.07337 132 THR B N 1
ATOM 2398 C CA . THR B 1 132 ? 18.55795 22.89849 9.92642 1.000 51.24671 132 THR B CA 1
ATOM 2399 C C . THR B 1 132 ? 17.44152 23.10399 8.89125 1.000 47.20339 132 THR B C 1
ATOM 2400 O O . THR B 1 132 ? 17.58342 23.91247 7.97643 1.000 47.01437 132 THR B O 1
ATOM 2404 N N . VAL B 1 133 ? 16.30986 22.41870 9.03097 1.000 47.12919 133 VAL B N 1
ATOM 2405 C CA . VAL B 1 133 ? 15.07545 22.78370 8.33608 1.000 50.66791 133 VAL B CA 1
ATOM 2406 C C . VAL B 1 133 ? 13.88912 22.51684 9.26316 1.000 56.86982 133 VAL B C 1
ATOM 2407 O O . VAL B 1 133 ? 14.02877 21.92035 10.33805 1.000 58.31194 133 VAL B O 1
ATOM 2411 N N . ASP B 1 134 ? 12.69709 22.94258 8.83293 1.000 53.81181 134 ASP B N 1
ATOM 2412 C CA . ASP B 1 134 ? 11.45729 22.58177 9.51798 1.000 57.95862 134 ASP B CA 1
ATOM 2413 C C . ASP B 1 134 ? 10.92178 21.27993 8.93090 1.000 65.01657 134 ASP B C 1
ATOM 2414 O O . ASP B 1 134 ? 10.30084 21.28316 7.86131 1.000 66.02796 134 ASP B O 1
ATOM 2419 N N . TYR B 1 135 ? 11.11084 20.17031 9.63614 1.000 65.00603 135 TYR B N 1
ATOM 2420 C CA . TYR B 1 135 ? 10.56875 18.90743 9.15556 1.000 58.26439 135 TYR B CA 1
ATOM 2421 C C . TYR B 1 135 ? 9.85535 18.18835 10.28538 1.000 60.02186 135 TYR B C 1
ATOM 2422 O O . TYR B 1 135 ? 9.98600 18.52486 11.47008 1.000 60.32507 135 TYR B O 1
ATOM 2431 N N . VAL B 1 136 ? 9.11304 17.16819 9.88865 1.000 58.24237 136 VAL B N 1
ATOM 2432 C CA . VAL B 1 136 ? 8.40798 16.29563 10.80826 1.000 59.52317 136 VAL B CA 1
ATOM 2433 C C . VAL B 1 136 ? 9.10755 14.94493 10.79660 1.000 58.83235 136 VAL B C 1
ATOM 2434 O O . VAL B 1 136 ? 9.58008 14.48168 9.75107 1.000 60.02442 136 VAL B O 1
ATOM 2438 N N . ASN B 1 137 ? 9.20483 14.33278 11.96610 1.000 55.58570 137 ASN B N 1
ATOM 2439 C CA . ASN B 1 137 ? 9.59842 12.93521 12.07800 1.000 55.65800 137 ASN B CA 1
ATOM 2440 C C . ASN B 1 137 ? 8.31500 12.13013 11.93381 1.000 61.31848 137 ASN B C 1
ATOM 2441 O O . ASN B 1 137 ? 7.49150 12.10363 12.85094 1.000 65.77965 137 ASN B O 1
ATOM 2446 N N . LEU B 1 138 ? 8.11698 11.48355 10.78181 1.000 56.20778 138 LEU B N 1
ATOM 2447 C CA . LEU B 1 138 ? 6.91649 10.66710 10.63329 1.000 56.57698 138 LEU B CA 1
ATOM 2448 C C . LEU B 1 138 ? 6.88051 9.51284 11.62561 1.000 57.45253 138 LEU B C 1
ATOM 2449 O O . LEU B 1 138 ? 5.83021 9.25239 12.22491 1.000 62.10540 138 LEU B O 1
ATOM 2454 N N . THR B 1 139 ? 8.00827 8.81639 11.82152 1.000 54.73434 139 THR B N 1
ATOM 2455 C CA . THR B 1 139 ? 8.01667 7.63721 12.68718 1.000 56.98294 139 THR B CA 1
ATOM 2456 C C . THR B 1 139 ? 7.38153 7.93852 14.03968 1.000 61.27963 139 THR B C 1
ATOM 2457 O O . THR B 1 139 ? 6.39173 7.30953 14.43009 1.000 64.07865 139 THR B O 1
ATOM 2461 N N . LYS B 1 140 ? 7.92622 8.92770 14.75575 1.000 62.54479 140 LYS B N 1
ATOM 2462 C CA . LYS B 1 140 ? 7.38863 9.28934 16.06678 1.000 62.78358 140 LYS B CA 1
ATOM 2463 C C . LYS B 1 140 ? 5.95388 9.81224 15.96955 1.000 62.71473 140 LYS B C 1
ATOM 2464 O O . LYS B 1 140 ? 5.04159 9.23795 16.57606 1.000 64.85828 140 LYS B O 1
ATOM 2470 N N . SER B 1 141 ? 5.73225 10.89309 15.20457 1.000 62.54539 141 SER B N 1
ATOM 2471 C CA . SER B 1 141 ? 4.46135 11.62087 15.27821 1.000 63.39585 141 SER B CA 1
ATOM 2472 C C . SER B 1 141 ? 3.27399 10.68265 15.14068 1.000 65.76150 141 SER B C 1
ATOM 2473 O O . SER B 1 141 ? 2.37357 10.67010 15.98954 1.000 74.25530 141 SER B O 1
ATOM 2476 N N . GLU B 1 142 ? 3.26361 9.88297 14.07289 1.000 60.81527 142 GLU B N 1
ATOM 2477 C CA . GLU B 1 142 ? 2.11338 9.07212 13.70533 1.000 63.17213 142 GLU B CA 1
ATOM 2478 C C . GLU B 1 142 ? 2.30745 7.58640 13.97858 1.000 60.39562 142 GLU B C 1
ATOM 2479 O O . GLU B 1 142 ? 1.32447 6.83261 13.94138 1.000 57.86121 142 GLU B O 1
ATOM 2485 N N . GLY B 1 143 ? 3.53147 7.15302 14.26734 1.000 57.43013 143 GLY B N 1
ATOM 2486 C CA . GLY B 1 143 ? 3.77214 5.76683 14.61031 1.000 57.79676 143 GLY B CA 1
ATOM 2487 C C . GLY B 1 143 ? 3.76897 4.83465 13.42593 1.000 60.25280 143 GLY B C 1
ATOM 2488 O O . GLY B 1 143 ? 3.18472 3.75136 13.49074 1.000 68.68677 143 GLY B O 1
ATOM 2489 N N . TRP B 1 144 ? 4.40459 5.22008 12.33824 1.000 58.76113 144 TRP B N 1
ATOM 2490 C CA . TRP B 1 144 ? 4.45860 4.36538 11.16680 1.000 61.60935 144 TRP B CA 1
ATOM 2491 C C . TRP B 1 144 ? 5.61536 3.38293 11.28358 1.000 62.89670 144 TRP B C 1
ATOM 2492 O O . TRP B 1 144 ? 6.75623 3.78225 11.55296 1.000 63.82203 144 TRP B O 1
ATOM 2503 N N . PHE B 1 145 ? 5.33888 2.10521 11.06209 1.000 56.71818 145 PHE B N 1
ATOM 2504 C CA . PHE B 1 145 ? 6.41821 1.15309 10.86770 1.000 57.68569 145 PHE B CA 1
ATOM 2505 C C . PHE B 1 145 ? 6.64820 0.96852 9.38126 1.000 59.54708 145 PHE B C 1
ATOM 2506 O O . PHE B 1 145 ? 5.69508 0.89283 8.60227 1.000 59.60972 145 PHE B O 1
ATOM 2514 N N . THR B 1 146 ? 7.90860 0.87368 8.99208 1.000 58.02838 146 THR B N 1
ATOM 2515 C CA . THR B 1 146 ? 8.26225 0.45436 7.64450 1.000 57.36278 146 THR B CA 1
ATOM 2516 C C . THR B 1 146 ? 8.65761 -1.01303 7.73167 1.000 57.50832 146 THR B C 1
ATOM 2517 O O . THR B 1 146 ? 9.60175 -1.35793 8.44894 1.000 59.55296 146 THR B O 1
ATOM 2521 N N . PHE B 1 147 ? 7.91233 -1.87766 7.05605 1.000 52.52237 147 PHE B N 1
ATOM 2522 C CA . PHE B 1 147 ? 8.29640 -3.27376 6.94895 1.000 51.56060 147 PHE B CA 1
ATOM 2523 C C . PHE B 1 147 ? 9.06763 -3.46668 5.64968 1.000 54.15880 147 PHE B C 1
ATOM 2524 O O . PHE B 1 147 ? 8.74169 -2.84987 4.63425 1.000 57.45441 147 PHE B O 1
ATOM 2532 N N . ARG B 1 148 ? 10.09186 -4.31365 5.68087 1.000 54.43810 148 ARG B N 1
ATOM 2533 C CA . ARG B 1 148 ? 10.81286 -4.73577 4.48353 1.000 55.52427 148 ARG B CA 1
ATOM 2534 C C . ARG B 1 148 ? 10.68893 -6.24087 4.34201 1.000 58.83963 148 ARG B C 1
ATOM 2535 O O . ARG B 1 148 ? 10.52197 -6.95360 5.33481 1.000 64.49058 148 ARG B O 1
ATOM 2543 N N . MET B 1 149 ? 10.79300 -6.72203 3.10436 1.000 56.49981 149 MET B N 1
ATOM 2544 C CA . MET B 1 149 ? 10.63632 -8.13954 2.79829 1.000 50.96470 149 MET B CA 1
ATOM 2545 C C . MET B 1 149 ? 11.61770 -8.49819 1.68903 1.000 50.82445 149 MET B C 1
ATOM 2546 O O . MET B 1 149 ? 11.40872 -8.12650 0.53297 1.000 53.54746 149 MET B O 1
ATOM 2551 N N . ASP B 1 150 ? 12.69931 -9.19426 2.02412 1.000 50.59876 150 ASP B N 1
ATOM 2552 C CA . ASP B 1 150 ? 13.74094 -9.36540 1.02287 1.000 59.06522 150 ASP B CA 1
ATOM 2553 C C . ASP B 1 150 ? 13.42248 -10.50580 0.06837 1.000 58.97733 150 ASP B C 1
ATOM 2554 O O . ASP B 1 150 ? 12.36031 -11.11974 0.12176 1.000 60.93150 150 ASP B O 1
ATOM 2559 N N . GLY B 1 151 ? 14.37040 -10.77898 -0.82847 1.000 58.19895 151 GLY B N 1
ATOM 2560 C CA . GLY B 1 151 ? 14.04850 -11.50746 -2.04676 1.000 56.46454 151 GLY B CA 1
ATOM 2561 C C . GLY B 1 151 ? 13.59942 -12.94072 -1.82593 1.000 61.29064 151 GLY B C 1
ATOM 2562 O O . GLY B 1 151 ? 12.70996 -13.43842 -2.53357 1.000 61.94710 151 GLY B O 1
ATOM 2563 N N . ALA B 1 152 ? 14.21676 -13.63461 -0.86295 1.000 55.89754 152 ALA B N 1
ATOM 2564 C CA . ALA B 1 152 ? 13.84349 -15.02558 -0.60870 1.000 54.28013 152 ALA B CA 1
ATOM 2565 C C . ALA B 1 152 ? 12.39598 -15.12581 -0.14215 1.000 55.88146 152 ALA B C 1
ATOM 2566 O O . ALA B 1 152 ? 11.61891 -15.94756 -0.65132 1.000 56.70509 152 ALA B O 1
ATOM 2568 N N . ALA B 1 153 ? 12.00760 -14.26568 0.80572 1.000 48.54429 153 ALA B N 1
ATOM 2569 C CA . ALA B 1 153 ? 10.61409 -14.19910 1.22335 1.000 49.92189 153 ALA B CA 1
ATOM 2570 C C . ALA B 1 153 ? 9.69943 -13.64000 0.13334 1.000 57.42727 153 ALA B C 1
ATOM 2571 O O . ALA B 1 153 ? 8.52224 -14.00973 0.08668 1.000 60.78281 153 ALA B O 1
ATOM 2573 N N . ILE B 1 154 ? 10.19369 -12.74323 -0.73690 1.000 62.22843 154 ILE B N 1
ATOM 2574 C CA . ILE B 1 154 ? 9.37520 -12.29489 -1.86881 1.000 59.01995 154 ILE B CA 1
ATOM 2575 C C . ILE B 1 154 ? 8.96470 -13.47981 -2.72177 1.000 61.53025 154 ILE B C 1
ATOM 2576 O O . ILE B 1 154 ? 7.83249 -13.54507 -3.21345 1.000 63.97020 154 ILE B O 1
ATOM 2581 N N . ASN B 1 155 ? 9.88172 -14.42940 -2.91662 1.000 60.38122 155 ASN B N 1
ATOM 2582 C CA . ASN B 1 155 ? 9.61321 -15.56144 -3.79475 1.000 66.57003 155 ASN B CA 1
ATOM 2583 C C . ASN B 1 155 ? 8.58833 -16.50525 -3.18577 1.000 74.39073 155 ASN B C 1
ATOM 2584 O O . ASN B 1 155 ? 7.53736 -16.76356 -3.78664 1.000 75.47580 155 ASN B O 1
ATOM 2589 N N . LYS B 1 156 ? 8.87937 -17.05194 -1.99605 1.000 70.04939 156 LYS B N 1
ATOM 2590 C CA . LYS B 1 156 ? 8.00947 -18.11145 -1.50338 1.000 71.52805 156 LYS B CA 1
ATOM 2591 C C . LYS B 1 156 ? 6.60477 -17.59087 -1.22720 1.000 71.42546 156 LYS B C 1
ATOM 2592 O O . LYS B 1 156 ? 5.63323 -18.35259 -1.32637 1.000 73.78274 156 LYS B O 1
ATOM 2598 N N . PHE B 1 157 ? 6.46785 -16.29829 -0.91316 1.000 68.66379 157 PHE B N 1
ATOM 2599 C CA . PHE B 1 157 ? 5.12655 -15.73153 -0.82455 1.000 68.71682 157 PHE B CA 1
ATOM 2600 C C . PHE B 1 157 ? 4.43496 -15.67782 -2.17345 1.000 69.50767 157 PHE B C 1
ATOM 2601 O O . PHE B 1 157 ? 3.20093 -15.70039 -2.22867 1.000 72.26741 157 PHE B O 1
ATOM 2609 N N . ALA B 1 158 ? 5.18595 -15.62090 -3.26585 1.000 68.66332 158 ALA B N 1
ATOM 2610 C CA . ALA B 1 158 ? 4.51011 -15.65046 -4.55460 1.000 72.20073 158 ALA B CA 1
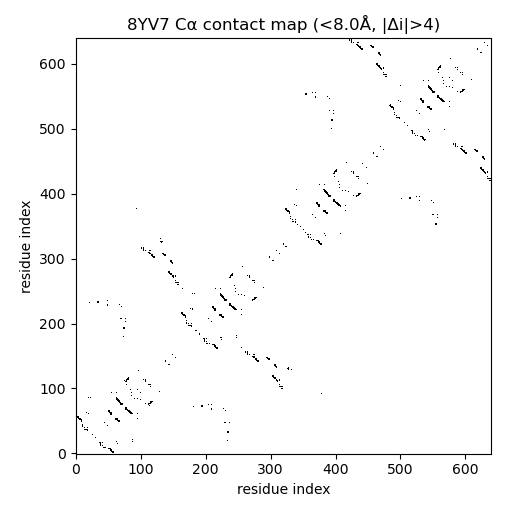ATOM 2611 C C . ALA B 1 158 ? 4.22351 -17.07960 -4.99886 1.000 75.59236 158 ALA B C 1
ATOM 2612 O O . ALA B 1 158 ? 3.14702 -17.35243 -5.54336 1.000 73.63048 158 ALA B O 1
ATOM 2614 N N . ASP B 1 159 ? 5.15320 -17.99915 -4.72669 1.000 77.38512 159 ASP B N 1
ATOM 2615 C CA . ASP B 1 159 ? 5.08755 -19.39616 -5.15383 1.000 85.26042 159 ASP B CA 1
ATOM 2616 C C . ASP B 1 159 ? 4.36522 -20.31162 -4.15363 1.000 89.60004 159 ASP B C 1
ATOM 2617 O O . ASP B 1 159 ? 4.47980 -21.54328 -4.25057 1.000 89.59798 159 ASP B O 1
ATOM 2622 N N . GLU B 1 160 ? 3.64544 -19.74393 -3.19319 1.000 85.88115 160 GLU B N 1
ATOM 2623 C CA . GLU B 1 160 ? 2.66679 -20.51014 -2.45306 1.000 86.49766 160 GLU B CA 1
ATOM 2624 C C . GLU B 1 160 ? 1.67520 -21.04511 -3.46551 1.000 92.06537 160 GLU B C 1
ATOM 2625 O O . GLU B 1 160 ? 1.67441 -22.22729 -3.82136 1.000 104.65762 160 GLU B O 1
ATOM 2632 N N . MET C 1 1 ? -4.08417 -27.45506 -4.62603 1.000 118.57826 1 MET C N 1
ATOM 2633 C CA . MET C 1 1 ? -3.20489 -27.37126 -3.45929 1.000 121.49660 1 MET C CA 1
ATOM 2634 C C . MET C 1 1 ? -3.67437 -26.31634 -2.44817 1.000 124.71373 1 MET C C 1
ATOM 2635 O O . MET C 1 1 ? -3.85839 -25.14813 -2.80623 1.000 127.67498 1 MET C O 1
ATOM 2640 N N . LYS C 1 2 ? -3.90469 -26.73347 -1.19625 1.000 122.03701 2 LYS C N 1
ATOM 2641 C CA . LYS C 1 2 ? -3.99974 -25.77033 -0.10388 1.000 114.48252 2 LYS C CA 1
ATOM 2642 C C . LYS C 1 2 ? -2.59931 -25.26504 0.20362 1.000 109.93354 2 LYS C C 1
ATOM 2643 O O . LYS C 1 2 ? -1.69164 -26.04578 0.51810 1.000 105.92981 2 LYS C O 1
ATOM 2649 N N . ASN C 1 3 ? -2.43859 -23.95519 0.09536 1.000 105.50320 3 ASN C N 1
ATOM 2650 C CA . ASN C 1 3 ? -1.14285 -23.30548 -0.05401 1.000 106.16702 3 ASN C CA 1
ATOM 2651 C C . ASN C 1 3 ? -0.70918 -22.79319 1.31778 1.000 109.78657 3 ASN C C 1
ATOM 2652 O O . ASN C 1 3 ? -1.10000 -21.69684 1.72856 1.000 107.73927 3 ASN C O 1
ATOM 2657 N N . PHE C 1 4 ? 0.09112 -23.58837 2.04213 1.000 111.83749 4 PHE C N 1
ATOM 2658 C CA . PHE C 1 4 ? 0.47542 -23.28184 3.42442 1.000 97.84622 4 PHE C CA 1
ATOM 2659 C C . PHE C 1 4 ? 1.80552 -22.53118 3.49549 1.000 88.27212 4 PHE C C 1
ATOM 2660 O O . PHE C 1 4 ? 2.79822 -22.93200 2.87097 1.000 84.85117 4 PHE C O 1
ATOM 2668 N N . GLU C 1 5 ? 1.80664 -21.42609 4.24692 1.000 82.96060 5 GLU C N 1
ATOM 2669 C CA . GLU C 1 5 ? 3.00007 -20.61923 4.48180 1.000 77.53929 5 GLU C CA 1
ATOM 2670 C C . GLU C 1 5 ? 3.59039 -20.92989 5.85364 1.000 68.49156 5 GLU C C 1
ATOM 2671 O O . GLU C 1 5 ? 2.87544 -20.99257 6.85819 1.000 65.13301 5 GLU C O 1
ATOM 2677 N N . ILE C 1 6 ? 4.89168 -21.15308 5.87308 1.000 66.67059 6 ILE C N 1
ATOM 2678 C CA . ILE C 1 6 ? 5.67390 -21.23641 7.08809 1.000 57.11473 6 ILE C CA 1
ATOM 2679 C C . ILE C 1 6 ? 6.42890 -19.92035 7.23387 1.000 58.88792 6 ILE C C 1
ATOM 2680 O O . ILE C 1 6 ? 7.22115 -19.54697 6.35708 1.000 62.11271 6 ILE C O 1
ATOM 2685 N N . VAL C 1 7 ? 6.14293 -19.18885 8.30725 1.000 53.04759 7 VAL C N 1
ATOM 2686 C CA . VAL C 1 7 ? 6.94230 -18.04619 8.68645 1.000 50.08123 7 VAL C CA 1
ATOM 2687 C C . VAL C 1 7 ? 7.92315 -18.50507 9.74811 1.000 46.38170 7 VAL C C 1
ATOM 2688 O O . VAL C 1 7 ? 7.70488 -19.49795 10.44869 1.000 47.12696 7 VAL C O 1
ATOM 2692 N N . THR C 1 8 ? 9.03005 -17.78906 9.86628 1.000 44.35445 8 THR C N 1
ATOM 2693 C CA . THR C 1 8 ? 9.74272 -17.92959 11.12399 1.000 52.94350 8 THR C CA 1
ATOM 2694 C C . THR C 1 8 ? 8.99304 -17.13442 12.18363 1.000 52.51887 8 THR C C 1
ATOM 2695 O O . THR C 1 8 ? 8.18241 -16.26091 11.86391 1.000 56.27191 8 THR C O 1
ATOM 2699 N N . VAL C 1 9 ? 9.27198 -17.41857 13.45133 1.000 49.10564 9 VAL C N 1
ATOM 2700 C CA . VAL C 1 9 ? 8.43213 -16.89062 14.51603 1.000 51.86718 9 VAL C CA 1
ATOM 2701 C C . VAL C 1 9 ? 9.08709 -15.65385 15.13181 1.000 51.91152 9 VAL C C 1
ATOM 2702 O O . VAL C 1 9 ? 10.28710 -15.64740 15.43997 1.000 43.94080 9 VAL C O 1
ATOM 2706 N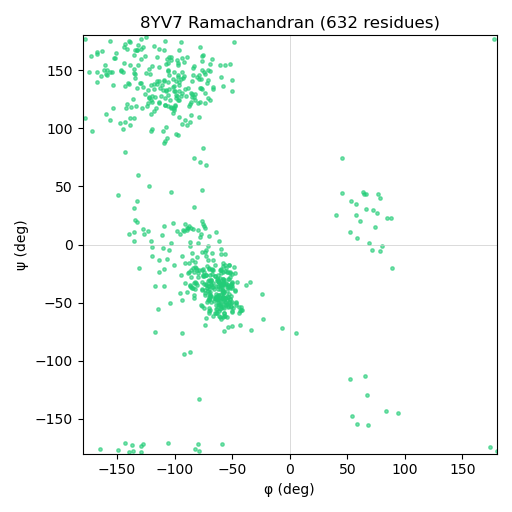 N . THR C 1 10 ? 8.29936 -14.59785 15.27866 1.000 53.70689 10 THR C N 1
ATOM 2707 C CA . THR C 1 10 ? 8.67527 -13.33246 15.87980 1.000 55.88263 10 THR C CA 1
ATOM 2708 C C . THR C 1 10 ? 7.91316 -13.12062 17.17912 1.000 59.26850 10 THR C C 1
ATOM 2709 O O . THR C 1 10 ? 6.94669 -13.82897 17.47460 1.000 63.37384 10 THR C O 1
ATOM 2713 N N . PRO C 1 11 ? 8.32136 -12.13416 17.97246 1.000 55.59218 11 PRO C N 1
ATOM 2714 C CA . PRO C 1 11 ? 7.49680 -11.73662 19.11687 1.000 65.17839 11 PRO C CA 1
ATOM 2715 C C . PRO C 1 11 ? 6.03621 -11.48193 18.76907 1.000 67.05261 11 PRO C C 1
ATOM 2716 O O . PRO C 1 11 ? 5.13822 -11.78320 19.57619 1.000 65.23511 11 PRO C O 1
ATOM 2720 N N . ASP C 1 12 ? 5.76562 -10.93671 17.58073 1.000 65.84680 12 ASP C N 1
ATOM 2721 C CA . ASP C 1 12 ? 4.38300 -10.71359 17.17199 1.000 68.58126 12 ASP C CA 1
ATOM 2722 C C . ASP C 1 12 ? 3.54589 -11.98113 17.27662 1.000 66.22206 12 ASP C C 1
ATOM 2723 O O . ASP C 1 12 ? 2.32667 -11.90367 17.46031 1.000 66.57707 12 ASP C O 1
ATOM 2728 N N . HIS C 1 13 ? 4.18300 -13.14080 17.23260 1.000 62.04977 13 HIS C N 1
ATOM 2729 C CA . HIS C 1 13 ? 3.46036 -14.39066 17.14908 1.000 61.02099 13 HIS C CA 1
ATOM 2730 C C . HIS C 1 13 ? 3.05228 -14.96832 18.49382 1.000 65.29882 13 HIS C C 1
ATOM 2731 O O . HIS C 1 13 ? 2.08159 -15.73223 18.53839 1.000 62.60109 13 HIS C O 1
ATOM 2738 N N . ALA C 1 14 ? 3.75629 -14.61361 19.57377 1.000 67.48522 14 ALA C N 1
ATOM 2739 C CA . ALA C 1 14 ? 3.47689 -15.04364 20.94418 1.000 65.91658 14 ALA C CA 1
ATOM 2740 C C . ALA C 1 14 ? 2.02844 -15.44754 21.19053 1.000 67.43173 14 ALA C C 1
ATOM 2741 O O . ALA C 1 14 ? 1.75121 -16.45632 21.85088 1.000 64.13655 14 ALA C O 1
ATOM 2743 N N . GLU C 1 15 ? 1.10487 -14.65653 20.65178 1.000 68.61178 15 GLU C N 1
ATOM 2744 C CA . GLU C 1 15 ? -0.32341 -14.87791 20.81254 1.000 71.36623 15 GLU C CA 1
ATOM 2745 C C . GLU C 1 15 ? -0.81516 -16.23166 20.33674 1.000 73.94733 15 GLU C C 1
ATOM 2746 O O . GLU C 1 15 ? -1.16889 -17.08288 21.16217 1.000 69.32170 15 GLU C O 1
ATOM 2752 N N . GLN C 1 16 ? -0.89230 -16.41880 19.01073 1.000 74.82534 16 GLN C N 1
ATOM 2753 C CA . GLN C 1 16 ? -1.44832 -17.66223 18.48437 1.000 74.73798 16 GLN C CA 1
ATOM 2754 C C . GLN C 1 16 ? -0.76868 -18.86731 19.12371 1.000 70.14626 16 GLN C C 1
ATOM 2755 O O . GLN C 1 16 ? -1.41291 -19.88456 19.39798 1.000 73.62779 16 GLN C O 1
ATOM 2761 N N . LEU C 1 17 ? 0.54046 -18.76186 19.37033 1.000 68.90849 17 LEU C N 1
ATOM 2762 C CA . LEU C 1 17 ? 1.28084 -19.86268 19.97381 1.000 67.40945 17 LEU C CA 1
ATOM 2763 C C . LEU C 1 17 ? 0.71017 -20.18849 21.33391 1.000 69.58323 17 LEU C C 1
ATOM 2764 O O . LEU C 1 17 ? 0.32356 -21.32818 21.60641 1.000 72.44401 17 LEU C O 1
ATOM 2769 N N . ILE C 1 18 ? 0.64165 -19.17943 22.20038 1.000 69.69133 18 ILE C N 1
ATOM 2770 C CA . ILE C 1 18 ? 0.16483 -19.39317 23.55307 1.000 66.91107 18 ILE C CA 1
ATOM 2771 C C . ILE C 1 18 ? -1.19688 -20.06569 23.53919 1.000 71.43631 18 ILE C C 1
ATOM 2772 O O . ILE C 1 18 ? -1.51102 -20.84461 24.44115 1.000 79.97362 18 ILE C O 1
ATOM 2777 N N . SER C 1 19 ? -2.00426 -19.82869 22.49762 1.000 69.24446 19 SER C N 1
ATOM 2778 C CA . SER C 1 19 ? -3.26726 -20.55123 22.36005 1.000 71.01490 19 SER C CA 1
ATOM 2779 C C . SER C 1 19 ? -3.03150 -22.01181 21.99613 1.000 68.51233 19 SER C C 1
ATOM 2780 O O . SER C 1 19 ? -3.61173 -22.92204 22.59591 1.000 69.36579 19 SER C O 1
ATOM 2783 N N . MET C 1 20 ? -2.18915 -22.25493 21.00922 1.000 63.74295 20 MET C N 1
ATOM 2784 C CA . MET C 1 20 ? -1.88314 -23.62287 20.65443 1.000 63.06751 20 MET C CA 1
ATOM 2785 C C . MET C 1 20 ? -1.09594 -24.34067 21.73914 1.000 66.68988 20 MET C C 1
ATOM 2786 O O . MET C 1 20 ? -1.10763 -25.57174 21.76614 1.000 69.82432 20 MET C O 1
ATOM 2791 N N . ILE C 1 21 ? -0.41209 -23.62060 22.63364 1.000 68.15901 21 ILE C N 1
ATOM 2792 C CA . ILE C 1 21 ? 0.43792 -24.32039 23.59653 1.000 65.55853 21 ILE C CA 1
ATOM 2793 C C . ILE C 1 21 ? -0.41560 -24.95309 24.67392 1.000 70.56874 21 ILE C C 1
ATOM 2794 O O . ILE C 1 21 ? -0.14742 -26.07527 25.11874 1.000 75.99909 21 ILE C O 1
ATOM 2799 N N . HIS C 1 22 ? -1.45890 -24.25452 25.11029 1.000 72.27823 22 HIS C N 1
ATOM 2800 C CA . HIS C 1 22 ? -2.32004 -24.84062 26.12579 1.000 81.81819 22 HIS C CA 1
ATOM 2801 C C . HIS C 1 22 ? -3.31451 -25.85406 25.54590 1.000 84.52774 22 HIS C C 1
ATOM 2802 O O . HIS C 1 22 ? -3.78875 -26.73267 26.28581 1.000 80.15712 22 HIS C O 1
ATOM 2809 N N . GLU C 1 23 ? -3.65504 -25.75317 24.25052 1.000 79.98383 23 GLU C N 1
ATOM 2810 C CA . GLU C 1 23 ? -4.39725 -26.83510 23.61574 1.000 73.50234 23 GLU C CA 1
ATOM 2811 C C . GLU C 1 23 ? -3.65913 -28.12765 23.94340 1.000 78.70181 23 GLU C C 1
ATOM 2812 O O . GLU C 1 23 ? -4.12335 -28.92385 24.76582 1.000 87.04448 23 GLU C O 1
ATOM 2818 N N . LEU C 1 24 ? -2.46814 -28.29464 23.35403 1.000 72.49495 24 LEU C N 1
ATOM 2819 C CA . LEU C 1 24 ? -1.61552 -29.45609 23.60304 1.000 73.68465 24 LEU C CA 1
ATOM 2820 C C . LEU C 1 24 ? -1.44201 -29.77977 25.07975 1.000 88.58709 24 LEU C C 1
ATOM 2821 O O . LEU C 1 24 ? -1.16204 -30.93874 25.41644 1.000 95.31442 24 LEU C O 1
ATOM 2826 N N . ALA C 1 25 ? -1.61172 -28.80153 25.97748 1.000 87.22224 25 ALA C N 1
ATOM 2827 C CA . ALA C 1 25 ? -1.50162 -29.10840 27.39913 1.000 91.78821 25 ALA C CA 1
ATOM 2828 C C . ALA C 1 25 ? -2.51207 -30.16032 27.83550 1.000 92.40161 25 ALA C C 1
ATOM 2829 O O . ALA C 1 25 ? -2.41435 -30.68332 28.94903 1.000 101.62432 25 ALA C O 1
ATOM 2831 N N . GLU C 1 26 ? -3.43321 -30.53145 26.96077 1.000 90.40728 26 GLU C N 1
ATOM 2832 C CA . GLU C 1 26 ? -4.55746 -31.37016 27.31294 1.000 92.73079 26 GLU C CA 1
ATOM 2833 C C . GLU C 1 26 ? -4.49337 -32.72501 26.63403 1.000 98.67648 26 GLU C C 1
ATOM 2834 O O . GLU C 1 26 ? -5.06845 -33.69145 27.13602 1.000 94.60092 26 GLU C O 1
ATOM 2840 N N . PHE C 1 27 ? -3.78118 -32.78415 25.50365 1.000 105.21089 27 PHE C N 1
ATOM 2841 C CA . PHE C 1 27 ? -3.44757 -34.02696 24.80256 1.000 115.22279 27 PHE C CA 1
ATOM 2842 C C . PHE C 1 27 ? -2.54382 -34.92306 25.64022 1.000 118.43661 27 PHE C C 1
ATOM 2843 O O . PHE C 1 27 ? -2.88761 -36.07823 25.93018 1.000 119.55021 27 PHE C O 1
ATOM 2851 N N . GLU C 1 28 ? -1.36876 -34.41570 26.01811 1.000 112.96067 28 GLU C N 1
ATOM 2852 C CA . GLU C 1 28 ? -0.47425 -35.15431 26.89807 1.000 115.39417 28 GLU C CA 1
ATOM 2853 C C . GLU C 1 28 ? -0.94319 -35.10998 28.36481 1.000 111.16409 28 GLU C C 1
ATOM 2854 O O . GLU C 1 28 ? -0.21677 -35.56060 29.26417 1.000 99.39993 28 GLU C O 1
ATOM 2860 N N . LYS C 1 29 ? -2.15776 -34.57893 28.58986 1.000 114.65472 29 LYS C N 1
ATOM 2861 C CA . LYS C 1 29 ? -2.97049 -34.79662 29.79155 1.000 114.39394 29 LYS C CA 1
ATOM 2862 C C . LYS C 1 29 ? -2.41966 -34.07923 31.02404 1.000 110.54875 29 LYS C C 1
ATOM 2863 O O . LYS C 1 29 ? -2.60389 -34.54321 32.15025 1.000 122.55103 29 LYS C O 1
ATOM 2869 N N . MET C 1 30 ? -1.75104 -32.94726 30.83343 1.000 104.91796 30 MET C N 1
ATOM 2870 C CA . MET C 1 30 ? -1.19540 -32.13979 31.91746 1.000 97.45383 30 MET C CA 1
ATOM 2871 C C . MET C 1 30 ? -1.77083 -30.73520 31.83097 1.000 94.35626 30 MET C C 1
ATOM 2872 O O . MET C 1 30 ? -1.06559 -29.72317 31.86349 1.000 88.64124 30 MET C O 1
ATOM 2877 N N . LYS C 1 31 ? -3.10715 -30.70264 31.73525 1.000 95.38977 31 LYS C N 1
ATOM 2878 C CA . LYS C 1 31 ? -3.85710 -29.51177 31.33545 1.000 98.85539 31 LYS C CA 1
ATOM 2879 C C . LYS C 1 31 ? -3.58713 -28.30805 32.24026 1.000 99.71478 31 LYS C C 1
ATOM 2880 O O . LYS C 1 31 ? -3.43875 -27.17666 31.75404 1.000 87.94597 31 LYS C O 1
ATOM 2886 N N . SER C 1 32 ? -3.50293 -28.53489 33.55594 1.000 109.68838 32 SER C N 1
ATOM 2887 C CA . SER C 1 32 ? -3.47814 -27.46726 34.55386 1.000 105.31738 32 SER C CA 1
ATOM 2888 C C . SER C 1 32 ? -2.16581 -26.70507 34.57649 1.000 104.46797 32 SER C C 1
ATOM 2889 O O . SER C 1 32 ? -2.06220 -25.71713 35.31495 1.000 103.27609 32 SER C O 1
ATOM 2892 N N . SER C 1 33 ? -1.17989 -27.13468 33.78486 1.000 101.42560 33 SER C N 1
ATOM 2893 C CA . SER C 1 33 ? 0.16927 -26.58654 33.82839 1.000 98.38530 33 SER C CA 1
ATOM 2894 C C . SER C 1 33 ? 0.27156 -25.25064 33.09498 1.000 94.61681 33 SER C C 1
ATOM 2895 O O . SER C 1 33 ? -0.56630 -24.36191 33.29527 1.000 92.48987 33 SER C O 1
ATOM 2898 N N . VAL C 1 34 ? 1.30463 -25.11401 32.25367 1.000 89.15778 34 VAL C N 1
ATOM 2899 C CA . VAL C 1 34 ? 1.61270 -23.93681 31.43570 1.000 87.76556 34 VAL C CA 1
ATOM 2900 C C . VAL C 1 34 ? 1.50349 -22.61882 32.21559 1.000 83.08756 34 VAL C C 1
ATOM 2901 O O . VAL C 1 34 ? 0.56587 -21.83801 32.01590 1.000 90.53964 34 VAL C O 1
ATOM 2905 N N . VAL C 1 35 ? 2.48468 -22.33369 33.08555 1.000 76.99477 35 VAL C N 1
ATOM 2906 C CA . VAL C 1 35 ? 2.59185 -21.00420 33.70035 1.000 78.93157 35 VAL C CA 1
ATOM 2907 C C . VAL C 1 35 ? 3.24194 -19.98670 32.77448 1.000 79.29775 35 VAL C C 1
ATOM 2908 O O . VAL C 1 35 ? 3.44554 -18.83242 33.17777 1.000 75.67438 35 VAL C O 1
ATOM 2912 N N . ASN C 1 36 ? 3.59554 -20.39215 31.55787 1.000 79.04366 36 ASN C N 1
ATOM 2913 C CA . ASN C 1 36 ? 4.09478 -19.50680 30.51556 1.000 69.78385 36 ASN C CA 1
ATOM 2914 C C . ASN C 1 36 ? 2.88574 -18.77237 29.94765 1.000 65.79725 36 ASN C C 1
ATOM 2915 O O . ASN C 1 36 ? 1.82747 -19.37781 29.75984 1.000 70.46897 36 ASN C O 1
ATOM 2920 N N . THR C 1 37 ? 2.98835 -17.47255 29.75438 1.000 61.42163 37 THR C N 1
ATOM 2921 C CA . THR C 1 37 ? 1.88321 -16.74824 29.14456 1.000 65.16132 37 THR C CA 1
ATOM 2922 C C . THR C 1 37 ? 2.39109 -15.99091 27.92786 1.000 65.54055 37 THR C C 1
ATOM 2923 O O . THR C 1 37 ? 3.57066 -16.04559 27.58595 1.000 66.46601 37 THR C O 1
ATOM 2927 N N . ALA C 1 38 ? 1.48118 -15.30700 27.24205 1.000 61.44605 38 ALA C N 1
ATOM 2928 C CA . ALA C 1 38 ? 1.87195 -14.62116 26.01700 1.000 62.39953 38 ALA C CA 1
ATOM 2929 C C . ALA C 1 38 ? 2.97121 -13.58831 26.27974 1.000 66.66144 38 ALA C C 1
ATOM 2930 O O . ALA C 1 38 ? 4.02587 -13.61390 25.62882 1.000 64.94156 38 ALA C O 1
ATOM 2932 N N . GLU C 1 39 ? 2.73359 -12.65983 27.22137 1.000 66.33425 39 GLU C N 1
ATOM 2933 C CA . GLU C 1 39 ? 3.77208 -11.71740 27.63945 1.000 62.13916 39 GLU C CA 1
ATOM 2934 C C . GLU C 1 39 ? 5.05965 -12.44876 27.97781 1.000 63.43615 39 GLU C C 1
ATOM 2935 O O . GLU C 1 39 ? 6.14743 -12.05733 27.53837 1.000 64.66352 39 GLU C O 1
ATOM 2941 N N . LYS C 1 40 ? 4.94835 -13.50065 28.79730 1.000 60.57755 40 LYS C N 1
ATOM 2942 C CA . LYS C 1 40 ? 6.11142 -14.29488 29.17402 1.000 59.70107 40 LYS C CA 1
ATOM 2943 C C . LYS C 1 40 ? 6.77700 -14.89180 27.94300 1.000 62.79165 40 LYS C C 1
ATOM 2944 O O . LYS C 1 40 ? 8.00873 -14.90066 27.82674 1.000 60.70021 40 LYS C O 1
ATOM 2950 N N . LEU C 1 41 ? 5.96629 -15.39893 27.01148 1.000 66.31054 41 LEU C N 1
ATOM 2951 C CA . LEU C 1 41 ? 6.49918 -16.04659 25.81919 1.000 65.38290 41 LEU C CA 1
ATOM 2952 C C . LEU C 1 41 ? 7.12404 -15.02931 24.88253 1.000 65.57330 41 LEU C C 1
ATOM 2953 O O . LEU C 1 41 ? 8.18302 -15.28666 24.30064 1.000 67.03516 41 LEU C O 1
ATOM 2958 N N . ARG C 1 42 ? 6.49012 -13.86467 24.73478 1.000 63.70258 42 ARG C N 1
ATOM 2959 C CA . ARG C 1 42 ? 7.04692 -12.82608 23.87698 1.000 63.95681 42 ARG C CA 1
ATOM 2960 C C . ARG C 1 42 ? 8.46927 -12.44420 24.29297 1.000 65.87657 42 ARG C C 1
ATOM 2961 O O . ARG C 1 42 ? 9.37387 -12.41933 23.45141 1.000 65.58965 42 ARG C O 1
ATOM 2969 N N . LYS C 1 43 ? 8.70084 -12.13867 25.58408 1.000 65.52235 43 LYS C N 1
ATOM 2970 C CA . LYS C 1 43 ? 10.03782 -11.66020 25.93342 1.000 67.38439 43 LYS C CA 1
ATOM 2971 C C . LYS C 1 43 ? 11.06759 -12.78222 25.89034 1.000 69.23425 43 LYS C C 1
ATOM 2972 O O . LYS C 1 43 ? 12.26157 -12.51811 25.69403 1.000 67.23713 43 LYS C O 1
ATOM 2978 N N . ASP C 1 44 ? 10.62791 -14.02953 26.08580 1.000 69.33736 44 ASP C N 1
ATOM 2979 C CA . ASP C 1 44 ? 11.50177 -15.17911 25.86708 1.000 67.46620 44 ASP C CA 1
ATOM 2980 C C . ASP C 1 44 ? 12.00787 -15.21500 24.42879 1.000 65.82107 44 ASP C C 1
ATOM 2981 O O . ASP C 1 44 ? 13.15270 -15.61043 24.17102 1.000 59.50923 44 ASP C O 1
ATOM 2986 N N . ILE C 1 45 ? 11.15217 -14.81207 23.48039 1.000 67.07930 45 ILE C N 1
ATOM 2987 C CA . ILE C 1 45 ? 11.52961 -14.76540 22.07167 1.000 62.86724 45 ILE C CA 1
ATOM 2988 C C . ILE C 1 45 ? 12.52794 -13.64492 21.83865 1.000 66.77510 45 ILE C C 1
ATOM 2989 O O . ILE C 1 45 ? 13.62217 -13.87365 21.30875 1.000 68.88950 45 ILE C O 1
ATOM 2994 N N . GLU C 1 46 ? 12.13894 -12.41144 22.19589 1.000 66.11694 46 GLU C N 1
ATOM 2995 C CA . GLU C 1 46 ? 12.99035 -11.24307 22.00043 1.000 64.68075 46 GLU C CA 1
ATOM 2996 C C . GLU C 1 46 ? 14.41908 -11.58086 22.36027 1.000 60.08751 46 GLU C C 1
ATOM 2997 O O . GLU C 1 46 ? 15.32274 -11.52007 21.52583 1.000 60.22451 46 GLU C O 1
ATOM 3003 N N . ASN C 1 47 ? 14.60251 -12.03147 23.55512 1.000 61.16012 47 ASN C N 1
ATOM 3004 C CA . ASN C 1 47 ? 15.84360 -12.37579 24.18123 1.000 63.69271 47 ASN C CA 1
ATOM 3005 C C . ASN C 1 47 ? 16.47143 -13.63238 23.58464 1.000 61.65877 47 ASN C C 1
ATOM 3006 O O . ASN C 1 47 ? 17.46141 -14.08916 24.15214 1.000 66.44173 47 ASN C O 1
ATOM 3011 N N . LYS C 1 48 ? 15.91448 -14.17982 22.49720 1.000 57.67208 48 LYS C N 1
ATOM 3012 C CA . LYS C 1 48 ? 16.42898 -15.38758 21.82568 1.000 61.90015 48 LYS C CA 1
ATOM 3013 C C . LYS C 1 48 ? 16.58814 -16.55475 22.79736 1.000 63.93487 48 LYS C C 1
ATOM 3014 O O . LYS C 1 48 ? 17.53724 -17.34435 22.69381 1.000 61.30150 48 LYS C O 1
ATOM 3020 N N . ALA C 1 49 ? 15.64198 -16.66710 23.74338 1.000 61.74389 49 ALA C N 1
ATOM 3021 C CA . ALA C 1 49 ? 15.59879 -17.79729 24.66080 1.000 58.14552 49 ALA C CA 1
ATOM 3022 C C . ALA C 1 49 ? 14.90305 -19.01338 24.05687 1.000 56.08972 49 ALA C C 1
ATOM 3023 O O . ALA C 1 49 ? 15.16707 -20.14478 24.48796 1.000 54.04074 49 ALA C O 1
ATOM 3025 N N . VAL C 1 50 ? 14.03542 -18.79872 23.06529 1.000 56.07858 50 VAL C N 1
ATOM 3026 C CA . VAL C 1 50 ? 13.38959 -19.86782 22.30914 1.000 55.65903 50 VAL C CA 1
ATOM 3027 C C . VAL C 1 50 ? 13.25298 -19.41445 20.85170 1.000 58.21943 50 VAL C C 1
ATOM 3028 O O . VAL C 1 50 ? 13.25989 -18.21574 20.55093 1.000 63.17612 50 VAL C O 1
ATOM 3032 N N . HIS C 1 51 ? 13.15267 -20.38128 19.93602 1.000 56.61902 51 HIS C N 1
ATOM 3033 C CA . HIS C 1 51 ? 13.00247 -20.12652 18.50460 1.000 50.80192 51 HIS C CA 1
ATOM 3034 C C . HIS C 1 51 ? 11.90495 -21.01896 17.94168 1.000 49.86926 51 HIS C C 1
ATOM 3035 O O . HIS C 1 51 ? 11.45114 -21.96812 18.58587 1.000 49.65298 51 HIS C O 1
ATOM 3042 N N . GLY C 1 52 ? 11.47578 -20.73110 16.72314 1.000 47.25320 52 GLY C N 1
ATOM 3043 C CA . GLY C 1 52 ? 10.41881 -21.55767 16.18179 1.000 49.83349 52 GLY C CA 1
ATOM 3044 C C . GLY C 1 52 ? 10.00030 -21.14926 14.79146 1.000 52.26939 52 GLY C C 1
ATOM 3045 O O . GLY C 1 52 ? 10.55649 -20.22842 14.17831 1.000 51.32836 52 GLY C O 1
ATOM 3046 N N . PHE C 1 53 ? 8.99606 -21.87078 14.31064 1.000 49.70148 53 PHE C N 1
ATOM 3047 C CA . PHE C 1 53 ? 8.27246 -21.53674 13.10190 1.000 51.92128 53 PHE C CA 1
ATOM 3048 C C . PHE C 1 53 ? 6.79489 -21.55642 13.43094 1.000 53.28646 53 PHE C C 1
ATOM 3049 O O . PHE C 1 53 ? 6.38815 -22.03123 14.49376 1.000 54.68956 53 PHE C O 1
ATOM 3057 N N . ILE C 1 54 ? 5.99322 -21.03636 12.51217 1.000 50.03722 54 ILE C N 1
ATOM 3058 C CA . ILE C 1 54 ? 4.54781 -21.19022 12.56802 1.000 50.92362 54 ILE C CA 1
ATOM 3059 C C . ILE C 1 54 ? 4.06181 -21.44110 11.16398 1.000 56.45629 54 ILE C C 1
ATOM 3060 O O . ILE C 1 54 ? 4.48183 -20.74409 10.23626 1.000 65.03730 54 ILE C O 1
ATOM 3065 N N . ALA C 1 55 ? 3.12236 -22.36292 11.01059 1.000 53.45342 55 ALA C N 1
ATOM 3066 C CA . ALA C 1 55 ? 2.44531 -22.54666 9.73902 1.000 52.02864 55 ALA C CA 1
ATOM 3067 C C . ALA C 1 55 ? 1.09078 -21.84879 9.79365 1.000 52.92160 55 ALA C C 1
ATOM 3068 O O . ALA C 1 55 ? 0.26267 -22.15355 10.65358 1.000 54.89198 55 ALA C O 1
ATOM 3070 N N . PHE C 1 56 ? 0.89654 -20.87737 8.91449 1.000 57.50337 56 PHE C N 1
ATOM 3071 C CA . PHE C 1 56 ? -0.39386 -20.23668 8.69420 1.000 62.84379 56 PHE C CA 1
ATOM 3072 C C . PHE C 1 56 ? -1.00511 -20.80829 7.42525 1.000 67.85284 56 PHE C C 1
ATOM 3073 O O . PHE C 1 56 ? -0.50681 -20.55470 6.31709 1.000 73.06980 56 PHE C O 1
ATOM 3081 N N . ILE C 1 57 ? -2.09567 -21.53575 7.57008 1.000 61.13447 57 ILE C N 1
ATOM 3082 C CA . ILE C 1 57 ? -2.92354 -21.85556 6.42388 1.000 65.57413 57 ILE C CA 1
ATOM 3083 C C . ILE C 1 57 ? -4.00091 -20.77718 6.36400 1.000 63.48958 57 ILE C C 1
ATOM 3084 O O . ILE C 1 57 ? -4.93421 -20.75139 7.17361 1.000 55.41108 57 ILE C O 1
ATOM 3089 N N . GLY C 1 58 ? -3.82278 -19.83989 5.43576 1.000 68.92707 58 GLY C N 1
ATOM 3090 C CA . GLY C 1 58 ? -4.62697 -18.63510 5.40461 1.000 67.39132 58 GLY C CA 1
ATOM 3091 C C . GLY C 1 58 ? -4.07716 -17.58931 6.34818 1.000 69.01368 58 GLY C C 1
ATOM 3092 O O . GLY C 1 58 ? -2.85373 -17.45899 6.50087 1.000 67.43340 58 GLY C O 1
ATOM 3093 N N . GLU C 1 59 ? -4.96549 -16.83555 6.98999 1.000 69.13924 59 GLU C N 1
ATOM 3094 C CA . GLU C 1 59 ? -4.55378 -15.93426 8.05319 1.000 72.17277 59 GLU C CA 1
ATOM 3095 C C . GLU C 1 59 ? -4.72115 -16.58642 9.42310 1.000 71.30500 59 GLU C C 1
ATOM 3096 O O . GLU C 1 59 ? -4.54618 -15.92695 10.45471 1.000 69.24149 59 GLU C O 1
ATOM 3102 N N . GLU C 1 60 ? -5.02352 -17.91122 9.45204 1.000 72.95933 60 GLU C N 1
ATOM 3103 C CA . GLU C 1 60 ? -5.18017 -18.63327 10.70366 1.000 70.02176 60 GLU C CA 1
ATOM 3104 C C . GLU C 1 60 ? -3.96394 -19.51214 10.97871 1.000 65.30765 60 GLU C C 1
ATOM 3105 O O . GLU C 1 60 ? -3.34473 -20.04061 10.04809 1.000 60.43636 60 GLU C O 1
ATOM 3111 N N . PRO C 1 61 ? -3.58984 -19.67573 12.24670 1.000 65.88642 61 PRO C N 1
ATOM 3112 C CA . PRO C 1 61 ? -2.54368 -20.64606 12.58085 1.000 61.81716 61 PRO C CA 1
ATOM 3113 C C . PRO C 1 61 ? -3.02739 -22.06990 12.37032 1.000 62.60704 61 PRO C C 1
ATOM 3114 O O . PRO C 1 61 ? -4.21654 -22.37536 12.51012 1.000 62.89293 61 PRO C O 1
ATOM 3118 N N . ALA C 1 62 ? -2.07775 -22.94242 12.01592 1.000 60.49815 62 ALA C N 1
ATOM 3119 C CA . ALA C 1 62 ? -2.34561 -24.35580 11.75490 1.000 57.57915 62 ALA C CA 1
ATOM 3120 C C . ALA C 1 62 ? -1.41080 -25.28744 12.47829 1.000 58.21230 62 ALA C C 1
ATOM 3121 O O . ALA C 1 62 ? -1.73841 -26.47000 12.61944 1.000 60.36044 62 ALA C O 1
ATOM 3123 N N . GLY C 1 63 ? -0.25520 -24.81025 12.91188 1.000 58.66027 63 GLY C N 1
ATOM 3124 C CA . GLY C 1 63 ? 0.68612 -25.63904 13.63224 1.000 55.91598 63 GLY C CA 1
ATOM 3125 C C . GLY C 1 63 ? 1.92292 -24.83625 13.94208 1.000 56.32384 63 GLY C C 1
ATOM 3126 O O . GLY C 1 63 ? 2.05829 -23.67915 13.53099 1.000 60.13377 63 GLY C O 1
ATOM 3127 N N . MET C 1 64 ? 2.84115 -25.46922 14.66693 1.000 53.86980 64 MET C N 1
ATOM 3128 C CA . MET C 1 64 ? 4.05381 -24.76622 15.04081 1.000 50.52588 64 MET C CA 1
ATOM 3129 C C . MET C 1 64 ? 5.19284 -25.75556 15.23224 1.000 48.65755 64 MET C C 1
ATOM 3130 O O . MET C 1 64 ? 4.99518 -26.95634 15.44232 1.000 49.19184 64 MET C O 1
ATOM 3135 N N . ASN C 1 65 ? 6.39702 -25.21692 15.17439 1.000 46.87792 65 ASN C N 1
ATOM 3136 C CA . ASN C 1 65 ? 7.61102 -25.96369 15.47743 1.000 47.79988 65 ASN C CA 1
ATOM 3137 C C . ASN C 1 65 ? 8.49207 -25.01614 16.27750 1.000 52.22767 65 ASN C C 1
ATOM 3138 O O . ASN C 1 65 ? 9.11354 -24.11546 15.70130 1.000 51.42566 65 ASN C O 1
ATOM 3143 N N . LEU C 1 66 ? 8.53463 -25.22423 17.59014 1.000 49.83443 66 LEU C N 1
ATOM 3144 C CA . LEU C 1 66 ? 9.36272 -24.45519 18.50013 1.000 41.81856 66 LEU C CA 1
ATOM 3145 C C . LEU C 1 66 ? 10.63193 -25.24371 18.73217 1.000 42.85564 66 LEU C C 1
ATOM 3146 O O . LEU C 1 66 ? 10.64422 -26.46797 18.58802 1.000 44.45862 66 LEU C O 1
ATOM 3151 N N . PHE C 1 67 ? 11.70286 -24.54042 19.08068 1.000 45.50525 67 PHE C N 1
ATOM 3152 C CA . PHE C 1 67 ? 12.98097 -25.20940 19.28523 1.000 47.70363 67 PHE C CA 1
ATOM 3153 C C . PHE C 1 67 ? 13.91562 -24.29269 20.05331 1.000 48.18012 67 PHE C C 1
ATOM 3154 O O . PHE C 1 67 ? 13.64997 -23.10229 20.23442 1.000 49.35555 67 PHE C O 1
ATOM 3162 N N . TYR C 1 68 ? 15.00256 -24.88096 20.54044 1.000 49.73338 68 TYR C N 1
ATOM 3163 C CA . TYR C 1 68 ? 16.06391 -24.12919 21.18533 1.000 47.35703 68 TYR C CA 1
ATOM 3164 C C . TYR C 1 68 ? 17.39739 -24.69457 20.71466 1.000 48.81379 68 TYR C C 1
ATOM 3165 O O . TYR C 1 68 ? 17.44923 -25.70072 19.99845 1.000 51.55230 68 TYR C O 1
ATOM 3174 N N . TYR C 1 69 ? 18.48485 -24.04632 21.10984 1.000 41.35807 69 TYR C N 1
ATOM 3175 C CA . TYR C 1 69 ? 19.81358 -24.52497 20.76396 1.000 47.58312 69 TYR C CA 1
ATOM 3176 C C . TYR C 1 69 ? 20.45276 -25.13608 22.00617 1.000 48.94040 69 TYR C C 1
ATOM 3177 O O . TYR C 1 69 ? 20.48018 -24.50268 23.06601 1.000 50.48324 69 TYR C O 1
ATOM 3186 N N . ALA C 1 70 ? 20.95801 -26.35986 21.87598 1.000 51.93376 70 ALA C N 1
ATOM 3187 C CA . ALA C 1 70 ? 21.64087 -27.07231 22.94959 1.000 56.28725 70 ALA C CA 1
ATOM 3188 C C . ALA C 1 70 ? 23.13988 -27.14740 22.66238 1.000 59.66937 70 ALA C C 1
ATOM 3189 O O . ALA C 1 70 ? 23.60964 -26.72221 21.60619 1.000 62.33614 70 ALA C O 1
ATOM 3191 N N . TYR C 1 71 ? 23.90094 -27.69222 23.61736 1.000 59.61090 71 TYR C N 1
ATOM 3192 C CA . TYR C 1 71 ? 25.34165 -27.89102 23.46066 1.000 60.41899 71 TYR C CA 1
ATOM 3193 C C . TYR C 1 71 ? 25.73050 -29.29372 23.87523 1.000 63.23678 71 TYR C C 1
ATOM 3194 O O . TYR C 1 71 ? 25.32416 -29.75722 24.94292 1.000 64.48362 71 TYR C O 1
ATOM 3203 N N . SER C 1 72 ? 26.56205 -29.93758 23.06097 1.000 65.92463 72 SER C N 1
ATOM 3204 C CA . SER C 1 72 ? 27.22771 -31.18541 23.41676 1.000 71.94742 72 SER C CA 1
ATOM 3205 C C . SER C 1 72 ? 28.71934 -30.92780 23.32771 1.000 71.76473 72 SER C C 1
ATOM 3206 O O . SER C 1 72 ? 29.21184 -30.49407 22.28275 1.000 71.17368 72 SER C O 1
ATOM 3209 N N . THR C 1 73 ? 29.42858 -31.18261 24.42555 1.000 75.30229 73 THR C N 1
ATOM 3210 C CA . THR C 1 73 ? 30.86147 -30.93339 24.47128 1.000 77.47474 73 THR C CA 1
ATOM 3211 C C . THR C 1 73 ? 31.60471 -31.62507 23.35100 1.000 77.10747 73 THR C C 1
ATOM 3212 O O . THR C 1 73 ? 32.70158 -31.19149 22.98929 1.000 77.22388 73 THR C O 1
ATOM 3216 N N . TRP C 1 74 ? 31.03674 -32.68732 22.79782 1.000 76.72074 74 TRP C N 1
ATOM 3217 C CA . TRP C 1 74 ? 31.70503 -33.38607 21.71711 1.000 79.68883 74 TRP C CA 1
ATOM 3218 C C . TRP C 1 74 ? 31.51075 -32.72041 20.36395 1.000 80.29373 74 TRP C C 1
ATOM 3219 O O . TRP C 1 74 ? 32.40484 -32.79664 19.51666 1.000 86.95836 74 TRP C O 1
ATOM 3230 N N . VAL C 1 75 ? 30.36096 -32.09673 20.11739 1.000 74.00621 75 VAL C N 1
ATOM 3231 C CA . VAL C 1 75 ? 30.04047 -31.66663 18.76047 1.000 69.76062 75 VAL C CA 1
ATOM 3232 C C . VAL C 1 75 ? 29.53692 -30.23648 18.73018 1.000 66.35570 75 VAL C C 1
ATOM 3233 O O . VAL C 1 75 ? 28.65511 -29.89706 17.93130 1.000 66.31035 75 VAL C O 1
ATOM 3237 N N . GLY C 1 76 ? 30.10903 -29.38797 19.57300 1.000 63.85412 76 GLY C N 1
ATOM 3238 C CA . GLY C 1 76 ? 29.70287 -27.99844 19.59175 1.000 70.85570 76 GLY C CA 1
ATOM 3239 C C . GLY C 1 76 ? 28.20316 -27.80198 19.77392 1.000 68.67478 76 GLY C C 1
ATOM 3240 O O . GLY C 1 76 ? 27.50885 -28.57730 20.44215 1.000 67.58377 76 GLY C O 1
ATOM 3241 N N . GLN C 1 77 ? 27.69984 -26.73252 19.15595 1.000 69.52118 77 GLN C N 1
ATOM 3242 C CA . GLN C 1 77 ? 26.30051 -26.33632 19.26703 1.000 64.65597 77 GLN C CA 1
ATOM 3243 C C . GLN C 1 77 ? 25.40290 -27.18271 18.36964 1.000 60.39128 77 GLN C C 1
ATOM 3244 O O . GLN C 1 77 ? 25.78376 -27.54097 17.24883 1.000 58.82926 77 GLN C O 1
ATOM 3250 N N . TYR C 1 78 ? 24.20144 -27.49469 18.86678 1.000 57.14165 78 TYR C N 1
ATOM 3251 C CA . TYR C 1 78 ? 23.21754 -28.22301 18.07443 1.000 57.75527 78 TYR C CA 1
ATOM 3252 C C . TYR C 1 78 ? 21.81431 -27.70482 18.37812 1.000 51.82606 78 TYR C C 1
ATOM 3253 O O . TYR C 1 78 ? 21.62658 -26.67021 19.02373 1.000 48.57016 78 TYR C O 1
ATOM 3262 N N . LEU C 1 79 ? 20.83213 -28.43482 17.85801 1.000 50.21446 79 LEU C N 1
ATOM 3263 C CA . LEU C 1 79 ? 19.42568 -28.06456 17.85980 1.000 49.25371 79 LEU C CA 1
ATOM 3264 C C . LEU C 1 79 ? 18.59140 -29.13972 18.53930 1.000 54.28386 79 LEU C C 1
ATOM 3265 O O . LEU C 1 79 ? 18.58629 -30.29852 18.10356 1.000 56.44070 79 LEU C O 1
ATOM 3270 N N . HIS C 1 80 ? 17.87426 -28.74316 19.59119 1.000 54.91054 80 HIS C N 1
ATOM 3271 C CA . HIS C 1 80 ? 16.81797 -29.54012 20.20895 1.000 56.33445 80 HIS C CA 1
ATOM 3272 C C . HIS C 1 80 ? 15.46993 -28.96313 19.78778 1.000 56.39849 80 HIS C C 1
ATOM 3273 O O . HIS C 1 80 ? 15.21961 -27.76564 19.98663 1.000 51.30087 80 HIS C O 1
ATOM 3280 N N . MET C 1 81 ? 14.61320 -29.80998 19.19691 1.000 52.80132 81 MET C N 1
ATOM 3281 C CA . MET C 1 81 ? 13.23440 -29.44505 18.88412 1.000 48.46616 81 MET C CA 1
ATOM 3282 C C . MET C 1 81 ? 12.34357 -29.71848 20.08733 1.000 50.62554 81 MET C C 1
ATOM 3283 O O . MET C 1 81 ? 12.28070 -30.85651 20.56622 1.000 52.65611 81 MET C O 1
ATOM 3288 N N . GLU C 1 82 ? 11.67605 -28.67201 20.58727 1.000 47.84373 82 GLU C N 1
ATOM 3289 C CA . GLU C 1 82 ? 10.79435 -28.82698 21.73352 1.000 49.94197 82 GLU C CA 1
ATOM 3290 C C . GLU C 1 82 ? 9.41545 -29.24614 21.25079 1.000 51.37310 82 GLU C C 1
ATOM 3291 O O . GLU C 1 82 ? 9.16922 -30.44050 21.07509 1.000 56.40944 82 GLU C O 1
ATOM 3297 N N . ASP C 1 83 ? 8.50813 -28.30818 21.01023 1.000 51.58879 83 ASP C N 1
ATOM 3298 C CA . ASP C 1 83 ? 7.15441 -28.67499 20.60853 1.000 53.88885 83 ASP C CA 1
ATOM 3299 C C . ASP C 1 83 ? 6.98883 -28.59120 19.09048 1.000 55.83891 83 ASP C C 1
ATOM 3300 O O . ASP C 1 83 ? 7.28582 -27.55951 18.47757 1.000 62.73344 83 ASP C O 1
ATOM 3305 N N . LEU C 1 84 ? 6.50062 -29.66982 18.49107 1.000 47.37904 84 LEU C N 1
ATOM 3306 C CA . LEU C 1 84 ? 6.09804 -29.70740 17.08232 1.000 47.86267 84 LEU C CA 1
ATOM 3307 C C . LEU C 1 84 ? 4.61196 -30.06893 17.01760 1.000 51.23740 84 LEU C C 1
ATOM 3308 O O . LEU C 1 84 ? 4.25021 -31.24387 17.13109 1.000 60.40715 84 LEU C O 1
ATOM 3313 N N . TYR C 1 85 ? 3.73272 -29.08419 16.85131 1.000 43.34391 85 TYR C N 1
ATOM 3314 C CA . TYR C 1 85 ? 2.30343 -29.34272 16.98697 1.000 46.59717 85 TYR C CA 1
ATOM 3315 C C . TYR C 1 85 ? 1.55027 -28.85378 15.76215 1.000 53.94467 85 TYR C C 1
ATOM 3316 O O . TYR C 1 85 ? 1.80950 -27.75620 15.27032 1.000 57.41399 85 TYR C O 1
ATOM 3325 N N . ILE C 1 86 ? 0.61954 -29.67262 15.27351 1.000 51.22231 86 ILE C N 1
ATOM 3326 C CA . ILE C 1 86 ? -0.25538 -29.31572 14.16768 1.000 46.30795 86 ILE C CA 1
ATOM 3327 C C . ILE C 1 86 ? -1.66609 -29.30479 14.72822 1.000 51.15059 86 ILE C C 1
ATOM 3328 O O . ILE C 1 86 ? -2.14514 -30.35076 15.17904 1.000 57.61180 86 ILE C O 1
ATOM 3333 N N . ARG C 1 87 ? -2.34179 -28.13450 14.70915 1.000 49.20479 87 ARG C N 1
ATOM 3334 C CA . ARG C 1 87 ? -3.71740 -28.06995 15.22431 1.000 51.56306 87 ARG C CA 1
ATOM 3335 C C . ARG C 1 87 ? -4.56571 -29.16387 14.57819 1.000 58.05157 87 ARG C C 1
ATOM 3336 O O . ARG C 1 87 ? -4.22450 -29.63052 13.48860 1.000 64.93566 87 ARG C O 1
ATOM 3344 N N . PRO C 1 88 ? -5.65748 -29.61785 15.20545 1.000 61.26685 88 PRO C N 1
ATOM 3345 C CA . PRO C 1 88 ? -6.21140 -30.94508 14.84767 1.000 63.22802 88 PRO C CA 1
ATOM 3346 C C . PRO C 1 88 ? -6.87262 -31.05741 13.47217 1.000 64.77044 88 PRO C C 1
ATOM 3347 O O . PRO C 1 88 ? -6.87086 -32.15934 12.90217 1.000 65.74192 88 PRO C O 1
ATOM 3351 N N . GLN C 1 89 ? -7.48197 -29.99743 12.93407 1.000 61.61075 89 GLN C N 1
ATOM 3352 C CA . GLN C 1 89 ? -8.08219 -30.15602 11.61296 1.000 68.55094 89 GLN C CA 1
ATOM 3353 C C . GLN C 1 89 ? -7.05257 -30.05668 10.48627 1.000 69.69508 89 GLN C C 1
ATOM 3354 O O . GLN C 1 89 ? -7.37402 -30.40302 9.33943 1.000 71.86253 89 GLN C O 1
ATOM 3360 N N . PHE C 1 90 ? -5.82468 -29.63110 10.80068 1.000 59.71647 90 PHE C N 1
ATOM 3361 C CA . PHE C 1 90 ? -4.71100 -29.53021 9.86528 1.000 59.79600 90 PHE C CA 1
ATOM 3362 C C . PHE C 1 90 ? -3.70650 -30.68543 9.99132 1.000 62.61257 90 PHE C C 1
ATOM 3363 O O . PHE C 1 90 ? -2.56183 -30.55376 9.53003 1.000 58.68277 90 PHE C O 1
ATOM 3371 N N . ARG C 1 91 ? -4.09847 -31.80691 10.60130 1.000 61.19876 91 ARG C N 1
ATOM 3372 C CA . ARG C 1 91 ? -3.20164 -32.95032 10.70429 1.000 59.27929 91 ARG C CA 1
ATOM 3373 C C . ARG C 1 91 ? -3.35134 -33.85396 9.49351 1.000 62.76307 91 ARG C C 1
ATOM 3374 O O . ARG C 1 91 ? -4.34584 -33.80049 8.75895 1.000 58.47934 91 ARG C O 1
ATOM 3382 N N . ARG C 1 92 ? -2.34035 -34.69734 9.29223 1.000 63.97302 92 ARG C N 1
ATOM 3383 C CA . ARG C 1 92 ? -2.29337 -35.64705 8.18204 1.000 64.82151 92 ARG C CA 1
ATOM 3384 C C . ARG C 1 92 ? -2.37704 -34.97599 6.81778 1.000 64.99651 92 ARG C C 1
ATOM 3385 O O . ARG C 1 92 ? -2.47010 -35.67213 5.78493 1.000 63.21641 92 ARG C O 1
ATOM 3393 N N . MET C 1 93 ? -2.36365 -33.64726 6.78750 1.000 63.71278 93 MET C N 1
ATOM 3394 C CA . MET C 1 93 ? -2.15344 -32.88471 5.57342 1.000 59.32435 93 MET C CA 1
ATOM 3395 C C . MET C 1 93 ? -0.67629 -32.69318 5.29716 1.000 61.79967 93 MET C C 1
ATOM 3396 O O . MET C 1 93 ? -0.31612 -31.83598 4.48509 1.000 66.22760 93 MET C O 1
ATOM 3401 N N . GLY C 1 94 ? 0.18560 -33.45085 5.98492 1.000 63.22870 94 GLY C N 1
ATOM 3402 C CA . GLY C 1 94 ? 1.61261 -33.40034 5.76022 1.000 59.97273 94 GLY C CA 1
ATOM 3403 C C . GLY C 1 94 ? 2.28487 -32.14522 6.24030 1.000 53.01064 94 GLY C C 1
ATOM 3404 O O . GLY C 1 94 ? 3.51030 -32.04714 6.14568 1.000 48.48636 94 GLY C O 1
ATOM 3405 N N . LEU C 1 95 ? 1.52439 -31.17211 6.73041 1.000 52.63651 95 LEU C N 1
ATOM 3406 C CA . LEU C 1 95 ? 2.12209 -30.05295 7.43907 1.000 57.56136 95 LEU C CA 1
ATOM 3407 C C . LEU C 1 95 ? 2.85797 -30.54318 8.68163 1.000 58.61243 95 LEU C C 1
ATOM 3408 O O . LEU C 1 95 ? 3.84748 -29.92532 9.11591 1.000 45.20977 95 LEU C O 1
ATOM 3413 N N . ALA C 1 96 ? 2.33875 -31.63337 9.28336 1.000 70.52961 96 ALA C N 1
ATOM 3414 C CA . ALA C 1 96 ? 3.02989 -32.52237 10.21336 1.000 58.52458 96 ALA C CA 1
ATOM 3415 C C . ALA C 1 96 ? 4.54719 -32.41770 9.98324 1.000 53.56726 96 ALA C C 1
ATOM 3416 O O . ALA C 1 96 ? 5.27373 -31.85276 10.80407 1.000 44.95756 96 ALA C O 1
ATOM 3418 N N . ARG C 1 97 ? 5.00657 -32.81544 8.80306 1.000 57.29936 97 ARG C N 1
ATOM 3419 C CA . ARG C 1 97 ? 6.41999 -33.02686 8.50504 1.000 54.24258 97 ARG C CA 1
ATOM 3420 C C . ARG C 1 97 ? 7.18168 -31.79255 8.00266 1.000 51.46628 97 ARG C C 1
ATOM 3421 O O . ARG C 1 97 ? 8.41716 -31.75884 8.10433 1.000 45.74941 97 ARG C O 1
ATOM 3429 N N . THR C 1 98 ? 6.48868 -30.81324 7.41005 1.000 55.59304 98 THR C N 1
ATOM 3430 C CA . THR C 1 98 ? 7.15626 -29.69644 6.73275 1.000 50.81308 98 THR C CA 1
ATOM 3431 C C . THR C 1 98 ? 7.92011 -28.83220 7.71709 1.000 55.00376 98 THR C C 1
ATOM 3432 O O . THR C 1 98 ? 9.07684 -28.47028 7.47625 1.000 53.23228 98 THR C O 1
ATOM 3436 N N . LEU C 1 99 ? 7.24598 -28.45218 8.81178 1.000 60.35767 99 LEU C N 1
ATOM 3437 C CA . LEU C 1 99 ? 7.81829 -27.62807 9.87006 1.000 51.09378 99 LEU C CA 1
ATOM 3438 C C . LEU C 1 99 ? 9.06349 -28.26573 10.45742 1.000 47.24803 99 LEU C C 1
ATOM 3439 O O . LEU C 1 99 ? 9.96530 -27.56157 10.90149 1.000 49.22216 99 LEU C O 1
ATOM 3444 N N . TRP C 1 100 ? 9.12851 -29.59252 10.46985 1.000 45.96422 100 TRP C N 1
ATOM 3445 C CA . TRP C 1 100 ? 10.34092 -30.27924 10.88586 1.000 44.41745 100 TRP C CA 1
ATOM 3446 C C . TRP C 1 100 ? 11.44468 -30.17088 9.84996 1.000 49.33648 100 TRP C C 1
ATOM 3447 O O . TRP C 1 100 ? 12.61687 -30.08981 10.22010 1.000 53.33078 100 TRP C O 1
ATOM 3458 N N . LYS C 1 101 ? 11.11457 -30.14505 8.55570 1.000 58.03709 101 LYS C N 1
ATOM 3459 C CA . LYS C 1 101 ? 12.16596 -29.91189 7.56456 1.000 56.93495 101 LYS C CA 1
ATOM 3460 C C . LYS C 1 101 ? 12.79553 -28.53443 7.76650 1.000 52.00761 101 LYS C C 1
ATOM 3461 O O . LYS C 1 101 ? 14.01972 -28.41899 7.86969 1.000 51.21156 101 LYS C O 1
ATOM 3467 N N . LYS C 1 102 ? 11.96683 -27.48657 7.88398 1.000 51.53368 102 LYS C N 1
ATOM 3468 C CA . LYS C 1 102 ? 12.48141 -26.12161 8.01746 1.000 53.32668 102 LYS C CA 1
ATOM 3469 C C . LYS C 1 102 ? 13.57383 -26.04214 9.06378 1.000 53.68710 102 LYS C C 1
ATOM 3470 O O . LYS C 1 102 ? 14.57718 -25.35029 8.87391 1.000 58.21269 102 LYS C O 1
ATOM 3476 N N . LEU C 1 103 ? 13.41418 -26.76874 10.16324 1.000 51.26328 103 LEU C N 1
ATOM 3477 C CA . LEU C 1 103 ? 14.48915 -26.83117 11.13958 1.000 51.37323 103 LEU C CA 1
ATOM 3478 C C . LEU C 1 103 ? 15.67087 -27.62826 10.60721 1.000 55.54625 103 LEU C C 1
ATOM 3479 O O . LEU C 1 103 ? 16.82278 -27.19465 10.73287 1.000 60.34042 103 LEU C O 1
ATOM 3484 N N . ALA C 1 104 ? 15.41906 -28.80718 10.03506 1.000 54.56826 104 ALA C N 1
ATOM 3485 C CA . ALA C 1 104 ? 16.50543 -29.53342 9.38007 1.000 60.07572 104 ALA C CA 1
ATOM 3486 C C . ALA C 1 104 ? 17.22496 -28.64607 8.36913 1.000 58.13359 104 ALA C C 1
ATOM 3487 O O . ALA C 1 104 ? 18.43287 -28.79564 8.14441 1.000 54.16917 104 ALA C O 1
ATOM 3489 N N . GLU C 1 105 ? 16.50188 -27.69530 7.78342 1.000 54.07264 105 GLU C N 1
ATOM 3490 C CA . GLU C 1 105 ? 17.11941 -26.73813 6.88564 1.000 55.52735 105 GLU C CA 1
ATOM 3491 C C . GLU C 1 105 ? 18.03700 -25.78948 7.64817 1.000 57.26068 105 GLU C C 1
ATOM 3492 O O . GLU C 1 105 ? 19.23049 -25.69331 7.33994 1.000 60.36860 105 GLU C O 1
ATOM 3498 N N . LEU C 1 106 ? 17.50894 -25.09659 8.66776 1.000 55.81712 106 LEU C N 1
ATOM 3499 C CA . LEU C 1 106 ? 18.34133 -24.17523 9.44247 1.000 50.93416 106 LEU C CA 1
ATOM 3500 C C . LEU C 1 106 ? 19.52748 -24.90170 10.04647 1.000 49.13820 106 LEU C C 1
ATOM 3501 O O . LEU C 1 106 ? 20.59069 -24.30536 10.23692 1.000 47.56770 106 LEU C O 1
ATOM 3506 N N . ALA C 1 107 ? 19.35309 -26.19074 10.34136 1.000 49.95215 107 ALA C N 1
ATOM 3507 C CA . ALA C 1 107 ? 20.44267 -27.04230 10.80710 1.000 55.79193 107 ALA C CA 1
ATOM 3508 C C . ALA C 1 107 ? 21.53836 -27.14687 9.75853 1.000 59.73828 107 ALA C C 1
ATOM 3509 O O . ALA C 1 107 ? 22.70108 -26.80427 10.01224 1.000 58.36754 107 ALA C O 1
ATOM 3511 N N . ARG C 1 108 ? 21.17759 -27.68206 8.58513 1.000 62.85362 108 ARG C N 1
ATOM 3512 C CA . ARG C 1 108 ? 22.02224 -27.65006 7.39275 1.000 61.09827 108 ARG C CA 1
ATOM 3513 C C . ARG C 1 108 ? 22.64781 -26.28150 7.17928 1.000 58.43880 108 ARG C C 1
ATOM 3514 O O . ARG C 1 108 ? 23.87278 -26.14403 7.10689 1.000 55.78537 108 ARG C O 1
ATOM 3522 N N . ASP C 1 109 ? 21.79806 -25.26032 7.04380 1.000 58.90693 109 ASP C N 1
ATOM 3523 C CA . ASP C 1 109 ? 22.26954 -23.89568 6.83195 1.000 57.68908 109 ASP C CA 1
ATOM 3524 C C . ASP C 1 109 ? 23.31264 -23.49914 7.86512 1.000 60.85073 109 ASP C C 1
ATOM 3525 O O . ASP C 1 109 ? 24.40521 -23.03766 7.50972 1.000 62.23605 109 ASP C O 1
ATOM 3530 N N . LYS C 1 110 ? 22.99864 -23.66699 9.15441 1.000 58.67497 110 LYS C N 1
ATOM 3531 C CA . LYS C 1 110 ? 23.90738 -23.20561 10.19350 1.000 53.21761 110 LYS C CA 1
ATOM 3532 C C . LYS C 1 110 ? 25.00286 -24.22170 10.48791 1.000 53.73499 110 LYS C C 1
ATOM 3533 O O . LYS C 1 110 ? 25.71371 -24.08333 11.48611 1.000 58.25897 110 LYS C O 1
ATOM 3539 N N . GLY C 1 111 ? 25.17200 -25.22681 9.63591 1.000 52.85829 111 GLY C N 1
ATOM 3540 C CA . GLY C 1 111 ? 26.21087 -26.20473 9.87919 1.000 56.06581 111 GLY C CA 1
ATOM 3541 C C . GLY C 1 111 ? 25.97369 -27.10959 11.06525 1.000 64.34698 111 GLY C C 1
ATOM 3542 O O . GLY C 1 111 ? 26.81740 -27.95934 11.35832 1.000 69.91806 111 GLY C O 1
ATOM 3543 N N . ILE C 1 112 ? 24.84373 -26.96529 11.75569 1.000 62.43494 112 ILE C N 1
ATOM 3544 C CA . ILE C 1 112 ? 24.58498 -27.76456 12.94627 1.000 59.98622 112 ILE C CA 1
ATOM 3545 C C . ILE C 1 112 ? 24.41898 -29.22512 12.55817 1.000 58.69695 112 ILE C C 1
ATOM 3546 O O . ILE C 1 112 ? 23.76840 -29.55964 11.55688 1.000 59.81323 112 ILE C O 1
ATOM 3551 N N . VAL C 1 113 ? 25.05549 -30.10016 13.33043 1.000 54.10665 113 VAL C N 1
ATOM 3552 C CA . VAL C 1 113 ? 25.27877 -31.47901 12.93322 1.000 59.37490 113 VAL C CA 1
ATOM 3553 C C . VAL C 1 113 ? 24.45329 -32.45794 13.76495 1.000 65.39131 113 VAL C C 1
ATOM 3554 O O . VAL C 1 113 ? 24.62329 -33.67860 13.63773 1.000 63.91665 113 VAL C O 1
ATOM 3558 N N . ARG C 1 114 ? 23.53546 -31.96461 14.59804 1.000 67.32994 114 ARG C N 1
ATOM 3559 C CA . ARG C 1 114 ? 22.74923 -32.86834 15.44031 1.000 67.66888 114 ARG C CA 1
ATOM 3560 C C . ARG C 1 114 ? 21.39260 -32.26905 15.79438 1.000 61.64594 114 ARG C C 1
ATOM 3561 O O . ARG C 1 114 ? 21.32163 -31.20617 16.42183 1.000 54.94821 114 ARG C O 1
ATOM 3569 N N . LEU C 1 115 ? 20.32242 -32.94310 15.35406 1.000 64.26258 115 LEU C N 1
ATOM 3570 C CA . LEU C 1 115 ? 19.00961 -32.82537 15.97278 1.000 59.43351 115 LEU C CA 1
ATOM 3571 C C . LEU C 1 115 ? 18.85238 -33.72101 17.16579 1.000 59.20540 115 LEU C C 1
ATOM 3572 O O . LEU C 1 115 ? 19.36333 -34.83922 17.20377 1.000 62.80799 115 LEU C O 1
ATOM 3577 N N . GLU C 1 116 ? 18.09811 -33.21887 18.11886 1.000 58.76820 116 GLU C N 1
ATOM 3578 C CA . GLU C 1 116 ? 17.50623 -34.02629 19.15811 1.000 60.34618 116 GLU C CA 1
ATOM 3579 C C . GLU C 1 116 ? 16.08427 -33.54051 19.38537 1.000 61.08167 116 GLU C C 1
ATOM 3580 O O . GLU C 1 116 ? 15.73516 -32.40176 19.05364 1.000 62.68795 116 GLU C O 1
ATOM 3586 N N . TRP C 1 117 ? 15.25254 -34.44315 19.88878 1.000 53.95586 117 TRP C N 1
ATOM 3587 C CA . TRP C 1 117 ? 13.92453 -34.09743 20.36084 1.000 53.00177 117 TRP C CA 1
ATOM 3588 C C . TRP C 1 117 ? 13.43412 -35.30266 21.14194 1.000 56.41395 117 TRP C C 1
ATOM 3589 O O . TRP C 1 117 ? 13.82382 -36.44150 20.85533 1.000 56.18314 117 TRP C O 1
ATOM 3600 N N . ALA C 1 118 ? 12.62951 -35.04575 22.15774 1.000 51.20208 118 ALA C N 1
ATOM 3601 C CA . ALA C 1 118 ? 12.08295 -36.12919 22.94644 1.000 48.27881 118 ALA C CA 1
ATOM 3602 C C . ALA C 1 118 ? 10.63606 -36.36671 22.55598 1.000 51.48177 118 ALA C C 1
ATOM 3603 O O . ALA C 1 118 ? 9.98295 -35.51202 21.95331 1.000 53.36475 118 ALA C O 1
ATOM 3605 N N . VAL C 1 119 ? 10.13756 -37.54749 22.91501 1.000 52.48919 119 VAL C N 1
ATOM 3606 C CA . VAL C 1 119 ? 8.80072 -37.96105 22.52032 1.000 50.93634 119 VAL C CA 1
ATOM 3607 C C . VAL C 1 119 ? 8.33546 -39.06947 23.44918 1.000 56.90039 119 VAL C C 1
ATOM 3608 O O . VAL C 1 119 ? 9.13668 -39.88115 23.92264 1.000 59.17696 119 VAL C O 1
ATOM 3612 N N . LEU C 1 120 ? 7.02967 -39.10002 23.71198 1.000 56.15102 120 LEU C N 1
ATOM 3613 C CA . LEU C 1 120 ? 6.44001 -40.12949 24.55718 1.000 54.72844 120 LEU C CA 1
ATOM 3614 C C . LEU C 1 120 ? 6.32598 -41.45072 23.80394 1.000 65.06423 120 LEU C C 1
ATOM 3615 O O . LEU C 1 120 ? 5.87021 -41.49037 22.65433 1.000 69.57611 120 LEU C O 1
ATOM 3620 N N . ASP C 1 121 ? 6.72909 -42.53804 24.47067 1.000 63.97611 121 ASP C N 1
ATOM 3621 C CA . ASP C 1 121 ? 6.64150 -43.88393 23.89943 1.000 59.25891 121 ASP C CA 1
ATOM 3622 C C . ASP C 1 121 ? 5.21815 -44.27397 23.50659 1.000 60.29322 121 ASP C C 1
ATOM 3623 O O . ASP C 1 121 ? 5.03355 -45.03639 22.54990 1.000 55.19398 121 ASP C O 1
ATOM 3628 N N . TRP C 1 122 ? 4.20560 -43.79052 24.24952 1.000 65.22189 122 TRP C N 1
ATOM 3629 C CA . TRP C 1 122 ? 2.80611 -44.13152 23.98843 1.000 67.24990 122 TRP C CA 1
ATOM 3630 C C . TRP C 1 122 ? 2.19214 -43.27877 22.88142 1.000 72.45255 122 TRP C C 1
ATOM 3631 O O . TRP C 1 122 ? 1.16695 -43.67251 22.31112 1.000 80.55990 122 TRP C O 1
ATOM 3642 N N . ASN C 1 123 ? 2.79050 -42.12294 22.57554 1.000 68.94558 123 ASN C N 1
ATOM 3643 C CA . ASN C 1 123 ? 2.35557 -41.23358 21.49523 1.000 69.37189 123 ASN C CA 1
ATOM 3644 C C . ASN C 1 123 ? 2.78370 -41.84105 20.16031 1.000 70.20849 123 ASN C C 1
ATOM 3645 O O . ASN C 1 123 ? 3.81350 -41.48032 19.58354 1.000 70.16353 123 ASN C O 1
ATOM 3650 N N . LYS C 1 124 ? 1.97036 -42.77645 19.65274 1.000 63.71665 124 LYS C N 1
ATOM 3651 C CA . LYS C 1 124 ? 2.38155 -43.50913 18.45862 1.000 65.87782 124 LYS C CA 1
ATOM 3652 C C . LYS C 1 124 ? 2.23914 -42.71756 17.16657 1.000 65.97322 124 LYS C C 1
ATOM 3653 O O . LYS C 1 124 ? 2.89531 -43.06419 16.18072 1.000 65.65340 124 LYS C O 1
ATOM 3659 N N . ASN C 1 125 ? 1.39977 -41.68600 17.13198 1.000 63.50744 125 ASN C N 1
ATOM 3660 C CA . ASN C 1 125 ? 1.42000 -40.78782 15.98845 1.000 56.43964 125 ASN C CA 1
ATOM 3661 C C . ASN C 1 125 ? 2.75470 -40.09017 15.86026 1.000 63.17241 125 ASN C C 1
ATOM 3662 O O . ASN C 1 125 ? 3.33603 -40.04115 14.76768 1.000 63.37646 125 ASN C O 1
ATOM 3667 N N . ALA C 1 126 ? 3.25612 -39.53470 16.96455 1.000 63.32689 126 ALA C N 1
ATOM 3668 C CA . ALA C 1 126 ? 4.51275 -38.80290 16.88339 1.000 61.26983 126 ALA C CA 1
ATOM 3669 C C . ALA C 1 126 ? 5.65943 -39.70911 16.45850 1.000 60.64323 126 ALA C C 1
ATOM 3670 O O . ALA C 1 126 ? 6.58842 -39.25525 15.78427 1.000 61.28560 126 ALA C O 1
ATOM 3672 N N . ILE C 1 127 ? 5.62003 -40.99122 16.81746 1.000 63.50824 127 ILE C N 1
ATOM 3673 C CA . ILE C 1 127 ? 6.72275 -41.83450 16.38222 1.000 61.59632 127 ILE C CA 1
ATOM 3674 C C . ILE C 1 127 ? 6.52263 -42.27758 14.93916 1.000 63.14347 127 ILE C C 1
ATOM 3675 O O . ILE C 1 127 ? 7.50494 -42.57442 14.25497 1.000 67.71698 127 ILE C O 1
ATOM 3680 N N . ALA C 1 128 ? 5.28996 -42.26180 14.42606 1.000 63.69223 128 ALA C N 1
ATOM 3681 C CA . ALA C 1 128 ? 5.07912 -42.56021 13.00869 1.000 62.92681 128 ALA C CA 1
ATOM 3682 C C . ALA C 1 128 ? 5.74310 -41.51622 12.12192 1.000 63.18811 128 ALA C C 1
ATOM 3683 O O . ALA C 1 128 ? 6.42371 -41.85095 11.13865 1.000 59.29745 128 ALA C O 1
ATOM 3685 N N . LEU C 1 129 ? 5.54390 -40.23731 12.45896 1.000 64.71663 129 LEU C N 1
ATOM 3686 C CA . LEU C 1 129 ? 6.14161 -39.14985 11.68911 1.000 62.42906 129 LEU C CA 1
ATOM 3687 C C . LEU C 1 129 ? 7.65864 -39.24366 11.69143 1.000 57.57287 129 LEU C C 1
ATOM 3688 O O . LEU C 1 129 ? 8.29925 -39.11982 10.64253 1.000 60.42965 129 LEU C O 1
ATOM 3693 N N . TYR C 1 130 ? 8.25383 -39.44907 12.86977 1.000 53.39532 130 TYR C N 1
ATOM 3694 C CA . TYR C 1 130 ? 9.70622 -39.51902 12.94622 1.000 57.42089 130 TYR C CA 1
ATOM 3695 C C . TYR C 1 130 ? 10.25846 -40.75436 12.22430 1.000 59.96659 130 TYR C C 1
ATOM 3696 O O . TYR C 1 130 ? 11.43086 -40.75626 11.83472 1.000 61.70340 130 TYR C O 1
ATOM 3705 N N . ASP C 1 131 ? 9.44268 -41.80108 12.03077 1.000 59.90896 131 ASP C N 1
ATOM 3706 C CA . ASP C 1 131 ? 9.91513 -43.02129 11.37290 1.000 61.35888 131 ASP C CA 1
ATOM 3707 C C . ASP C 1 131 ? 10.25353 -42.77747 9.91104 1.000 65.09471 131 ASP C C 1
ATOM 3708 O O . ASP C 1 131 ? 11.17289 -43.40930 9.36804 1.000 64.62362 131 ASP C O 1
ATOM 3713 N N . THR C 1 132 ? 9.52262 -41.86235 9.26306 1.000 65.08445 132 THR C N 1
ATOM 3714 C CA . THR C 1 132 ? 9.74528 -41.50458 7.86839 1.000 58.27228 132 THR C CA 1
ATOM 3715 C C . THR C 1 132 ? 10.96421 -40.61365 7.72315 1.000 56.74997 132 THR C C 1
ATOM 3716 O O . THR C 1 132 ? 11.06462 -39.86993 6.74667 1.000 63.36204 132 THR C O 1
ATOM 3720 N N . VAL C 1 133 ? 11.85430 -40.62258 8.71305 1.000 58.39933 133 VAL C N 1
ATOM 3721 C CA . VAL C 1 133 ? 13.22265 -40.16968 8.50137 1.000 61.34611 133 VAL C CA 1
ATOM 3722 C C . VAL C 1 133 ? 14.12540 -41.16680 9.21214 1.000 66.68200 133 VAL C C 1
ATOM 3723 O O . VAL C 1 133 ? 13.67782 -42.21430 9.70891 1.000 65.08976 133 VAL C O 1
ATOM 3727 N N . ASP C 1 134 ? 15.40449 -40.84106 9.25921 1.000 66.66971 134 ASP C N 1
ATOM 3728 C CA . ASP C 1 134 ? 16.41732 -41.69113 9.85096 1.000 70.29139 134 ASP C CA 1
ATOM 3729 C C . ASP C 1 134 ? 16.86454 -41.03522 11.14901 1.000 73.32126 134 ASP C C 1
ATOM 3730 O O . ASP C 1 134 ? 17.30828 -39.88110 11.15322 1.000 76.19165 134 ASP C O 1
ATOM 3735 N N . TYR C 1 135 ? 16.69738 -41.74302 12.25265 1.000 68.13710 135 TYR C N 1
ATOM 3736 C CA . TYR C 1 135 ? 17.01737 -41.17840 13.54725 1.000 60.54451 135 TYR C CA 1
ATOM 3737 C C . TYR C 1 135 ? 17.45283 -42.33012 14.42902 1.000 59.58530 135 TYR C C 1
ATOM 3738 O O . TYR C 1 135 ? 17.50975 -43.47866 13.98618 1.000 61.32297 135 TYR C O 1
ATOM 3747 N N . VAL C 1 136 ? 17.72628 -42.02440 15.69375 1.000 63.59788 136 VAL C N 1
ATOM 3748 C CA . VAL C 1 136 ? 18.16502 -43.01567 16.67081 1.000 64.33917 136 VAL C CA 1
ATOM 3749 C C . VAL C 1 136 ? 17.40384 -42.80979 17.97525 1.000 59.89530 136 VAL C C 1
ATOM 3750 O O . VAL C 1 136 ? 16.97706 -41.69962 18.29985 1.000 62.12616 136 VAL C O 1
ATOM 3754 N N . ASN C 1 137 ? 17.21518 -43.88095 18.72389 1.000 56.55520 137 ASN C N 1
ATOM 3755 C CA . ASN C 1 137 ? 16.56028 -43.76710 20.02403 1.000 60.66391 137 ASN C CA 1
ATOM 3756 C C . ASN C 1 137 ? 17.61149 -43.97079 21.10197 1.000 67.17620 137 ASN C C 1
ATOM 3757 O O . ASN C 1 137 ? 17.83207 -45.08560 21.56770 1.000 72.01958 137 ASN C O 1
ATOM 3762 N N . LEU C 1 138 ? 18.25019 -42.87405 21.51260 1.000 63.97199 138 LEU C N 1
ATOM 3763 C CA . LEU C 1 138 ? 19.26323 -42.94611 22.55832 1.000 64.42528 138 LEU C CA 1
ATOM 3764 C C . LEU C 1 138 ? 18.79174 -43.70016 23.79146 1.000 70.02392 138 LEU C C 1
ATOM 3765 O O . LEU C 1 138 ? 19.60107 -44.33952 24.47443 1.000 73.46020 138 LEU C O 1
ATOM 3770 N N . THR C 1 139 ? 17.50304 -43.61797 24.11176 1.000 68.15442 139 THR C N 1
ATOM 3771 C CA . THR C 1 139 ? 16.96715 -44.39267 25.21993 1.000 68.14617 139 THR C CA 1
ATOM 3772 C C . THR C 1 139 ? 17.33158 -45.86163 24.98538 1.000 72.07585 139 THR C C 1
ATOM 3773 O O . THR C 1 139 ? 18.23657 -46.37946 25.64902 1.000 73.46076 139 THR C O 1
ATOM 3777 N N . LYS C 1 140 ? 16.70544 -46.51333 23.99034 1.000 72.63478 140 LYS C N 1
ATOM 3778 C CA . LYS C 1 140 ? 16.94907 -47.92733 23.67719 1.000 72.06238 140 LYS C CA 1
ATOM 3779 C C . LYS C 1 140 ? 18.35128 -48.21625 23.12663 1.000 72.65659 140 LYS C C 1
ATOM 3780 O O . LYS C 1 140 ? 18.69002 -49.39610 22.95824 1.000 68.04461 140 LYS C O 1
ATOM 3786 N N . SER C 1 141 ? 19.16251 -47.19144 22.83642 1.000 70.61402 141 SER C N 1
ATOM 3787 C CA . SER C 1 141 ? 20.43652 -47.33301 22.12621 1.000 73.73632 141 SER C CA 1
ATOM 3788 C C . SER C 1 141 ? 21.65791 -47.22447 23.02872 1.000 79.39664 141 SER C C 1
ATOM 3789 O O . SER C 1 141 ? 22.57923 -48.04410 22.93577 1.000 83.03567 141 SER C O 1
ATOM 3792 N N . GLU C 1 142 ? 21.70771 -46.17600 23.84840 1.000 80.41069 142 GLU C N 1
ATOM 3793 C CA . GLU C 1 142 ? 22.83733 -45.87732 24.71489 1.000 81.82024 142 GLU C CA 1
ATOM 3794 C C . GLU C 1 142 ? 22.52112 -46.10748 26.18152 1.000 80.78162 142 GLU C C 1
ATOM 3795 O O . GLU C 1 142 ? 23.45051 -46.23699 26.99015 1.000 80.17725 142 GLU C O 1
ATOM 3801 N N . GLY C 1 143 ? 21.24019 -46.11675 26.53992 1.000 76.83019 143 GLY C N 1
ATOM 3802 C CA . GLY C 1 143 ? 20.84073 -46.12250 27.93179 1.000 76.47576 143 GLY C CA 1
ATOM 3803 C C . GLY C 1 143 ? 20.92503 -44.76881 28.59499 1.000 72.69930 143 GLY C C 1
ATOM 3804 O O . GLY C 1 143 ? 21.36324 -44.67123 29.74750 1.000 72.26431 143 GLY C O 1
ATOM 3805 N N . TRP C 1 144 ? 20.53751 -43.70796 27.89802 1.000 72.22942 144 TRP C N 1
ATOM 3806 C CA . TRP C 1 144 ? 20.52604 -42.39759 28.52791 1.000 71.02684 144 TRP C CA 1
ATOM 3807 C C . TRP C 1 144 ? 19.24735 -42.23926 29.32744 1.000 69.92419 144 TRP C C 1
ATOM 3808 O O . TRP C 1 144 ? 18.14652 -42.40340 28.78703 1.000 71.32341 144 TRP C O 1
ATOM 3819 N N . PHE C 1 145 ? 19.39317 -41.94118 30.61140 1.000 62.26909 145 PHE C N 1
ATOM 3820 C CA . PHE C 1 145 ? 18.29038 -41.42625 31.39653 1.000 57.99559 145 PHE C CA 1
ATOM 3821 C C . PHE C 1 145 ? 18.40515 -39.91206 31.44702 1.000 60.38254 145 PHE C C 1
ATOM 3822 O O . PHE C 1 145 ? 19.51317 -39.36514 31.47033 1.000 59.32496 145 PHE C O 1
ATOM 3830 N N . THR C 1 146 ? 17.26305 -39.23564 31.45852 1.000 57.55592 146 THR C N 1
ATOM 3831 C CA . THR C 1 146 ? 17.21383 -37.80136 31.71647 1.000 59.62652 146 THR C CA 1
ATOM 3832 C C . THR C 1 146 ? 16.61664 -37.57879 33.09141 1.000 60.06398 146 THR C C 1
ATOM 3833 O O . THR C 1 146 ? 15.50553 -38.05048 33.35874 1.000 61.54535 146 THR C O 1
ATOM 3837 N N . PHE C 1 147 ? 17.32568 -36.83605 33.94192 1.000 57.89518 147 PHE C N 1
ATOM 3838 C CA . PHE C 1 147 ? 16.83169 -36.49607 35.26991 1.000 54.13467 147 PHE C CA 1
ATOM 3839 C C . PHE C 1 147 ? 16.24598 -35.09371 35.24486 1.000 55.82082 147 PHE C C 1
ATOM 3840 O O . PHE C 1 147 ? 16.90916 -34.15717 34.78981 1.000 57.17040 147 PHE C O 1
ATOM 3848 N N . ARG C 1 148 ? 14.99599 -34.95605 35.69365 1.000 55.70535 148 ARG C N 1
ATOM 3849 C CA . ARG C 1 148 ? 14.42431 -33.63901 35.93404 1.000 58.04268 148 ARG C CA 1
ATOM 3850 C C . ARG C 1 148 ? 14.60912 -33.34505 37.42694 1.000 64.40277 148 ARG C C 1
ATOM 3851 O O . ARG C 1 148 ? 14.95165 -34.22215 38.22846 1.000 64.02955 148 ARG C O 1
ATOM 3859 N N . MET C 1 149 ? 14.39004 -32.09140 37.80345 1.000 68.60192 149 MET C N 1
ATOM 3860 C CA . MET C 1 149 ? 14.52973 -31.68983 39.19812 1.000 60.89786 149 MET C CA 1
ATOM 3861 C C . MET C 1 149 ? 13.66279 -30.45003 39.37212 1.000 60.77777 149 MET C C 1
ATOM 3862 O O . MET C 1 149 ? 14.01454 -29.39363 38.84225 1.000 62.21991 149 MET C O 1
ATOM 3867 N N . ASP C 1 150 ? 12.51907 -30.58394 40.06269 1.000 59.59244 150 ASP C N 1
ATOM 3868 C CA . ASP C 1 150 ? 11.58058 -29.47623 40.25913 1.000 60.32490 150 ASP C CA 1
ATOM 3869 C C . ASP C 1 150 ? 12.24439 -28.19537 40.73083 1.000 62.06646 150 ASP C C 1
ATOM 3870 O O . ASP C 1 150 ? 13.43579 -28.16316 41.05223 1.000 59.73606 150 ASP C O 1
ATOM 3875 N N . GLY C 1 151 ? 11.46247 -27.12823 40.82116 1.000 59.65758 151 GLY C N 1
ATOM 3876 C CA . GLY C 1 151 ? 11.97063 -25.94612 41.48779 1.000 65.11409 151 GLY C CA 1
ATOM 3877 C C . GLY C 1 151 ? 12.23331 -26.18908 42.96342 1.000 74.32357 151 GLY C C 1
ATOM 3878 O O . GLY C 1 151 ? 13.28696 -25.80592 43.49062 1.000 73.18300 151 GLY C O 1
ATOM 3879 N N . ALA C 1 152 ? 11.27937 -26.83048 43.64975 1.000 71.76201 152 ALA C N 1
ATOM 3880 C CA . ALA C 1 152 ? 11.42215 -27.07528 45.08038 1.000 59.89725 152 ALA C CA 1
ATOM 3881 C C . ALA C 1 152 ? 12.69132 -27.85921 45.37775 1.000 62.93672 152 ALA C C 1
ATOM 3882 O O . ALA C 1 152 ? 13.53651 -27.41440 46.16163 1.000 69.82955 152 ALA C O 1
ATOM 3884 N N . ALA C 1 153 ? 12.85625 -29.01712 44.73296 1.000 57.67498 153 ALA C N 1
ATOM 3885 C CA . ALA C 1 153 ? 14.08493 -29.78860 44.88896 1.000 60.55203 153 ALA C CA 1
ATOM 3886 C C . ALA C 1 153 ? 15.33474 -28.95569 44.59993 1.000 71.68054 153 ALA C C 1
ATOM 3887 O O . ALA C 1 153 ? 16.37084 -29.16258 45.24665 1.000 71.87822 153 ALA C O 1
ATOM 3889 N N . ILE C 1 154 ? 15.25853 -28.01102 43.64449 1.000 76.56732 154 ILE C N 1
ATOM 3890 C CA . ILE C 1 154 ? 16.40174 -27.14419 43.33148 1.000 75.32014 154 ILE C CA 1
ATOM 3891 C C . ILE C 1 154 ? 16.66823 -26.15820 44.46507 1.000 77.64455 154 ILE C C 1
ATOM 3892 O O . ILE C 1 154 ? 17.78747 -26.08090 44.98490 1.000 83.33089 154 ILE C O 1
ATOM 3897 N N . ASN C 1 155 ? 15.65455 -25.38106 44.85557 1.000 72.37360 155 ASN C N 1
ATOM 3898 C CA . ASN C 1 155 ? 15.86010 -24.37710 45.89454 1.000 77.16036 155 ASN C CA 1
ATOM 3899 C C . ASN C 1 155 ? 16.36905 -25.00804 47.18409 1.000 83.88495 155 ASN C C 1
ATOM 3900 O O . ASN C 1 155 ? 17.32251 -24.50985 47.79704 1.000 88.32117 155 ASN C O 1
ATOM 3905 N N . LYS C 1 156 ? 15.74606 -26.10803 47.60839 1.000 80.81779 156 LYS C N 1
ATOM 3906 C CA . LYS C 1 156 ? 16.20360 -26.78711 48.80853 1.000 80.30013 156 LYS C CA 1
ATOM 3907 C C . LYS C 1 156 ? 17.65794 -27.18546 48.66127 1.000 81.83627 156 LYS C C 1
ATOM 3908 O O . LYS C 1 156 ? 18.46630 -26.94434 49.55412 1.000 93.76617 156 LYS C O 1
ATOM 3914 N N . PHE C 1 157 ? 18.02318 -27.73726 47.51675 1.000 75.03431 157 PHE C N 1
ATOM 3915 C CA . PHE C 1 157 ? 19.40822 -28.11213 47.30047 1.000 79.83517 157 PHE C CA 1
ATOM 3916 C C . PHE C 1 157 ? 20.36119 -26.91984 47.27065 1.000 83.10496 157 PHE C C 1
ATOM 3917 O O . PHE C 1 157 ? 21.57063 -27.10175 47.43749 1.000 81.78093 157 PHE C O 1
ATOM 3925 N N . ALA C 1 158 ? 19.86076 -25.70621 47.08945 1.000 84.89778 158 ALA C N 1
ATOM 3926 C CA . ALA C 1 158 ? 20.77535 -24.58048 46.93777 1.000 89.03513 158 ALA C CA 1
ATOM 3927 C C . ALA C 1 158 ? 21.05675 -23.87664 48.25518 1.000 98.72694 158 ALA C C 1
ATOM 3928 O O . ALA C 1 158 ? 22.21942 -23.61177 48.57988 1.000 100.78713 158 ALA C O 1
ATOM 3930 N N . ASP C 1 159 ? 20.00508 -23.56880 49.01331 1.000 103.43204 159 ASP C N 1
ATOM 3931 C CA . ASP C 1 159 ? 20.07052 -22.86649 50.29246 1.000 110.27819 159 ASP C CA 1
ATOM 3932 C C . ASP C 1 159 ? 20.61990 -23.73484 51.43607 1.000 109.82935 159 ASP C C 1
ATOM 3933 O O . ASP C 1 159 ? 20.49043 -23.37558 52.61530 1.000 108.47685 159 ASP C O 1
ATOM 3938 N N . GLU C 1 160 ? 21.22318 -24.86565 51.10717 1.000 102.13924 160 GLU C N 1
ATOM 3939 C CA . GLU C 1 160 ? 21.84866 -25.71369 52.08610 1.000 99.98794 160 GLU C CA 1
ATOM 3940 C C . GLU C 1 160 ? 23.18577 -25.09759 52.45593 1.000 106.26949 160 GLU C C 1
ATOM 3941 O O . GLU C 1 160 ? 23.28534 -23.89486 52.68832 1.000 112.20128 160 GLU C O 1
ATOM 3947 N N . MET D 1 1 ? 41.30383 -30.53882 55.33029 1.000 130.19725 1 MET D N 1
ATOM 3948 C CA . MET D 1 1 ? 40.55792 -30.38520 54.08478 1.000 127.35390 1 MET D CA 1
ATOM 3949 C C . MET D 1 1 ? 41.43637 -29.73520 53.03550 1.000 130.46778 1 MET D C 1
ATOM 3950 O O . MET D 1 1 ? 42.24447 -28.86031 53.35797 1.000 134.22231 1 MET D O 1
ATOM 3955 N N . LYS D 1 2 ? 41.29924 -30.17183 51.78339 1.000 132.76877 2 LYS D N 1
ATOM 3956 C CA . LYS D 1 2 ? 41.92339 -29.45455 50.68152 1.000 138.52885 2 LYS D CA 1
ATOM 3957 C C . LYS D 1 2 ? 40.95882 -28.41669 50.12634 1.000 130.79377 2 LYS D C 1
ATOM 3958 O O . LYS D 1 2 ? 39.76774 -28.68993 49.92169 1.000 119.90173 2 LYS D O 1
ATOM 3964 N N . ASN D 1 3 ? 41.48618 -27.21557 49.92503 1.000 127.76264 3 ASN D N 1
ATOM 3965 C CA . ASN D 1 3 ? 40.70097 -26.09517 49.44671 1.000 125.32912 3 ASN D CA 1
ATOM 3966 C C . ASN D 1 3 ? 40.46874 -26.19660 47.93949 1.000 125.51656 3 ASN D C 1
ATOM 3967 O O . ASN D 1 3 ? 41.36348 -26.57343 47.17075 1.000 125.28208 3 ASN D O 1
ATOM 3972 N N . PHE D 1 4 ? 39.22556 -25.95682 47.54259 1.000 117.46693 4 PHE D N 1
ATOM 3973 C CA . PHE D 1 4 ? 38.81920 -25.88843 46.15161 1.000 105.56479 4 PHE D CA 1
ATOM 3974 C C . PHE D 1 4 ? 38.24091 -24.51801 45.86723 1.000 106.35404 4 PHE D C 1
ATOM 3975 O O . PHE D 1 4 ? 37.47995 -23.97489 46.67294 1.000 104.43108 4 PHE D O 1
ATOM 3983 N N . GLU D 1 5 ? 38.61307 -23.95904 44.72498 1.000 108.42677 5 GLU D N 1
ATOM 3984 C CA . GLU D 1 5 ? 38.14226 -22.64258 44.32127 1.000 110.32089 5 GLU D CA 1
ATOM 3985 C C . GLU D 1 5 ? 37.40314 -22.77381 42.99974 1.000 111.94823 5 GLU D C 1
ATOM 3986 O O . GLU D 1 5 ? 38.00682 -23.10408 41.96933 1.000 108.17655 5 GLU D O 1
ATOM 3992 N N . ILE D 1 6 ? 36.09412 -22.54008 43.04675 1.000 114.39656 6 ILE D N 1
ATOM 3993 C CA . ILE D 1 6 ? 35.25098 -22.52099 41.85810 1.000 110.97926 6 ILE D CA 1
ATOM 3994 C C . ILE D 1 6 ? 35.27539 -21.10601 41.30315 1.000 108.74041 6 IL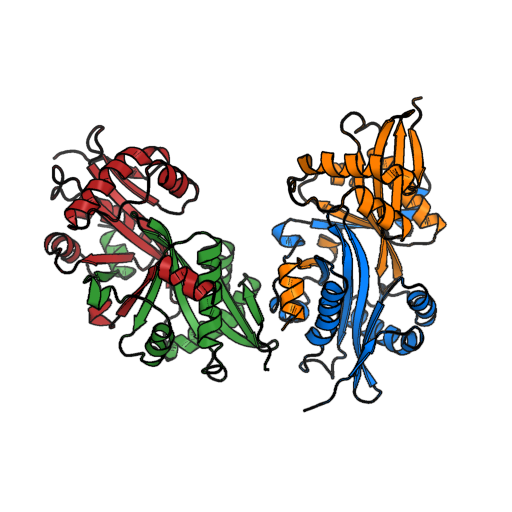E D C 1
ATOM 3995 O O . ILE D 1 6 ? 35.17953 -20.12755 42.05979 1.000 107.20283 6 ILE D O 1
ATOM 4000 N N . VAL D 1 7 ? 35.43980 -20.99914 39.98910 1.000 101.28755 7 VAL D N 1
ATOM 4001 C CA . VAL D 1 7 ? 35.29481 -19.74645 39.26645 1.000 98.50113 7 VAL D CA 1
ATOM 4002 C C . VAL D 1 7 ? 34.47307 -20.05845 38.02748 1.000 94.80716 7 VAL D C 1
ATOM 4003 O O . VAL D 1 7 ? 34.51586 -21.17709 37.50282 1.000 93.69912 7 VAL D O 1
ATOM 4007 N N . THR D 1 8 ? 33.67868 -19.08744 37.58937 1.000 92.54812 8 THR D N 1
ATOM 4008 C CA . THR D 1 8 ? 32.89948 -19.29571 36.37887 1.000 90.78179 8 THR D CA 1
ATOM 4009 C C . THR D 1 8 ? 33.82925 -19.35227 35.16781 1.000 90.87328 8 THR D C 1
ATOM 4010 O O . THR D 1 8 ? 34.95404 -18.83769 35.19403 1.000 88.39171 8 THR D O 1
ATOM 4014 N N . VAL D 1 9 ? 33.35937 -20.01632 34.10706 1.000 91.15302 9 VAL D N 1
ATOM 4015 C CA . VAL D 1 9 ? 34.15486 -20.13811 32.88845 1.000 92.92093 9 VAL D CA 1
ATOM 4016 C C . VAL D 1 9 ? 34.25001 -18.77885 32.21522 1.000 96.25432 9 VAL D C 1
ATOM 4017 O O . VAL D 1 9 ? 33.22993 -18.12051 31.95940 1.000 92.43123 9 VAL D O 1
ATOM 4021 N N . THR D 1 10 ? 35.58226 -18.29508 31.95726 1.000 102.99403 10 THR D N 1
ATOM 4022 C CA . THR D 1 10 ? 35.94814 -17.23232 31.03230 1.000 98.17614 10 THR D CA 1
ATOM 4023 C C . THR D 1 10 ? 36.47598 -17.87439 29.76004 1.000 89.69088 10 THR D C 1
ATOM 4024 O O . THR D 1 10 ? 37.06164 -18.96074 29.81403 1.000 89.34230 10 THR D O 1
ATOM 4028 N N . PRO D 1 11 ? 36.26992 -17.23369 28.61426 1.000 85.45940 11 PRO D N 1
ATOM 4029 C CA . PRO D 1 11 ? 36.75696 -17.79137 27.34146 1.000 90.87291 11 PRO D CA 1
ATOM 4030 C C . PRO D 1 11 ? 38.12000 -18.46225 27.44791 1.000 90.86865 11 PRO D C 1
ATOM 4031 O O . PRO D 1 11 ? 38.40507 -19.50246 26.84295 1.000 90.26088 11 PRO D O 1
ATOM 4035 N N . ASP D 1 12 ? 38.93310 -17.86852 28.30939 1.000 91.06685 12 ASP D N 1
ATOM 4036 C CA . ASP D 1 12 ? 40.33985 -18.20546 28.43288 1.000 94.70517 12 ASP D CA 1
ATOM 4037 C C . ASP D 1 12 ? 40.55763 -19.69132 28.70797 1.000 91.80109 12 ASP D C 1
ATOM 4038 O O . ASP D 1 12 ? 41.54321 -20.27738 28.24093 1.000 92.11449 12 ASP D O 1
ATOM 4043 N N . HIS D 1 13 ? 39.63848 -20.32418 29.42741 1.000 91.55193 13 HIS D N 1
ATOM 4044 C CA . HIS D 1 13 ? 39.88375 -21.65707 29.96294 1.000 94.23952 13 HIS D CA 1
ATOM 4045 C C . HIS D 1 13 ? 39.89882 -22.75682 28.91612 1.000 91.60881 13 HIS D C 1
ATOM 4046 O O . HIS D 1 13 ? 40.11181 -23.91779 29.28241 1.000 93.67960 13 HIS D O 1
ATOM 4053 N N . ALA D 1 14 ? 39.66675 -22.44433 27.64370 1.000 83.71342 14 ALA D N 1
ATOM 4054 C CA . ALA D 1 14 ? 39.33103 -23.50218 26.70059 1.000 89.92932 14 ALA D CA 1
ATOM 4055 C C . ALA D 1 14 ? 40.37565 -24.61567 26.64287 1.000 99.39838 14 ALA D C 1
ATOM 4056 O O . ALA D 1 14 ? 40.06539 -25.71791 26.18058 1.000 101.60087 14 ALA D O 1
ATOM 4058 N N . GLU D 1 15 ? 41.59509 -24.37646 27.12522 1.000 102.33734 15 GLU D N 1
ATOM 4059 C CA . GLU D 1 15 ? 42.62413 -25.40967 27.04539 1.000 105.16754 15 GLU D CA 1
ATOM 4060 C C . GLU D 1 15 ? 42.37920 -26.54102 28.03147 1.000 104.78759 15 GLU D C 1
ATOM 4061 O O . GLU D 1 15 ? 42.18938 -27.69825 27.62861 1.000 101.98062 15 GLU D O 1
ATOM 4067 N N . GLN D 1 16 ? 42.41706 -26.23635 29.33432 1.000 107.43666 16 GLN D N 1
ATOM 4068 C CA . GLN D 1 16 ? 42.19406 -27.28288 30.32603 1.000 108.65283 16 GLN D CA 1
ATOM 4069 C C . GLN D 1 16 ? 40.90371 -28.02274 30.00357 1.000 104.40246 16 GLN D C 1
ATOM 4070 O O . GLN D 1 16 ? 40.86602 -29.25875 29.96093 1.000 103.34971 16 GLN D O 1
ATOM 4076 N N . LEU D 1 17 ? 39.84209 -27.26051 29.72568 1.000 99.33998 17 LEU D N 1
ATOM 4077 C CA . LEU D 1 17 ? 38.56690 -27.85680 29.35911 1.000 97.40791 17 LEU D CA 1
ATOM 4078 C C . LEU D 1 17 ? 38.73902 -28.81040 28.18428 1.000 97.82260 17 LEU D C 1
ATOM 4079 O O . LEU D 1 17 ? 38.23403 -29.93678 28.20882 1.000 95.97150 17 LEU D O 1
ATOM 4084 N N . ILE D 1 18 ? 39.49973 -28.39910 27.16601 1.000 101.97305 18 ILE D N 1
ATOM 4085 C CA . ILE D 1 18 ? 39.70461 -29.29055 26.02836 1.000 106.47698 18 ILE D CA 1
ATOM 4086 C C . ILE D 1 18 ? 40.58354 -30.45966 26.43460 1.000 105.99573 18 ILE D C 1
ATOM 4087 O O . ILE D 1 18 ? 40.38854 -31.58718 25.97254 1.000 106.95401 18 ILE D O 1
ATOM 4092 N N . SER D 1 19 ? 41.55573 -30.21854 27.30856 1.000 100.61832 19 SER D N 1
ATOM 4093 C CA . SER D 1 19 ? 42.27920 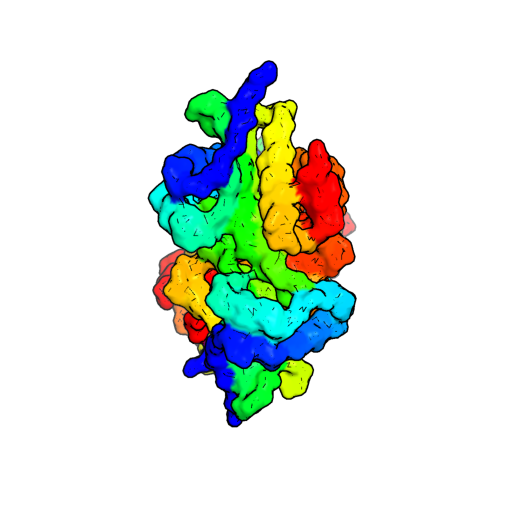-31.33204 27.89243 1.000 104.15711 19 SER D CA 1
ATOM 4094 C C . SER D 1 19 ? 41.31076 -32.28048 28.58489 1.000 107.47006 19 SER D C 1
ATOM 4095 O O . SER D 1 19 ? 41.33002 -33.49704 28.34984 1.000 101.91461 19 SER D O 1
ATOM 4098 N N . MET D 1 20 ? 40.40691 -31.72334 29.39757 1.000 107.25616 20 MET D N 1
ATOM 4099 C CA . MET D 1 20 ? 39.57158 -32.55622 30.25660 1.000 107.38817 20 MET D CA 1
ATOM 4100 C C . MET D 1 20 ? 38.52842 -33.33687 29.46389 1.000 103.36729 20 MET D C 1
ATOM 4101 O O . MET D 1 20 ? 38.24131 -34.48753 29.80137 1.000 104.68809 20 MET D O 1
ATOM 4106 N N . ILE D 1 21 ? 37.97350 -32.75698 28.39943 1.000 104.53056 21 ILE D N 1
ATOM 4107 C CA . ILE D 1 21 ? 36.92834 -33.45754 27.65673 1.000 102.90395 21 ILE D CA 1
ATOM 4108 C C . ILE D 1 21 ? 37.48104 -34.73427 27.03680 1.000 106.46639 21 ILE D C 1
ATOM 4109 O O . ILE D 1 21 ? 36.74934 -35.71742 26.86548 1.000 107.31403 21 ILE D O 1
ATOM 4114 N N . HIS D 1 22 ? 38.76781 -34.73870 26.66702 1.000 110.44325 22 HIS D N 1
ATOM 4115 C CA . HIS D 1 22 ? 39.37414 -35.94931 26.11226 1.000 112.89297 22 HIS D CA 1
ATOM 4116 C C . HIS D 1 22 ? 39.18906 -37.12413 27.05962 1.000 110.94555 22 HIS D C 1
ATOM 4117 O O . HIS D 1 22 ? 38.71966 -38.19828 26.66273 1.000 107.69592 22 HIS D O 1
ATOM 4124 N N . GLU D 1 23 ? 39.55581 -36.92457 28.32469 1.000 109.25753 23 GLU D N 1
ATOM 4125 C CA . GLU D 1 23 ? 39.37951 -37.95306 29.33903 1.000 108.39755 23 GLU D CA 1
ATOM 4126 C C . GLU D 1 23 ? 37.92222 -38.40191 29.41320 1.000 113.15850 23 GLU D C 1
ATOM 4127 O O . GLU D 1 23 ? 37.62897 -39.60005 29.45461 1.000 115.34762 23 GLU D O 1
ATOM 4133 N N . LEU D 1 24 ? 36.98908 -37.44547 29.43169 1.000 109.32996 24 LEU D N 1
ATOM 4134 C CA . LEU D 1 24 ? 35.58171 -37.78624 29.62428 1.000 104.31078 24 LEU D CA 1
ATOM 4135 C C . LEU D 1 24 ? 35.05495 -38.67132 28.50954 1.000 108.98403 24 LEU D C 1
ATOM 4136 O O . LEU D 1 24 ? 34.22726 -39.55561 28.75882 1.000 105.40597 24 LEU D O 1
ATOM 4141 N N . ALA D 1 25 ? 35.51802 -38.45263 27.27835 1.000 114.70152 25 ALA D N 1
ATOM 4142 C CA . ALA D 1 25 ? 35.23159 -39.41227 26.22297 1.000 114.13827 25 ALA D CA 1
ATOM 4143 C C . ALA D 1 25 ? 35.83896 -40.77238 26.54920 1.000 114.42000 25 ALA D C 1
ATOM 4144 O O . ALA D 1 25 ? 35.32880 -41.80473 26.10020 1.000 114.45552 25 ALA D O 1
ATOM 4146 N N . GLU D 1 26 ? 36.90555 -40.80447 27.35143 1.000 110.08496 26 GLU D N 1
ATOM 4147 C CA . GLU D 1 26 ? 37.49983 -42.09022 27.69433 1.000 110.59948 26 GLU D CA 1
ATOM 4148 C C . GLU D 1 26 ? 36.65835 -42.81127 28.73634 1.000 116.59712 26 GLU D C 1
ATOM 4149 O O . GLU D 1 26 ? 36.27227 -43.97157 28.53657 1.000 116.67970 26 GLU D O 1
ATOM 4155 N N . PHE D 1 27 ? 36.36073 -42.12569 29.85624 1.000 117.94879 27 PHE D N 1
ATOM 4156 C CA . PHE D 1 27 ? 35.56904 -42.70205 30.94917 1.000 119.40064 27 PHE D CA 1
ATOM 4157 C C . PHE D 1 27 ? 34.27942 -43.33303 30.43939 1.000 118.59459 27 PHE D C 1
ATOM 4158 O O . PHE D 1 27 ? 33.82691 -44.34905 30.98196 1.000 115.30524 27 PHE D O 1
ATOM 4166 N N . GLU D 1 28 ? 33.69860 -42.77971 29.37672 1.000 117.35128 28 GLU D N 1
ATOM 4167 C CA . GLU D 1 28 ? 32.46666 -43.31419 28.81911 1.000 112.78225 28 GLU D CA 1
ATOM 4168 C C . GLU D 1 28 ? 32.72886 -44.39498 27.77822 1.000 109.83021 28 GLU D C 1
ATOM 4169 O O . GLU D 1 28 ? 31.80279 -44.76512 27.04798 1.000 108.08483 28 GLU D O 1
ATOM 4175 N N . LYS D 1 29 ? 33.96447 -44.91630 27.71996 1.000 109.23940 29 LYS D N 1
ATOM 4176 C CA . LYS D 1 29 ? 34.38921 -45.93565 26.74692 1.000 112.48166 29 LYS D CA 1
ATOM 4177 C C . LYS D 1 29 ? 33.92218 -45.59768 25.32748 1.000 115.92794 29 LYS D C 1
ATOM 4178 O O . LYS D 1 29 ? 33.45239 -46.45558 24.57789 1.000 113.33076 29 LYS D O 1
ATOM 4184 N N . MET D 1 30 ? 34.09091 -44.30703 24.93693 1.000 119.03707 30 MET D N 1
ATOM 4185 C CA . MET D 1 30 ? 33.60119 -43.77328 23.65235 1.000 114.02285 30 MET D CA 1
ATOM 4186 C C . MET D 1 30 ? 34.64538 -42.76293 23.15494 1.000 110.43160 30 MET D C 1
ATOM 4187 O O . MET D 1 30 ? 34.49222 -41.54230 23.27278 1.000 106.37652 30 MET D O 1
ATOM 4192 N N . LYS D 1 31 ? 35.71458 -43.30291 22.56983 1.000 110.31668 31 LYS D N 1
ATOM 4193 C CA . LYS D 1 31 ? 36.93378 -42.54081 22.32344 1.000 108.99831 31 LYS D CA 1
ATOM 4194 C C . LYS D 1 31 ? 36.78657 -41.59708 21.12612 1.000 113.22372 31 LYS D C 1
ATOM 4195 O O . LYS D 1 31 ? 37.25881 -40.45419 21.17112 1.000 111.44131 31 LYS D O 1
ATOM 4201 N N . SER D 1 32 ? 36.09469 -42.04567 20.06316 1.000 119.43189 32 SER D N 1
ATOM 4202 C CA . SER D 1 32 ? 36.14474 -41.43806 18.72762 1.000 112.22946 32 SER D CA 1
ATOM 4203 C C . SER D 1 32 ? 35.38661 -40.11941 18.59031 1.000 109.21225 32 SER D C 1
ATOM 4204 O O . SER D 1 32 ? 35.70223 -39.33826 17.67975 1.000 105.42289 32 SER D O 1
ATOM 4207 N N . SER D 1 33 ? 34.39495 -39.86216 19.45594 1.000 108.17332 33 SER D N 1
ATOM 4208 C CA . SER D 1 33 ? 33.41243 -38.76693 19.40860 1.000 104.90001 33 SER D CA 1
ATOM 4209 C C . SER D 1 33 ? 34.02248 -37.33421 19.53765 1.000 102.52656 33 SER D C 1
ATOM 4210 O O . SER D 1 33 ? 33.21524 -36.38507 19.68124 1.000 96.88820 33 SER D O 1
ATOM 4213 N N . VAL D 1 34 ? 35.33583 -37.11874 19.47476 1.000 102.33848 34 VAL D N 1
ATOM 4214 C CA . VAL D 1 34 ? 35.91893 -35.80855 19.74718 1.000 96.91797 34 VAL D CA 1
ATOM 4215 C C . VAL D 1 34 ? 36.11974 -35.10905 18.40441 1.000 99.94372 34 VAL D C 1
ATOM 4216 O O . VAL D 1 34 ? 36.96389 -35.50311 17.59792 1.000 101.95282 34 VAL D O 1
ATOM 4220 N N . VAL D 1 35 ? 35.32651 -34.07290 18.15257 1.000 95.11182 35 VAL D N 1
ATOM 4221 C CA . VAL D 1 35 ? 35.44601 -33.31291 16.91498 1.000 91.09476 35 VAL D CA 1
ATOM 4222 C C . VAL D 1 35 ? 35.26910 -31.84877 17.29207 1.000 89.82796 35 VAL D C 1
ATOM 4223 O O . VAL D 1 35 ? 35.13884 -30.97025 16.43148 1.000 91.37452 35 VAL D O 1
ATOM 4227 N N . ASN D 1 36 ? 35.25107 -31.58051 18.59135 1.000 90.35678 36 ASN D N 1
ATOM 4228 C CA . ASN D 1 36 ? 35.25296 -30.21836 19.09973 1.000 90.22108 36 ASN D CA 1
ATOM 4229 C C . ASN D 1 36 ? 36.67055 -29.91255 19.54780 1.000 89.31899 36 ASN D C 1
ATOM 4230 O O . ASN D 1 36 ? 37.20525 -30.58169 20.43477 1.000 88.13840 36 ASN D O 1
ATOM 4235 N N . THR D 1 37 ? 37.28304 -28.93869 18.90096 1.000 93.29869 37 THR D N 1
ATOM 4236 C CA . THR D 1 37 ? 38.65365 -28.55188 19.16811 1.000 95.45738 37 THR D CA 1
ATOM 4237 C C . THR D 1 37 ? 38.67650 -27.42217 20.18358 1.000 97.75015 37 THR D C 1
ATOM 4238 O O . THR D 1 37 ? 37.67818 -26.72591 20.38678 1.000 98.18726 37 THR D O 1
ATOM 4242 N N . ALA D 1 38 ? 39.83988 -27.24931 20.82336 1.000 100.80542 38 ALA D N 1
ATOM 4243 C CA . ALA D 1 38 ? 40.01535 -26.17566 21.80199 1.000 102.03750 38 ALA D CA 1
ATOM 4244 C C . ALA D 1 38 ? 39.62620 -24.82987 21.21657 1.000 98.00529 38 ALA D C 1
ATOM 4245 O O . ALA D 1 38 ? 38.93598 -24.03138 21.86113 1.000 92.41023 38 ALA D O 1
ATOM 4247 N N . GLU D 1 39 ? 40.03392 -24.59116 19.97189 1.000 100.80097 39 GLU D N 1
ATOM 4248 C CA . GLU D 1 39 ? 39.83950 -23.30547 19.31908 1.000 99.23649 39 GLU D CA 1
ATOM 4249 C C . GLU D 1 39 ? 38.36342 -23.07299 18.99605 1.000 95.60862 39 GLU D C 1
ATOM 4250 O O . GLU D 1 39 ? 37.82499 -21.98998 19.27161 1.000 88.92291 39 GLU D O 1
ATOM 4256 N N . LYS D 1 40 ? 37.69232 -24.09557 18.44155 1.000 95.21818 40 LYS D N 1
ATOM 4257 C CA . LYS D 1 40 ? 36.25391 -24.02875 18.17077 1.000 94.30929 40 LYS D CA 1
ATOM 4258 C C . LYS D 1 40 ? 35.48664 -23.64046 19.42962 1.000 96.88567 40 LYS D C 1
ATOM 4259 O O . LYS D 1 40 ? 34.71437 -22.67117 19.43331 1.000 91.33530 40 LYS D O 1
ATOM 4265 N N . LEU D 1 41 ? 35.72250 -24.38734 20.51877 1.000 98.85081 41 LEU D N 1
ATOM 4266 C CA . LEU D 1 41 ? 35.09802 -24.12828 21.81603 1.000 94.44305 41 LEU D CA 1
ATOM 4267 C C . LEU D 1 41 ? 35.44848 -22.74833 22.36108 1.000 92.34055 41 LEU D C 1
ATOM 4268 O O . LEU D 1 41 ? 34.60285 -22.10343 22.99701 1.000 88.52868 41 LEU D O 1
ATOM 4273 N N . ARG D 1 42 ? 36.69855 -22.29873 22.16894 1.000 91.52338 42 ARG D N 1
ATOM 4274 C CA . ARG D 1 42 ? 37.07480 -20.95967 22.61296 1.000 91.85435 42 ARG D CA 1
ATOM 4275 C C . ARG D 1 42 ? 35.99226 -19.94667 22.30339 1.000 92.91411 42 ARG D C 1
ATOM 4276 O O . ARG D 1 42 ? 35.52645 -19.23269 23.19532 1.000 84.82100 42 ARG D O 1
ATOM 4284 N N . LYS D 1 43 ? 35.56942 -19.89328 21.03228 1.000 96.35198 43 LYS D N 1
ATOM 4285 C CA . LYS D 1 43 ? 34.52192 -18.96021 20.62797 1.000 95.17131 43 LYS D CA 1
ATOM 4286 C C . LYS D 1 43 ? 33.15247 -19.36045 21.16738 1.000 94.39585 43 LYS D C 1
ATOM 4287 O O . LYS D 1 43 ? 32.32507 -18.47967 21.45350 1.000 90.21023 43 LYS D O 1
ATOM 4293 N N . ASP D 1 44 ? 32.90016 -20.67090 21.32511 1.000 94.47626 44 ASP D N 1
ATOM 4294 C CA . ASP D 1 44 ? 31.60480 -21.16557 21.78966 1.000 86.97282 44 ASP D CA 1
ATOM 4295 C C . ASP D 1 44 ? 31.18359 -20.56937 23.13536 1.000 86.30810 44 ASP D C 1
ATOM 4296 O O . ASP D 1 44 ? 30.02369 -20.74814 23.52766 1.000 82.56669 44 ASP D O 1
ATOM 4301 N N . ILE D 1 45 ? 32.06101 -19.82726 23.81421 1.000 89.50620 45 ILE D N 1
ATOM 4302 C CA . ILE D 1 45 ? 31.80181 -19.33071 25.16581 1.000 88.08982 45 ILE D CA 1
ATOM 4303 C C . ILE D 1 45 ? 31.56707 -17.81921 25.18741 1.000 89.90693 45 ILE D C 1
ATOM 4304 O O . ILE D 1 45 ? 30.78426 -17.32717 26.00199 1.000 86.05959 45 ILE D O 1
ATOM 4309 N N . GLU D 1 46 ? 32.26969 -17.04817 24.34034 1.000 91.64260 46 GLU D N 1
ATOM 4310 C CA . GLU D 1 46 ? 31.97653 -15.61495 24.24576 1.000 93.33616 46 GLU D CA 1
ATOM 4311 C C . GLU D 1 46 ? 30.61106 -15.39728 23.62580 1.000 89.66728 46 GLU D C 1
ATOM 4312 O O . GLU D 1 46 ? 29.94530 -14.38875 23.89914 1.000 84.79469 46 GLU D O 1
ATOM 4318 N N . ASN D 1 47 ? 30.21496 -16.32300 22.75239 1.000 89.65939 47 ASN D N 1
ATOM 4319 C CA . ASN D 1 47 ? 28.90490 -16.36238 22.13001 1.000 88.83966 47 ASN D CA 1
ATOM 4320 C C . ASN D 1 47 ? 27.81098 -16.74121 23.11243 1.000 89.17044 47 ASN D C 1
ATOM 4321 O O . ASN D 1 47 ? 26.62820 -16.57781 22.78814 1.000 92.59882 47 ASN D O 1
ATOM 4326 N N . LYS D 1 48 ? 28.18294 -17.25051 24.29051 1.000 83.18844 48 LYS D N 1
ATOM 4327 C CA . LYS D 1 48 ? 27.24132 -17.67215 25.32153 1.000 82.33916 48 LYS D CA 1
ATOM 4328 C C . LYS D 1 48 ? 26.43488 -18.87494 24.85520 1.000 83.56501 48 LYS D C 1
ATOM 4329 O O . LYS D 1 48 ? 25.28785 -19.06824 25.25951 1.000 89.88369 48 LYS D O 1
ATOM 4335 N N . ALA D 1 49 ? 27.05405 -19.69358 24.00894 1.000 77.53102 49 ALA D N 1
ATOM 4336 C CA . ALA D 1 49 ? 26.49806 -20.96944 23.59473 1.000 73.15575 49 ALA D CA 1
ATOM 4337 C C . ALA D 1 49 ? 26.84326 -22.09548 24.54710 1.000 75.49159 49 ALA D C 1
ATOM 4338 O O . ALA D 1 49 ? 26.43905 -23.23417 24.30177 1.000 78.24464 49 ALA D O 1
ATOM 4340 N N . VAL D 1 50 ? 27.61147 -21.81570 25.59453 1.000 79.61837 50 VAL D N 1
ATOM 4341 C CA . VAL D 1 50 ? 27.89450 -22.78903 26.64418 1.000 77.24340 50 VAL D CA 1
ATOM 4342 C C . VAL D 1 50 ? 28.44355 -22.02131 27.84110 1.000 72.70789 50 VAL D C 1
ATOM 4343 O O . VAL D 1 50 ? 29.11146 -20.99266 27.68615 1.000 74.24562 50 VAL D O 1
ATOM 4347 N N . HIS D 1 51 ? 28.09928 -22.49181 29.03685 1.000 65.92367 51 HIS D N 1
ATOM 4348 C CA . HIS D 1 51 ? 28.57164 -21.91100 30.28148 1.000 68.81053 51 HIS D CA 1
ATOM 4349 C C . HIS D 1 51 ? 29.14977 -23.01869 31.15290 1.000 70.83042 51 HIS D C 1
ATOM 4350 O O . HIS D 1 51 ? 29.19598 -24.19060 30.75837 1.000 68.79667 51 HIS D O 1
ATOM 4357 N N . GLY D 1 52 ? 29.59920 -22.65023 32.34594 1.000 71.02443 52 GLY D N 1
ATOM 4358 C CA . GLY D 1 52 ? 30.17026 -23.65079 33.22069 1.000 75.76216 52 GLY D CA 1
ATOM 4359 C C . GLY D 1 52 ? 30.77283 -23.06286 34.47831 1.000 81.93667 52 GLY D C 1
ATOM 4360 O O . GLY D 1 52 ? 30.65332 -21.86683 34.75878 1.000 87.24573 52 GLY D O 1
ATOM 4361 N N . PHE D 1 53 ? 31.40806 -23.95715 35.24828 1.000 83.34581 53 PHE D N 1
ATOM 4362 C CA . PHE D 1 53 ? 32.20837 -23.63832 36.42906 1.000 79.83998 53 PHE D CA 1
ATOM 4363 C C . PHE D 1 53 ? 33.38820 -24.59672 36.42891 1.000 81.60180 53 PHE D C 1
ATOM 4364 O O . PHE D 1 53 ? 33.20790 -25.79387 36.18204 1.000 80.84624 53 PHE D O 1
ATOM 4372 N N . ILE D 1 54 ? 34.58708 -24.10004 36.70861 1.000 81.60751 54 ILE D N 1
ATOM 4373 C CA . ILE D 1 54 ? 35.78026 -24.93966 36.67126 1.000 86.32701 54 ILE D CA 1
ATOM 4374 C C . ILE D 1 54 ? 36.35340 -25.10378 38.06544 1.000 94.73478 54 ILE D C 1
ATOM 4375 O O . ILE D 1 54 ? 36.48756 -24.12754 38.81872 1.000 97.72032 54 ILE D O 1
ATOM 4380 N N . ALA D 1 55 ? 36.70725 -26.34683 38.39153 1.000 92.21501 55 ALA D N 1
ATOM 4381 C CA . ALA D 1 55 ? 37.24235 -26.70423 39.69442 1.000 94.99125 55 ALA D CA 1
ATOM 4382 C C . ALA D 1 55 ? 38.74893 -26.51378 39.68380 1.000 102.41412 55 ALA D C 1
ATOM 4383 O O . ALA D 1 55 ? 39.45014 -27.14186 38.87999 1.000 100.39027 55 ALA D O 1
ATOM 4385 N N . PHE D 1 56 ? 39.23683 -25.63499 40.56282 1.000 107.89098 56 PHE D N 1
ATOM 4386 C CA . PHE D 1 56 ? 40.66400 -25.42322 40.75753 1.000 109.42016 56 PHE D CA 1
ATOM 4387 C C . PHE D 1 56 ? 41.01947 -25.64909 42.21691 1.000 113.38393 56 PHE D C 1
ATOM 4388 O O . PHE D 1 56 ? 40.49166 -24.97155 43.10771 1.000 105.67440 56 PHE D O 1
ATOM 4396 N N . ILE D 1 57 ? 41.89016 -26.62287 42.44821 1.000 122.90521 57 ILE D N 1
ATOM 4397 C CA . ILE D 1 57 ? 42.75557 -26.66945 43.61791 1.000 126.26490 57 ILE D CA 1
ATOM 4398 C C . ILE D 1 57 ? 44.13731 -26.17089 43.18115 1.000 127.26154 57 ILE D C 1
ATOM 4399 O O . ILE D 1 57 ? 44.74801 -26.72557 42.25605 1.000 125.84324 57 ILE D O 1
ATOM 4404 N N . GLY D 1 58 ? 44.61078 -25.08952 43.80097 1.000 120.81852 58 GLY D N 1
ATOM 4405 C CA . GLY D 1 58 ? 45.87719 -24.50947 43.36830 1.000 119.47987 58 GLY D CA 1
ATOM 4406 C C . GLY D 1 58 ? 45.76484 -23.92366 41.97087 1.000 116.86524 58 GLY D C 1
ATOM 4407 O O . GLY D 1 58 ? 44.86167 -23.13253 41.67799 1.000 117.41873 58 GLY D O 1
ATOM 4408 N N . GLU D 1 59 ? 46.70192 -24.29950 41.09703 1.000 113.75343 59 GLU D N 1
ATOM 4409 C CA . GLU D 1 59 ? 46.68854 -23.89190 39.69555 1.000 116.77510 59 GLU D CA 1
ATOM 4410 C C . GLU D 1 59 ? 46.15920 -24.96057 38.74950 1.000 117.52061 59 GLU D C 1
ATOM 4411 O O . GLU D 1 59 ? 45.80396 -24.62955 37.61244 1.000 117.80195 59 GLU D O 1
ATOM 4417 N N . GLU D 1 60 ? 46.09987 -26.21822 39.17280 1.000 118.05182 60 GLU D N 1
ATOM 4418 C CA . GLU D 1 60 ? 45.76729 -27.24006 38.18822 1.000 115.27146 60 GLU D CA 1
ATOM 4419 C C . GLU D 1 60 ? 44.25387 -27.28706 37.96036 1.000 114.55860 60 GLU D C 1
ATOM 4420 O O . GLU D 1 60 ? 43.47736 -27.05494 38.89412 1.000 109.82710 60 GLU D O 1
ATOM 4426 N N . PRO D 1 61 ? 43.80935 -27.54285 36.72483 1.000 113.35305 61 PRO D N 1
ATOM 4427 C CA . PRO D 1 61 ? 42.40271 -27.91038 36.51956 1.000 109.31897 61 PRO D CA 1
ATOM 4428 C C . PRO D 1 61 ? 42.03912 -29.16076 37.31921 1.000 111.22427 61 PRO D C 1
ATOM 4429 O O . PRO D 1 61 ? 42.79886 -30.13257 37.36291 1.000 112.41359 61 PRO D O 1
ATOM 4433 N N . ALA D 1 62 ? 40.86316 -29.12697 37.96343 1.000 108.67113 62 ALA D N 1
ATOM 4434 C CA . ALA D 1 62 ? 40.38444 -30.22930 38.79903 1.000 102.09146 62 ALA D CA 1
ATOM 4435 C C . ALA D 1 62 ? 39.13806 -30.90491 38.23544 1.000 98.28523 62 ALA D C 1
ATOM 4436 O O . ALA D 1 62 ? 39.12327 -32.12469 38.04048 1.000 92.15778 62 ALA D O 1
ATOM 4438 N N . GLY D 1 63 ? 38.07893 -30.14519 37.97799 1.000 96.67684 63 GLY D N 1
ATOM 4439 C CA . GLY D 1 63 ? 36.87397 -30.69565 37.39488 1.000 93.31604 63 GLY D CA 1
ATOM 4440 C C . GLY D 1 63 ? 36.09447 -29.60742 36.68828 1.000 90.56179 63 GLY D C 1
ATOM 4441 O O . GLY D 1 63 ? 36.45078 -28.42776 36.73961 1.000 95.56129 63 GLY D O 1
ATOM 4442 N N . MET D 1 64 ? 35.01025 -30.00859 36.02962 1.000 83.87609 64 MET D N 1
ATOM 4443 C CA . MET D 1 64 ? 34.23757 -29.05306 35.25270 1.000 82.71263 64 MET D CA 1
ATOM 4444 C C . MET D 1 64 ? 32.75449 -29.38727 35.32014 1.000 80.59644 64 MET D C 1
ATOM 4445 O O . MET D 1 64 ? 32.35509 -30.55243 35.42514 1.000 79.88183 64 MET D O 1
ATOM 4450 N N . ASN D 1 65 ? 31.94433 -28.34197 35.24546 1.000 72.76550 65 ASN D N 1
ATOM 4451 C CA . ASN D 1 65 ? 30.50398 -28.46467 35.10780 1.000 70.53113 65 ASN D CA 1
ATOM 4452 C C . ASN D 1 65 ? 30.11143 -27.60914 33.92182 1.000 75.99844 65 ASN D C 1
ATOM 4453 O O . ASN D 1 65 ? 30.34133 -26.40114 33.94059 1.000 74.64577 65 ASN D O 1
ATOM 4458 N N . LEU D 1 66 ? 29.55450 -28.22916 32.88366 1.000 79.33945 66 LEU D N 1
ATOM 4459 C CA . LEU D 1 66 ? 29.21123 -27.54107 31.64254 1.000 73.55506 66 LEU D CA 1
ATOM 4460 C C . LEU D 1 66 ? 27.70744 -27.63459 31.43572 1.000 68.58171 66 LEU D C 1
ATOM 4461 O O . LEU D 1 66 ? 27.12118 -28.71087 31.59279 1.000 67.18668 66 LEU D O 1
ATOM 4466 N N . PHE D 1 67 ? 27.08251 -26.51150 31.09666 1.000 66.72523 67 PHE D N 1
ATOM 4467 C CA . PHE D 1 67 ? 25.63137 -26.46262 31.16297 1.000 63.65386 67 PHE D CA 1
ATOM 4468 C C . PHE D 1 67 ? 25.11727 -25.35282 30.26854 1.000 64.51903 67 PHE D C 1
ATOM 4469 O O . PHE D 1 67 ? 25.71988 -24.27914 30.20013 1.000 72.14998 67 PHE D O 1
ATOM 4477 N N . TYR D 1 68 ? 23.95465 -25.58051 29.65914 1.000 58.06423 68 TYR D N 1
ATOM 4478 C CA . TYR D 1 68 ? 23.32087 -24.57780 28.81220 1.000 57.29958 68 TYR D CA 1
ATOM 4479 C C . TYR D 1 68 ? 21.89332 -24.30625 29.25593 1.000 57.05056 68 TYR D C 1
ATOM 4480 O O . TYR D 1 68 ? 21.28426 -25.07919 29.99912 1.000 61.32298 68 TYR D O 1
ATOM 4489 N N . TYR D 1 69 ? 21.37149 -23.17846 28.79329 1.000 54.79929 69 TYR D N 1
ATOM 4490 C CA . TYR D 1 69 ? 19.97178 -22.85050 29.00364 1.000 56.65647 69 TYR D CA 1
ATOM 4491 C C . TYR D 1 69 ? 19.14832 -23.54576 27.93431 1.000 60.74802 69 TYR D C 1
ATOM 4492 O O . TYR D 1 69 ? 19.43338 -23.41672 26.73743 1.000 64.06374 69 TYR D O 1
ATOM 4501 N N . ALA D 1 70 ? 18.14781 -24.29702 28.35664 1.000 56.55783 70 ALA D N 1
ATOM 4502 C CA . ALA D 1 70 ? 17.19468 -24.85887 27.42150 1.000 51.24407 70 ALA D CA 1
ATOM 4503 C C . ALA D 1 70 ? 15.89744 -24.07386 27.54358 1.000 51.97189 70 ALA D C 1
ATOM 4504 O O . ALA D 1 70 ? 15.83593 -23.02707 28.19916 1.000 56.07342 70 ALA D O 1
ATOM 4506 N N . TYR D 1 71 ? 14.85733 -24.57312 26.89946 1.000 53.48798 71 TYR D N 1
ATOM 4507 C CA . TYR D 1 71 ? 13.53308 -23.98042 26.98569 1.000 56.51667 71 TYR D CA 1
ATOM 4508 C C . TYR D 1 71 ? 12.51949 -25.09840 27.05644 1.000 56.79261 71 TYR D C 1
ATOM 4509 O O . TYR D 1 71 ? 12.64180 -26.10185 26.35179 1.000 56.87632 71 TYR D O 1
ATOM 4518 N N . SER D 1 72 ? 11.52549 -24.92778 27.90519 1.000 55.32680 72 SER D N 1
ATOM 4519 C CA . SER D 1 72 ? 10.34101 -25.75408 27.83441 1.000 57.91534 72 SER D CA 1
ATOM 4520 C C . SER D 1 72 ? 9.16104 -24.81990 27.63972 1.000 60.21568 72 SER D C 1
ATOM 4521 O O . SER D 1 72 ? 8.99932 -23.84466 28.37762 1.000 58.23680 72 SER D O 1
ATOM 4524 N N . THR D 1 73 ? 8.37502 -25.09411 26.60625 1.000 64.95296 73 THR D N 1
ATOM 4525 C CA . THR D 1 73 ? 7.12766 -24.38428 26.36675 1.000 66.42817 73 THR D CA 1
ATOM 4526 C C . THR D 1 73 ? 6.25818 -24.29725 27.60512 1.000 68.97357 73 THR D C 1
ATOM 4527 O O . THR D 1 73 ? 5.36833 -23.44272 27.68315 1.000 66.78720 73 THR D O 1
ATOM 4531 N N . TRP D 1 74 ? 6.51453 -25.16622 28.57286 1.000 70.11654 74 TRP D N 1
ATOM 4532 C CA . TRP D 1 74 ? 5.65620 -25.34624 29.72485 1.000 69.17787 74 TRP D CA 1
ATOM 4533 C C . TRP D 1 74 ? 6.06592 -24.39033 30.83789 1.000 68.93121 74 TRP D C 1
ATOM 4534 O O . TRP D 1 74 ? 5.21164 -23.78755 31.49588 1.000 71.21709 74 TRP D O 1
ATOM 4545 N N . VAL D 1 75 ? 7.37653 -24.22926 31.04211 1.000 65.16451 75 VAL D N 1
ATOM 4546 C CA . VAL D 1 75 ? 7.93158 -23.53039 32.19847 1.000 61.56173 75 VAL D CA 1
ATOM 4547 C C . VAL D 1 75 ? 9.03413 -22.56420 31.77899 1.000 64.54582 75 VAL D C 1
ATOM 4548 O O . VAL D 1 75 ? 9.89428 -22.19472 32.59277 1.000 61.99061 75 VAL D O 1
ATOM 4552 N N . GLY D 1 76 ? 9.03834 -22.17136 30.50562 1.000 62.33374 76 GLY D N 1
ATOM 4553 C CA . GLY D 1 76 ? 10.02992 -21.20711 30.04370 1.000 66.74854 76 GLY D CA 1
ATOM 4554 C C . GLY D 1 76 ? 11.47978 -21.70416 30.01324 1.000 64.60592 76 GLY D C 1
ATOM 4555 O O . GLY D 1 76 ? 11.77678 -22.90309 29.89918 1.000 62.40551 76 GLY D O 1
ATOM 4556 N N . GLN D 1 77 ? 12.39670 -20.74152 30.09469 1.000 60.63878 77 GLN D N 1
ATOM 4557 C CA . GLN D 1 77 ? 13.81019 -21.07610 30.11469 1.000 59.45259 77 GLN D CA 1
ATOM 4558 C C . GLN D 1 77 ? 14.15905 -21.82569 31.40196 1.000 65.63506 77 GLN D C 1
ATOM 4559 O O . GLN D 1 77 ? 13.73152 -21.45112 32.50372 1.000 66.50878 77 GLN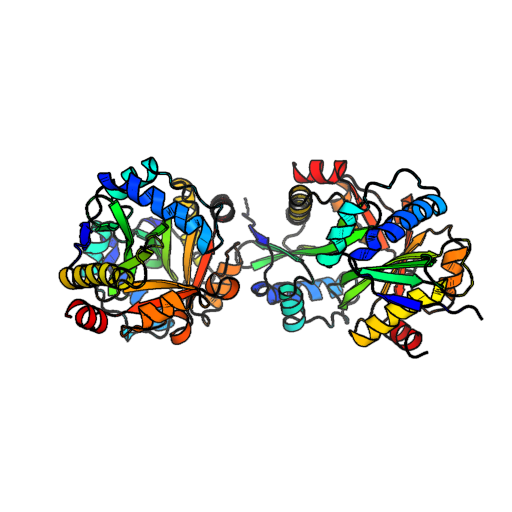 D O 1
ATOM 4565 N N . TYR D 1 78 ? 14.90840 -22.91332 31.25313 1.000 63.33734 78 TYR D N 1
ATOM 4566 C CA . TYR D 1 78 ? 15.48023 -23.65233 32.36864 1.000 57.30612 78 TYR D CA 1
ATOM 4567 C C . TYR D 1 78 ? 16.92950 -24.00570 32.03740 1.000 57.62441 78 TYR D C 1
ATOM 4568 O O . TYR D 1 78 ? 17.46148 -23.64093 30.98046 1.000 58.35796 78 TYR D O 1
ATOM 4577 N N . LEU D 1 79 ? 17.57502 -24.72268 32.94712 1.000 52.45766 79 LEU D N 1
ATOM 4578 C CA . LEU D 1 79 ? 18.97235 -25.09111 32.79801 1.000 50.68842 79 LEU D CA 1
ATOM 4579 C C . LEU D 1 79 ? 19.09795 -26.58106 32.55408 1.000 52.46423 79 LEU D C 1
ATOM 4580 O O . LEU D 1 79 ? 18.49249 -27.38696 33.26619 1.000 56.28448 79 LEU D O 1
ATOM 4585 N N . HIS D 1 80 ? 19.88929 -26.93868 31.55905 1.000 49.88767 80 HIS D N 1
ATOM 4586 C CA . HIS D 1 80 ? 20.29882 -28.31040 31.31918 1.000 51.42491 80 HIS D CA 1
ATOM 4587 C C . HIS D 1 80 ? 21.74994 -28.44506 31.74685 1.000 46.98541 80 HIS D C 1
ATOM 4588 O O . HIS D 1 80 ? 22.51788 -27.49187 31.68148 1.000 52.77701 80 HIS D O 1
ATOM 4595 N N . MET D 1 81 ? 22.12979 -29.62060 32.19840 1.000 47.72143 81 MET D N 1
ATOM 4596 C CA . MET D 1 81 ? 23.50824 -29.86168 32.57921 1.000 53.67004 81 MET D CA 1
ATOM 4597 C C . MET D 1 81 ? 24.13230 -30.83231 31.58993 1.000 60.88378 81 MET D C 1
ATOM 4598 O O . MET D 1 81 ? 23.58752 -31.91671 31.34480 1.000 63.11027 81 MET D O 1
ATOM 4603 N N . GLU D 1 82 ? 25.27482 -30.44970 31.03027 1.000 62.21614 82 GLU D N 1
ATOM 4604 C CA . GLU D 1 82 ? 25.94470 -31.29373 30.03559 1.000 68.38854 82 GLU D CA 1
ATOM 4605 C C . GLU D 1 82 ? 26.98864 -32.21008 30.67542 1.000 73.28923 82 GLU D C 1
ATOM 4606 O O . GLU D 1 82 ? 26.75920 -33.41220 30.83526 1.000 65.80794 82 GLU D O 1
ATOM 4612 N N . ASP D 1 83 ? 28.14373 -31.64594 31.03651 1.000 77.88010 83 ASP D N 1
ATOM 4613 C CA . ASP D 1 83 ? 29.25284 -32.40598 31.60426 1.000 78.80338 83 ASP D CA 1
ATOM 4614 C C . ASP D 1 83 ? 29.51605 -32.01811 33.04154 1.000 80.99774 83 ASP D C 1
ATOM 4615 O O . ASP D 1 83 ? 29.81631 -30.85612 33.33524 1.000 79.55628 83 ASP D O 1
ATOM 4620 N N . LEU D 1 84 ? 29.45791 -33.00490 33.91744 1.000 83.41991 84 LEU D N 1
ATOM 4621 C CA . LEU D 1 84 ? 29.94077 -32.88317 35.28474 1.000 84.51451 84 LEU D CA 1
ATOM 4622 C C . LEU D 1 84 ? 31.00942 -33.96211 35.41470 1.000 84.48593 84 LEU D C 1
ATOM 4623 O O . LEU D 1 84 ? 30.70890 -35.14673 35.59862 1.000 90.87987 84 LEU D O 1
ATOM 4628 N N . TYR D 1 85 ? 32.25151 -33.56045 35.25560 1.000 77.24587 85 TYR D N 1
ATOM 4629 C CA . TYR D 1 85 ? 33.34978 -34.49766 35.25249 1.000 80.24566 85 TYR D CA 1
ATOM 4630 C C . TYR D 1 85 ? 34.41245 -34.00102 36.20782 1.000 88.96807 85 TYR D C 1
ATOM 4631 O O . TYR D 1 85 ? 34.69537 -32.79974 36.27126 1.000 88.39734 85 TYR D O 1
ATOM 4640 N N . ILE D 1 86 ? 34.98296 -34.93378 36.95906 1.000 92.71734 86 ILE D N 1
ATOM 4641 C CA . ILE D 1 86 ? 36.04075 -34.64627 37.91445 1.000 91.27138 86 ILE D CA 1
ATOM 4642 C C . ILE D 1 86 ? 37.21585 -35.55949 37.60086 1.000 93.08338 86 ILE D C 1
ATOM 4643 O O . ILE D 1 86 ? 37.03204 -36.77551 37.45087 1.000 90.31362 86 ILE D O 1
ATOM 4648 N N . ARG D 1 87 ? 38.41111 -34.96811 37.48082 1.000 93.15993 87 ARG D N 1
ATOM 4649 C CA . ARG D 1 87 ? 39.62256 -35.73338 37.21758 1.000 95.57115 87 ARG D CA 1
ATOM 4650 C C . ARG D 1 87 ? 39.72692 -36.89968 38.19637 1.000 98.43526 87 ARG D C 1
ATOM 4651 O O . ARG D 1 87 ? 39.56451 -36.69505 39.40497 1.000 102.47203 87 ARG D O 1
ATOM 4659 N N . PRO D 1 88 ? 39.99949 -38.11928 37.72139 1.000 99.83699 88 PRO D N 1
ATOM 4660 C CA . PRO D 1 88 ? 40.01242 -39.27339 38.64210 1.000 103.41137 88 PRO D CA 1
ATOM 4661 C C . PRO D 1 88 ? 40.89352 -39.06753 39.86887 1.000 101.10411 88 PRO D C 1
ATOM 4662 O O . PRO D 1 88 ? 40.60243 -39.62197 40.94082 1.000 97.43353 88 PRO D O 1
ATOM 4666 N N . GLN D 1 89 ? 41.94448 -38.25214 39.75437 1.000 99.80070 89 GLN D N 1
ATOM 4667 C CA . GLN D 1 89 ? 42.79299 -38.00875 40.90805 1.000 99.91842 89 GLN D CA 1
ATOM 4668 C C . GLN D 1 89 ? 42.16063 -37.05322 41.91321 1.000 100.81312 89 GLN D C 1
ATOM 4669 O O . GLN D 1 89 ? 42.72165 -36.88238 42.99891 1.000 108.67729 89 GLN D O 1
ATOM 4675 N N . PHE D 1 90 ? 41.01126 -36.44242 41.60722 1.000 96.78487 90 PHE D N 1
ATOM 4676 C CA . PHE D 1 90 ? 40.36449 -35.52331 42.54429 1.000 99.16393 90 PHE D CA 1
ATOM 4677 C C . PHE D 1 90 ? 38.92660 -35.92800 42.88857 1.000 99.92052 90 PHE D C 1
ATOM 4678 O O . PHE D 1 90 ? 38.20427 -35.12764 43.50872 1.000 96.31394 90 PHE D O 1
ATOM 4686 N N . ARG D 1 91 ? 38.49109 -37.14384 42.52190 1.000 96.68912 91 ARG D N 1
ATOM 4687 C CA . ARG D 1 91 ? 37.09245 -37.53623 42.67832 1.000 93.58769 91 ARG D CA 1
ATOM 4688 C C . ARG D 1 91 ? 36.75597 -37.90618 44.11868 1.000 91.75676 91 ARG D C 1
ATOM 4689 O O . ARG D 1 91 ? 37.62088 -38.04242 44.98593 1.000 94.45424 91 ARG D O 1
ATOM 4697 N N . ARG D 1 92 ? 35.45688 -38.07492 44.35922 1.000 92.27100 92 ARG D N 1
ATOM 4698 C CA . ARG D 1 92 ? 34.93966 -38.33253 45.69863 1.000 95.30494 92 ARG D CA 1
ATOM 4699 C C . ARG D 1 92 ? 35.35614 -37.35583 46.78979 1.000 94.04399 92 ARG D C 1
ATOM 4700 O O . ARG D 1 92 ? 35.12209 -37.61743 47.97635 1.000 91.08279 92 ARG D O 1
ATOM 4708 N N . MET D 1 93 ? 35.96421 -36.23756 46.42820 1.000 91.66194 93 MET D N 1
ATOM 4709 C CA . MET D 1 93 ? 36.09380 -35.15472 47.38012 1.000 89.62812 93 MET D CA 1
ATOM 4710 C C . MET D 1 93 ? 34.87718 -34.23985 47.34623 1.000 90.85944 93 MET D C 1
ATOM 4711 O O . MET D 1 93 ? 34.93906 -33.11156 47.84903 1.000 84.83535 93 MET D O 1
ATOM 4716 N N . GLY D 1 94 ? 33.77214 -34.69951 46.75455 1.000 85.90953 94 GLY D N 1
ATOM 4717 C CA . GLY D 1 94 ? 32.54670 -33.94435 46.78252 1.000 79.89810 94 GLY D CA 1
ATOM 4718 C C . GLY D 1 94 ? 32.46365 -32.79672 45.80697 1.000 80.47431 94 GLY D C 1
ATOM 4719 O O . GLY D 1 94 ? 31.40556 -32.16441 45.73541 1.000 79.69515 94 GLY D O 1
ATOM 4720 N N . LEU D 1 95 ? 33.54297 -32.48051 45.06948 1.000 81.53381 95 LEU D N 1
ATOM 4721 C CA . LEU D 1 95 ? 33.38247 -31.69665 43.84234 1.000 81.06730 95 LEU D CA 1
ATOM 4722 C C . LEU D 1 95 ? 32.31938 -32.29668 42.95330 1.000 81.16053 95 LEU D C 1
ATOM 4723 O O . LEU D 1 95 ? 31.64528 -31.57833 42.20035 1.000 77.70573 95 LEU D O 1
ATOM 4728 N N . ALA D 1 96 ? 32.22030 -33.62423 42.97342 1.000 83.16673 96 ALA D N 1
ATOM 4729 C CA . ALA D 1 96 ? 31.07305 -34.33777 42.45276 1.000 79.32401 96 ALA D CA 1
ATOM 4730 C C . ALA D 1 96 ? 29.82577 -33.48735 42.68988 1.000 79.83753 96 ALA D C 1
ATOM 4731 O O . ALA D 1 96 ? 29.32615 -32.82737 41.76949 1.000 77.54658 96 ALA D O 1
ATOM 4733 N N . ARG D 1 97 ? 29.37552 -33.42101 43.94095 1.000 81.00343 97 ARG D N 1
ATOM 4734 C CA . ARG D 1 97 ? 28.16898 -32.67424 44.28313 1.000 76.79634 97 ARG D CA 1
ATOM 4735 C C . ARG D 1 97 ? 28.39124 -31.15441 44.27059 1.000 73.31592 97 ARG D C 1
ATOM 4736 O O . ARG D 1 97 ? 27.44679 -30.39785 44.01038 1.000 68.86160 97 ARG D O 1
ATOM 4744 N N . THR D 1 98 ? 29.62981 -30.70074 44.50829 1.000 73.05199 98 THR D N 1
ATOM 4745 C CA . THR D 1 98 ? 29.91084 -29.28276 44.74916 1.000 71.40835 98 THR D CA 1
ATOM 4746 C C . THR D 1 98 ? 29.62373 -28.43248 43.52977 1.000 70.36778 98 THR D C 1
ATOM 4747 O O . THR D 1 98 ? 28.89441 -27.43714 43.60610 1.000 65.99408 98 THR D O 1
ATOM 4751 N N . LEU D 1 99 ? 30.29975 -28.75584 42.42644 1.000 76.10000 99 LEU D N 1
ATOM 4752 C CA . LEU D 1 99 ? 30.06318 -28.12226 41.13530 1.000 76.86354 99 LEU D CA 1
ATOM 4753 C C . LEU D 1 99 ? 28.58710 -28.09899 40.80397 1.000 73.15354 99 LEU D C 1
ATOM 4754 O O . LEU D 1 99 ? 28.00463 -27.04929 40.50232 1.000 69.68697 99 LEU D O 1
ATOM 4759 N N . TRP D 1 100 ? 27.98391 -29.28031 40.83344 1.000 70.38630 100 TRP D N 1
ATOM 4760 C CA . TRP D 1 100 ? 26.55888 -29.43301 40.62134 1.000 68.18444 100 TRP D CA 1
ATOM 4761 C C . TRP D 1 100 ? 25.74491 -28.49869 41.50744 1.000 68.46337 100 TRP D C 1
ATOM 4762 O O . TRP D 1 100 ? 24.71107 -27.97135 41.08123 1.000 62.50946 100 TRP D O 1
ATOM 4773 N N . LYS D 1 101 ? 26.21595 -28.23790 42.72870 1.000 76.29685 101 LYS D N 1
ATOM 4774 C CA . LYS D 1 101 ? 25.45894 -27.34207 43.59796 1.000 77.41824 101 LYS D CA 1
ATOM 4775 C C . LYS D 1 101 ? 25.51672 -25.90284 43.09693 1.000 75.24232 101 LYS D C 1
ATOM 4776 O O . LYS D 1 101 ? 24.51955 -25.16957 43.17060 1.000 72.41928 101 LYS D O 1
ATOM 4782 N N . LYS D 1 102 ? 26.67327 -25.47658 42.58569 1.000 74.17954 102 LYS D N 1
ATOM 4783 C CA . LYS D 1 102 ? 26.76869 -24.10499 42.11056 1.000 72.99707 102 LYS D CA 1
ATOM 4784 C C . LYS D 1 102 ? 25.77408 -23.86251 40.99341 1.000 71.78370 102 LYS D C 1
ATOM 4785 O O . LYS D 1 102 ? 25.18202 -22.78178 40.91563 1.000 70.62277 102 LYS D O 1
ATOM 4791 N N . LEU D 1 103 ? 25.53135 -24.88148 40.16193 1.000 73.26604 103 LEU D N 1
ATOM 4792 C CA . LEU D 1 103 ? 24.54805 -24.75685 39.09155 1.000 71.69986 103 LEU D CA 1
ATOM 4793 C C . LEU D 1 103 ? 23.12231 -24.67091 39.63432 1.000 73.23402 103 LEU D C 1
ATOM 4794 O O . LEU D 1 103 ? 22.24551 -24.08258 38.98431 1.000 70.68591 103 LEU D O 1
ATOM 4799 N N . ALA D 1 104 ? 22.86621 -25.23127 40.81782 1.000 73.19882 104 ALA D N 1
ATOM 4800 C CA . ALA D 1 104 ? 21.53611 -25.12079 41.40701 1.000 73.52681 104 ALA D CA 1
ATOM 4801 C C . ALA D 1 104 ? 21.36315 -23.83916 42.20308 1.000 75.55453 104 ALA D C 1
ATOM 4802 O O . ALA D 1 104 ? 20.23370 -23.34265 42.32707 1.000 73.82820 104 ALA D O 1
ATOM 4804 N N . GLU D 1 105 ? 22.45980 -23.30613 42.75416 1.000 75.13038 105 GLU D N 1
ATOM 4805 C CA . GLU D 1 105 ? 22.40332 -22.00090 43.40204 1.000 81.46216 105 GLU D CA 1
ATOM 4806 C C . GLU D 1 105 ? 21.99387 -20.91351 42.39875 1.000 80.34151 105 GLU D C 1
ATOM 4807 O O . GLU D 1 105 ? 21.13814 -20.07056 42.69900 1.000 79.77197 105 GLU D O 1
ATOM 4813 N N . LEU D 1 106 ? 22.56339 -20.94934 41.18572 1.000 79.21996 106 LEU D N 1
ATOM 4814 C CA . LEU D 1 106 ? 22.16365 -20.04129 40.10306 1.000 80.95048 106 LEU D CA 1
ATOM 4815 C C . LEU D 1 106 ? 20.66923 -20.15337 39.79685 1.000 77.79132 106 LEU D C 1
ATOM 4816 O O . LEU D 1 106 ? 19.92302 -19.16906 39.88578 1.000 73.23938 106 LEU D O 1
ATOM 4821 N N . ALA D 1 107 ? 20.23011 -21.35093 39.38330 1.000 75.14823 107 ALA D N 1
ATOM 4822 C CA . ALA D 1 107 ? 18.84910 -21.54939 38.96103 1.000 69.31879 107 ALA D CA 1
ATOM 4823 C C . ALA D 1 107 ? 17.88072 -21.04137 40.01277 1.000 72.67501 107 ALA D C 1
ATOM 4824 O O . ALA D 1 107 ? 16.82552 -20.49054 39.68228 1.000 72.90777 107 ALA D O 1
ATOM 4826 N N . ARG D 1 108 ? 18.23138 -21.20354 41.28869 1.000 73.27100 108 ARG D N 1
ATOM 4827 C CA . ARG D 1 108 ? 17.48838 -20.52444 42.33643 1.000 71.97072 108 ARG D CA 1
ATOM 4828 C C . ARG D 1 108 ? 17.45520 -19.02836 42.07979 1.000 69.98308 108 ARG D C 1
ATOM 4829 O O . ARG D 1 108 ? 16.38462 -18.41426 42.04503 1.000 68.41056 108 ARG D O 1
ATOM 4837 N N . ASP D 1 109 ? 18.62464 -18.42822 41.86473 1.000 71.68598 109 ASP D N 1
ATOM 4838 C CA . ASP D 1 109 ? 18.68734 -16.97222 41.76572 1.000 78.15777 109 ASP D CA 1
ATOM 4839 C C . ASP D 1 109 ? 18.01576 -16.46608 40.49556 1.000 77.62416 109 ASP D C 1
ATOM 4840 O O . ASP D 1 109 ? 17.24035 -15.50110 40.53985 1.000 77.87340 109 ASP D O 1
ATOM 4845 N N . LYS D 1 110 ? 18.29822 -17.09328 39.35391 1.000 76.13968 110 LYS D N 1
ATOM 4846 C CA . LYS D 1 110 ? 17.56117 -16.73820 38.14891 1.000 75.12697 110 LYS D CA 1
ATOM 4847 C C . LYS D 1 110 ? 16.05675 -16.94819 38.27468 1.000 71.32208 110 LYS D C 1
ATOM 4848 O O . LYS D 1 110 ? 15.29861 -16.31272 37.53641 1.000 71.05684 110 LYS D O 1
ATOM 4854 N N 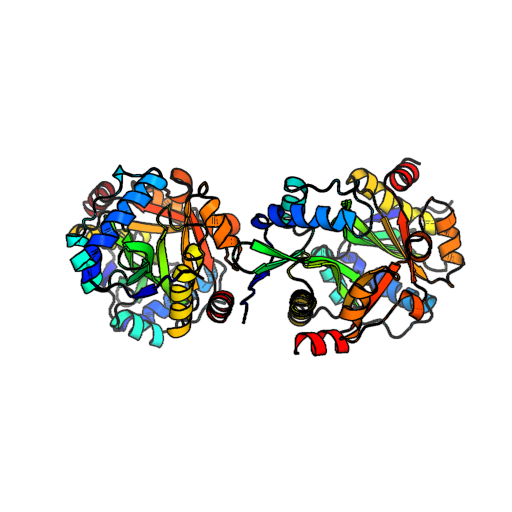. GLY D 1 111 ? 15.59850 -17.78477 39.19378 1.000 66.49171 111 GLY D N 1
ATOM 4855 C CA . GLY D 1 111 ? 14.20552 -18.15931 39.15972 1.000 66.19512 111 GLY D CA 1
ATOM 4856 C C . GLY D 1 111 ? 13.92604 -19.35260 38.28222 1.000 67.80469 111 GLY D C 1
ATOM 4857 O O . GLY D 1 111 ? 12.78866 -19.53033 37.82703 1.000 64.70817 111 GLY D O 1
ATOM 4858 N N . ILE D 1 112 ? 14.93751 -20.18126 38.03556 1.000 68.70267 112 ILE D N 1
ATOM 4859 C CA . ILE D 1 112 ? 14.81393 -21.37047 37.20254 1.000 65.58393 112 ILE D CA 1
ATOM 4860 C C . ILE D 1 112 ? 14.29967 -22.53076 38.05937 1.000 61.84669 112 ILE D C 1
ATOM 4861 O O . ILE D 1 112 ? 14.67125 -22.68836 39.23316 1.000 59.39053 112 ILE D O 1
ATOM 4866 N N . VAL D 1 113 ? 13.41486 -23.33344 37.46157 1.000 56.41005 113 VAL D N 1
ATOM 4867 C CA . VAL D 1 113 ? 12.51623 -24.23575 38.16777 1.000 50.63381 113 VAL D CA 1
ATOM 4868 C C . VAL D 1 113 ? 12.54485 -25.63190 37.52734 1.000 56.31196 113 VAL D C 1
ATOM 4869 O O . VAL D 1 113 ? 11.62793 -26.43140 37.73670 1.000 59.47876 113 VAL D O 1
ATOM 4873 N N . ARG D 1 114 ? 13.59508 -25.93525 36.74791 1.000 50.76577 114 ARG D N 1
ATOM 4874 C CA . ARG D 1 114 ? 13.92579 -27.29393 36.27997 1.000 47.19614 114 ARG D CA 1
ATOM 4875 C C . ARG D 1 114 ? 15.38969 -27.34172 35.87454 1.000 47.71885 114 ARG D C 1
ATOM 4876 O O . ARG D 1 114 ? 15.76359 -26.71146 34.88911 1.000 54.95841 114 ARG D O 1
ATOM 4884 N N . LEU D 1 115 ? 16.21409 -28.07287 36.61484 1.000 49.53088 115 LEU D N 1
ATOM 4885 C CA . LEU D 1 115 ? 17.42637 -28.61317 36.02261 1.000 50.48267 115 LEU D CA 1
ATOM 4886 C C . LEU D 1 115 ? 17.09346 -29.89101 35.31390 1.000 52.49621 115 LEU D C 1
ATOM 4887 O O . LEU D 1 115 ? 16.15951 -30.59360 35.69141 1.000 56.81759 115 LEU D O 1
ATOM 4892 N N . GLU D 1 116 ? 17.89187 -30.21115 34.30987 1.000 51.63283 116 GLU D N 1
ATOM 4893 C CA . GLU D 1 116 ? 17.84554 -31.53062 33.70778 1.000 56.31976 116 GLU D CA 1
ATOM 4894 C C . GLU D 1 116 ? 19.24381 -31.89923 33.25509 1.000 54.12415 116 GLU D C 1
ATOM 4895 O O . GLU D 1 116 ? 20.05618 -31.03543 32.92381 1.000 56.55564 116 GLU D O 1
ATOM 4901 N N . TRP D 1 117 ? 19.52122 -33.19291 33.27106 1.000 51.02954 117 TRP D N 1
ATOM 4902 C CA . TRP D 1 117 ? 20.81277 -33.68618 32.83592 1.000 51.10160 117 TRP D CA 1
ATOM 4903 C C . TRP D 1 117 ? 20.65102 -35.15771 32.53672 1.000 52.24163 117 TRP D C 1
ATOM 4904 O O . TRP D 1 117 ? 19.79803 -35.83249 33.11403 1.000 54.28196 117 TRP D O 1
ATOM 4915 N N . ALA D 1 118 ? 21.44241 -35.63377 31.59717 1.000 53.94569 118 ALA D N 1
ATOM 4916 C CA . ALA D 1 118 ? 21.35587 -37.01334 31.17035 1.000 54.70046 118 ALA D CA 1
ATOM 4917 C C . ALA D 1 118 ? 22.52923 -37.77619 31.74446 1.000 58.86119 118 ALA D C 1
ATOM 4918 O O . ALA D 1 118 ? 23.52891 -37.19188 32.17201 1.000 61.11024 118 ALA D O 1
ATOM 4920 N N . VAL D 1 119 ? 22.38790 -39.09795 31.76107 1.000 57.65210 119 VAL D N 1
ATOM 4921 C CA . VAL D 1 119 ? 23.40422 -39.95806 32.34085 1.000 60.90171 119 VAL D CA 1
ATOM 4922 C C . VAL D 1 119 ? 23.22397 -41.34035 31.74796 1.000 64.36086 119 VAL D C 1
ATOM 4923 O O . VAL D 1 119 ? 22.11773 -41.72710 31.35560 1.000 62.99831 119 VAL D O 1
ATOM 4927 N N . LEU D 1 120 ? 24.32431 -42.07107 31.64327 1.000 66.53039 120 LEU D N 1
ATOM 4928 C CA . LEU D 1 120 ? 24.25161 -43.46046 31.22801 1.000 71.33291 120 LEU D CA 1
ATOM 4929 C C . LEU D 1 120 ? 23.75196 -44.35608 32.36309 1.000 71.70770 120 LEU D C 1
ATOM 4930 O O . LEU D 1 120 ? 23.97532 -44.09122 33.55051 1.000 68.43028 120 LEU D O 1
ATOM 4935 N N . ASP D 1 121 ? 23.07768 -45.43785 31.97400 1.000 69.70720 121 ASP D N 1
ATOM 4936 C CA . ASP D 1 121 ? 22.47256 -46.37112 32.91408 1.000 68.91899 121 ASP D CA 1
ATOM 4937 C C . ASP D 1 121 ? 23.48109 -47.28122 33.60186 1.000 68.86651 121 ASP D C 1
ATOM 4938 O O . ASP D 1 121 ? 23.21852 -47.76185 34.71082 1.000 69.53707 121 ASP D O 1
ATOM 4943 N N . TRP D 1 122 ? 24.61810 -47.53555 32.98022 1.000 68.31396 122 TRP D N 1
ATOM 4944 C CA . TRP D 1 122 ? 25.62857 -48.33894 33.63780 1.000 69.41028 122 TRP D CA 1
ATOM 4945 C C . TRP D 1 122 ? 26.51545 -47.51747 34.55420 1.000 70.16385 122 TRP D C 1
ATOM 4946 O O . TRP D 1 122 ? 27.22761 -48.09624 35.38019 1.000 68.86182 122 TRP D O 1
ATOM 4957 N N . ASN D 1 123 ? 26.45854 -46.18983 34.45493 1.000 69.82551 123 ASN D N 1
ATOM 4958 C CA . ASN D 1 123 ? 27.29262 -45.32691 35.27929 1.000 73.13360 123 ASN D CA 1
ATOM 4959 C C . ASN D 1 123 ? 26.75835 -45.36185 36.70941 1.000 72.15438 123 ASN D C 1
ATOM 4960 O O . ASN D 1 123 ? 26.21881 -44.36630 37.20851 1.000 68.82024 123 ASN D O 1
ATOM 4965 N N . LYS D 1 124 ? 26.90367 -46.51964 37.36867 1.000 70.88970 124 LYS D N 1
ATOM 4966 C CA . LYS D 1 124 ? 26.39636 -46.68438 38.72562 1.000 71.97213 124 LYS D CA 1
ATOM 4967 C C . LYS D 1 124 ? 27.04887 -45.70650 39.69896 1.000 76.83436 124 LYS D C 1
ATOM 4968 O O . LYS D 1 124 ? 26.42719 -45.31934 40.69862 1.000 78.43551 124 LYS D O 1
ATOM 4974 N N . ASN D 1 125 ? 28.29271 -45.29489 39.42785 1.000 74.15321 125 ASN D N 1
ATOM 4975 C CA . ASN D 1 125 ? 28.95745 -44.31977 40.28700 1.000 73.85178 125 ASN D CA 1
ATOM 4976 C C . ASN D 1 125 ? 28.30758 -42.94144 40.19848 1.000 72.74250 125 ASN D C 1
ATOM 4977 O O . ASN D 1 125 ? 28.03153 -42.30747 41.22477 1.000 70.51206 125 ASN D O 1
ATOM 4982 N N . ALA D 1 126 ? 28.09261 -42.43870 38.98052 1.000 72.07042 126 ALA D N 1
ATOM 4983 C CA . ALA D 1 126 ? 27.52512 -41.10156 38.83713 1.000 66.60659 126 ALA D CA 1
ATOM 4984 C C . ALA D 1 126 ? 26.07723 -41.06869 39.28584 1.000 66.24615 126 ALA D C 1
ATOM 4985 O O . ALA D 1 126 ? 25.60279 -40.05007 39.79624 1.000 64.20454 126 ALA D O 1
ATOM 4987 N N . ILE D 1 127 ? 25.35921 -42.17721 39.11372 1.000 69.67921 127 ILE D N 1
ATOM 4988 C CA . ILE D 1 127 ? 23.98306 -42.23252 39.59186 1.000 66.87905 127 ILE D CA 1
ATOM 4989 C C . ILE D 1 127 ? 23.94969 -42.20176 41.11625 1.000 70.82712 127 ILE D C 1
ATOM 4990 O O . ILE D 1 127 ? 23.03923 -41.62544 41.72495 1.000 71.78345 127 ILE D O 1
ATOM 4995 N N . ALA D 1 128 ? 24.92779 -42.84510 41.75604 1.000 68.85024 128 ALA D N 1
ATOM 4996 C CA . ALA D 1 128 ? 24.98019 -42.86318 43.21296 1.000 69.97772 128 ALA D CA 1
ATOM 4997 C C . ALA D 1 128 ? 25.05011 -41.45009 43.79021 1.000 72.40479 128 ALA D C 1
ATOM 4998 O O . ALA D 1 128 ? 24.38327 -41.14735 44.79009 1.000 74.77364 128 ALA D O 1
ATOM 5000 N N . LEU D 1 129 ? 25.84950 -40.57140 43.17244 1.000 71.52702 129 LEU D N 1
ATOM 5001 C CA . LEU D 1 129 ? 25.87126 -39.16067 43.56724 1.000 69.07837 129 LEU D CA 1
ATOM 5002 C C . LEU D 1 129 ? 24.48926 -38.52377 43.45913 1.000 68.46641 129 LEU D C 1
ATOM 5003 O O . LEU D 1 129 ? 24.03482 -37.84534 44.38705 1.000 66.10491 129 LEU D O 1
ATOM 5008 N N . TYR D 1 130 ? 23.81365 -38.72644 42.31720 1.000 68.96334 130 TYR D N 1
ATOM 5009 C CA . TYR D 1 130 ? 22.50503 -38.11823 42.06078 1.000 68.22574 130 TYR D CA 1
ATOM 5010 C C . TYR D 1 130 ? 21.45794 -38.52554 43.09856 1.000 70.48965 130 TYR D C 1
ATOM 5011 O O . TYR D 1 130 ? 20.58776 -37.71528 43.45477 1.000 65.96288 130 TYR D O 1
ATOM 5020 N N . ASP D 1 131 ? 21.52527 -39.77433 43.58245 1.000 67.93032 131 ASP D N 1
ATOM 5021 C CA . ASP D 1 131 ? 20.60926 -40.28901 44.59135 1.000 64.31164 131 ASP D CA 1
ATOM 5022 C C . ASP D 1 131 ? 20.52792 -39.39855 45.82525 1.000 68.92484 131 ASP D C 1
ATOM 5023 O O . ASP D 1 131 ? 19.56947 -39.52214 46.59751 1.000 67.93206 131 ASP D O 1
ATOM 5028 N N . THR D 1 132 ? 21.50013 -38.49876 46.02280 1.000 66.70899 132 THR D N 1
ATOM 5029 C CA . THR D 1 132 ? 21.57519 -37.64056 47.19931 1.000 63.93778 132 THR D CA 1
ATOM 5030 C C . THR D 1 132 ? 20.82246 -36.32258 47.03762 1.000 65.25865 132 THR D C 1
ATOM 5031 O O . THR D 1 132 ? 21.04289 -35.40358 47.82994 1.000 68.27324 132 THR D O 1
ATOM 5035 N N . VAL D 1 133 ? 19.98590 -36.18496 46.01167 1.000 65.32260 133 VAL D N 1
ATOM 5036 C CA . VAL D 1 133 ? 18.94862 -35.16295 45.95624 1.000 65.65652 133 VAL D CA 1
ATOM 5037 C C . VAL D 1 133 ? 17.69565 -35.79170 45.35889 1.000 69.06830 133 VAL D C 1
ATOM 5038 O O . VAL D 1 133 ? 17.69494 -36.94207 44.91155 1.000 68.45756 133 VAL D O 1
ATOM 5042 N N . ASP D 1 134 ? 16.62812 -35.01090 45.32807 1.000 68.28744 134 ASP D N 1
ATOM 5043 C CA . ASP D 1 134 ? 15.35822 -35.44646 44.77193 1.000 66.75578 134 ASP D CA 1
ATOM 5044 C C . ASP D 1 134 ? 15.36885 -35.22583 43.25570 1.000 66.10202 134 ASP D C 1
ATOM 5045 O O . ASP D 1 134 ? 15.65864 -34.11943 42.79162 1.000 68.08324 134 ASP D O 1
ATOM 5050 N N . TYR D 1 135 ? 15.07109 -36.27170 42.48126 1.000 59.60204 135 TYR D N 1
ATOM 5051 C CA . TYR D 1 135 ? 15.03908 -36.13718 41.02888 1.000 53.21898 135 TYR D CA 1
ATOM 5052 C C . TYR D 1 135 ? 14.09451 -37.17856 40.45045 1.000 55.13793 135 TYR D C 1
ATOM 5053 O O . TYR D 1 135 ? 14.10727 -38.33058 40.88666 1.000 61.56314 135 TYR D O 1
ATOM 5062 N N . VAL D 1 136 ? 13.27068 -36.77344 39.46059 1.000 54.25714 136 VAL D N 1
ATOM 5063 C CA . VAL D 1 136 ? 12.44337 -37.70740 38.69788 1.000 47.98440 136 VAL D CA 1
ATOM 5064 C C . VAL D 1 136 ? 13.28480 -38.29944 37.58479 1.000 50.20392 136 VAL D C 1
ATOM 5065 O O . VAL D 1 136 ? 14.23830 -37.68168 37.11110 1.000 55.29300 136 VAL D O 1
ATOM 5069 N N . ASN D 1 137 ? 12.94828 -39.50897 37.16984 1.000 50.36386 137 ASN D N 1
ATOM 5070 C CA . ASN D 1 137 ? 13.63965 -40.18340 36.08197 1.000 51.90005 137 ASN D CA 1
ATOM 5071 C C . ASN D 1 137 ? 12.72214 -40.17670 34.87158 1.000 58.27349 137 ASN D C 1
ATOM 5072 O O . ASN D 1 137 ? 11.93982 -41.10148 34.67439 1.000 67.41147 137 ASN D O 1
ATOM 5077 N N . LEU D 1 138 ? 12.86666 -39.14921 34.03623 1.000 56.44361 138 LEU D N 1
ATOM 5078 C CA . LEU D 1 138 ? 11.90749 -38.88291 32.97108 1.000 55.27524 138 LEU D CA 1
ATOM 5079 C C . LEU D 1 138 ? 11.65832 -40.10279 32.09016 1.000 60.06680 138 LEU D C 1
ATOM 5080 O O . LEU D 1 138 ? 10.52208 -40.34326 31.66705 1.000 60.54064 138 LEU D O 1
ATOM 5085 N N . THR D 1 139 ? 12.69608 -40.90078 31.82761 1.000 58.71445 139 THR D N 1
ATOM 5086 C CA . THR D 1 139 ? 12.48956 -42.18063 31.16299 1.000 58.36457 139 THR D CA 1
ATOM 5087 C C . THR D 1 139 ? 11.39679 -42.96951 31.86378 1.000 66.31690 139 THR D C 1
ATOM 5088 O O . THR D 1 139 ? 10.37438 -43.31002 31.26690 1.000 72.91702 139 THR D O 1
ATOM 5092 N N . LYS D 1 140 ? 11.56836 -43.22316 33.15087 1.000 66.48111 140 LYS D N 1
ATOM 5093 C CA . LYS D 1 140 ? 10.71336 -44.20662 33.79333 1.000 64.37168 140 LYS D CA 1
ATOM 5094 C C . LYS D 1 140 ? 9.40065 -43.63117 34.30924 1.000 67.71040 140 LYS D C 1
ATOM 5095 O O . LYS D 1 140 ? 8.38564 -44.32933 34.26021 1.000 76.57938 140 LYS D O 1
ATOM 5101 N N . SER D 1 141 ? 9.36703 -42.38547 34.79681 1.000 71.60303 141 SER D N 1
ATOM 5102 C CA . SER D 1 141 ? 8.10474 -41.86642 35.32530 1.000 75.45482 141 SER D CA 1
ATOM 5103 C C . SER D 1 141 ? 7.13820 -41.55705 34.19681 1.000 78.47169 141 SER D C 1
ATOM 5104 O O . SER D 1 141 ? 5.94296 -41.86110 34.29715 1.000 88.98882 141 SER D O 1
ATOM 5107 N N . GLU D 1 142 ? 7.63446 -40.93537 33.12298 1.000 70.47182 142 GLU D N 1
ATOM 5108 C CA . GLU D 1 142 ? 6.77257 -40.38911 32.08753 1.000 73.90032 142 GLU D CA 1
ATOM 5109 C C . GLU D 1 142 ? 7.01389 -40.99441 30.70806 1.000 66.66093 142 GLU D C 1
ATOM 5110 O O . GLU D 1 142 ? 6.32160 -40.61303 29.75703 1.000 62.06740 142 GLU D O 1
ATOM 5116 N N . GLY D 1 143 ? 7.97877 -41.90699 30.56798 1.000 70.47101 143 GLY D N 1
ATOM 5117 C CA . GLY D 1 143 ? 8.11125 -42.72125 29.36943 1.000 66.70844 143 GLY D CA 1
ATOM 5118 C C . GLY D 1 143 ? 8.87158 -42.11221 28.21592 1.000 63.96165 143 GLY D C 1
ATOM 5119 O O . GLY D 1 143 ? 8.67661 -42.53745 27.07783 1.000 63.81773 143 GLY D O 1
ATOM 5120 N N . TRP D 1 144 ? 9.74295 -41.14033 28.46072 1.000 66.84497 144 TRP D N 1
ATOM 5121 C CA . TRP D 1 144 ? 10.30836 -40.38989 27.35002 1.000 63.45124 144 TRP D CA 1
ATOM 5122 C C . TRP D 1 144 ? 11.34852 -41.20483 26.58393 1.000 68.06916 144 TRP D C 1
ATOM 5123 O O . TRP D 1 144 ? 12.01711 -42.09475 27.12953 1.000 69.39980 144 TRP D O 1
ATOM 5134 N N . PHE D 1 145 ? 11.40695 -40.91915 25.27805 1.000 62.84331 145 PHE D N 1
ATOM 5135 C CA . PHE D 1 145 ? 12.46545 -41.27975 24.34197 1.000 57.13385 145 PHE D CA 1
ATOM 5136 C C . PHE D 1 145 ? 13.14621 -40.02470 23.83262 1.000 54.13230 145 PHE D C 1
ATOM 5137 O O . PHE D 1 145 ? 12.48148 -39.03874 23.50310 1.000 51.85262 145 PHE D O 1
ATOM 5145 N N . THR D 1 146 ? 14.46743 -40.07251 23.74231 1.000 55.22134 146 THR D N 1
ATOM 5146 C CA . THR D 1 146 ? 15.23392 -39.01542 23.09921 1.000 56.84683 146 THR D CA 1
ATOM 5147 C C . THR D 1 146 ? 15.71315 -39.51639 21.74455 1.000 63.76643 146 THR D C 1
ATOM 5148 O O . THR D 1 146 ? 16.44106 -40.51679 21.67225 1.000 65.18209 146 THR D O 1
ATOM 5152 N N . PHE D 1 147 ? 15.28729 -38.83065 20.67880 1.000 61.72052 147 PHE D N 1
ATOM 5153 C CA . PHE D 1 147 ? 15.69230 -39.13327 19.31174 1.000 57.53034 147 PHE D CA 1
ATOM 5154 C C . PHE D 1 147 ? 16.76423 -38.16886 18.83031 1.000 61.90112 147 PHE D C 1
ATOM 5155 O O . PHE D 1 147 ? 16.65437 -36.95726 19.04156 1.000 62.86152 147 PHE D O 1
ATOM 5163 N N . ARG D 1 148 ? 17.79831 -38.71662 18.17584 1.000 62.17556 148 ARG D N 1
ATOM 5164 C CA . ARG D 1 148 ? 18.91316 -37.94648 17.63491 1.000 61.86788 148 ARG D CA 1
ATOM 5165 C C . ARG D 1 148 ? 19.00756 -38.18043 16.13795 1.000 60.64839 148 ARG D C 1
ATOM 5166 O O . ARG D 1 148 ? 18.70127 -39.26952 15.64499 1.000 62.63366 148 ARG D O 1
ATOM 5174 N N . MET D 1 149 ? 19.43394 -37.14148 15.42232 1.000 64.50742 149 MET D N 1
ATOM 5175 C CA . MET D 1 149 ? 19.56180 -37.18968 13.97302 1.000 66.62085 149 MET D CA 1
ATOM 5176 C C . MET D 1 149 ? 20.86986 -36.49061 13.61616 1.000 67.57629 149 MET D C 1
ATOM 5177 O O . MET D 1 149 ? 21.03499 -35.30653 13.92431 1.000 65.15026 149 MET D O 1
ATOM 5182 N N . ASP D 1 150 ? 21.81044 -37.22117 13.00294 1.000 70.16896 150 ASP D N 1
ATOM 5183 C CA . ASP D 1 150 ? 23.14025 -36.68883 12.70993 1.000 71.90471 150 ASP D CA 1
ATOM 5184 C C . ASP D 1 150 ? 23.26628 -36.10050 11.31082 1.000 72.01755 150 ASP D C 1
ATOM 5185 O O . ASP D 1 150 ? 22.37033 -36.20407 10.47309 1.000 74.27901 150 ASP D O 1
ATOM 5190 N N . GLY D 1 151 ? 24.44031 -35.50661 11.06560 1.000 71.25293 151 GLY D N 1
ATOM 5191 C CA . GLY D 1 151 ? 24.66626 -34.76556 9.83080 1.000 73.26058 151 GLY D CA 1
ATOM 5192 C C . GLY D 1 151 ? 24.30028 -35.55129 8.58920 1.000 75.53176 151 GLY D C 1
ATOM 5193 O O . GLY D 1 151 ? 23.56918 -35.05914 7.72173 1.000 70.15329 151 GLY D O 1
ATOM 5194 N N . ALA D 1 152 ? 24.80742 -36.78837 8.48963 1.000 77.86275 152 ALA D N 1
ATOM 5195 C CA . ALA D 1 152 ? 24.36893 -37.70938 7.44218 1.000 76.79786 152 ALA D CA 1
ATOM 5196 C C . ALA D 1 152 ? 22.85290 -37.67514 7.29456 1.000 76.29612 152 ALA D C 1
ATOM 5197 O O . ALA D 1 152 ? 22.32707 -37.41525 6.20516 1.000 79.67665 152 ALA D O 1
ATOM 5199 N N . ALA D 1 153 ? 22.13459 -37.87783 8.40305 1.000 72.43954 153 ALA D N 1
ATOM 5200 C CA . ALA D 1 153 ? 20.67693 -37.88146 8.36821 1.000 72.51881 153 ALA D CA 1
ATOM 5201 C C . ALA D 1 153 ? 20.07759 -36.47809 8.26276 1.000 70.65377 153 ALA D C 1
ATOM 5202 O O . ALA D 1 153 ? 19.00706 -36.31802 7.66048 1.000 67.90463 153 ALA D O 1
ATOM 5204 N N . ILE D 1 154 ? 20.72646 -35.45900 8.84165 1.000 70.17888 154 ILE D N 1
ATOM 5205 C CA . ILE D 1 154 ? 20.14635 -34.11518 8.83196 1.000 67.88569 154 ILE D CA 1
ATOM 5206 C C . ILE D 1 154 ? 20.03864 -33.59147 7.41303 1.000 66.21961 154 ILE D C 1
ATOM 5207 O O . ILE D 1 154 ? 19.00210 -33.05702 7.00979 1.000 64.19502 154 ILE D O 1
ATOM 5212 N N . ASN D 1 155 ? 21.10481 -33.74936 6.63470 1.000 68.60583 155 ASN D N 1
ATOM 5213 C CA . ASN D 1 155 ? 21.14474 -33.17591 5.29528 1.000 71.58643 155 ASN D CA 1
ATOM 5214 C C . ASN D 1 155 ? 20.20859 -33.93180 4.34493 1.000 69.06968 155 ASN D C 1
ATOM 5215 O O . ASN D 1 155 ? 19.40011 -33.32311 3.63132 1.000 63.88116 155 ASN D O 1
ATOM 5220 N N . LYS D 1 156 ? 20.30376 -35.26369 4.33164 1.000 64.75652 156 LYS D N 1
ATOM 5221 C CA . LYS D 1 156 ? 19.43153 -36.08073 3.49683 1.000 65.96870 156 LYS D CA 1
ATOM 5222 C C . LYS D 1 156 ? 17.97942 -35.65005 3.62820 1.000 67.29958 156 LYS D C 1
ATOM 5223 O O . LYS D 1 156 ? 17.27984 -35.44865 2.63070 1.000 68.63411 156 LYS D O 1
ATOM 5229 N N . PHE D 1 157 ? 17.51063 -35.50377 4.86275 1.000 67.10519 157 PHE D N 1
ATOM 5230 C CA . PHE D 1 157 ? 16.16025 -35.01011 5.08231 1.000 64.65512 157 PHE D CA 1
ATOM 5231 C C . PHE D 1 157 ? 16.02322 -33.56003 4.63795 1.000 62.94635 157 PHE D C 1
ATOM 5232 O O . PHE D 1 157 ? 14.97949 -33.16048 4.10998 1.000 61.43040 157 PHE D O 1
ATOM 5240 N N . ALA D 1 158 ? 17.06412 -32.75783 4.83779 1.000 62.47852 158 ALA D N 1
ATOM 5241 C CA . ALA D 1 158 ? 16.92919 -31.32501 4.63191 1.000 61.88816 158 ALA D CA 1
ATOM 5242 C C . ALA D 1 158 ? 17.11378 -30.93687 3.18348 1.000 67.07340 158 ALA D C 1
ATOM 5243 O O . ALA D 1 158 ? 16.68642 -29.84397 2.79385 1.000 68.03473 158 ALA D O 1
ATOM 5245 N N . ASP D 1 159 ? 17.75949 -31.80009 2.39540 1.000 69.68993 159 ASP D N 1
ATOM 5246 C CA . ASP D 1 159 ? 17.94673 -31.62018 0.95985 1.000 70.03123 159 ASP D CA 1
ATOM 5247 C C . ASP D 1 159 ? 16.85543 -32.32164 0.15526 1.000 67.51539 159 ASP D C 1
ATOM 5248 O O . ASP D 1 159 ? 16.75631 -32.13632 -1.06277 1.000 61.84602 159 ASP D O 1
ATOM 5253 N N . GLU D 1 160 ? 16.05383 -33.12735 0.82840 1.000 67.67419 160 GLU D N 1
ATOM 5254 C CA . GLU D 1 160 ? 14.85864 -33.75602 0.32129 1.000 64.79691 160 GLU D CA 1
ATOM 5255 C C . GLU D 1 160 ? 13.75998 -32.75768 -0.01025 1.000 66.94744 160 GLU D C 1
ATOM 5256 O O . GLU D 1 160 ? 14.02945 -31.68972 -0.55621 1.000 64.86756 160 GLU D O 1
#

InterPro domains:
  IPR000182 GNAT domain [PF00583] (41-130)
  IPR000182 GNAT domain [PS51186] (4-159)
  IPR016181 Acyl-CoA N-acyltransferase [SSF55729] (3-144)
  IPR051016 Diverse Substrate Acetyltransferase [PTHR10545] (3-160)

Organism: Caenorhabditis elegans (NCBI:txid6239)

Foldseek 3Di:
DADKDKDKDDLVCLVLVVVVVCVVCVVVVNNPVDDDHSVNVSVCVVVLQKIKIWIDRPNRTFKMWMWHWDQDPVFGIAIETEDTDGHPVCPPVPVLCVSVVVRVVVCVVVVHDDYHYDDDPPPVVNVVVVVVDDDDDCCVPVNDDDDDDDDVRVCVVVVD/DFDWDKDKDALVCLVVVQVVVQVVLPPVVPNPPDDCHSVNVNVCVVVQVKIWIWTAGPPHTFWIWIKHWDADPVQGIAIETEDTDTPPVCPPVCPSCVRVVVVVVVCVVVVHPDYHYDDDPPPVVVVVNVVPDDDDDCCPPPPDDDDDDDDVRVPVVVVD/DQDKDKDWDALVNLPLVQVVVLVVCPVVDNNVDCPQHSVNVSVCVVVLVKIWMFIDRDVHTFWIWIWHWDADPVQGIAIETEDTTGPPVNPPVCVSQPRVVVVVVVCVVVVHDDYDYDDDPVPVVNVVNVVVDDDDDCCVVVVDDDDDADPVNVVVVPVD/DQDKDKDKDDLVPLVLVQVVVQVVCVVVVNRPPDPQDSVNVSVCPVVQVKIWIWIDRDPHTFWIWIKHWDADPVQGIAIETEDTDGDPVRPPPCSLVVRVVVNVVVCVVVVHDDYHYDDDPVPVVSVVSVVPDDDDDCCPPPNDDDDDADPVRVVVVVVD

B-factor: mean 71.51, std 19.11, range [37.8, 167.72]